Protein AF-A0A2X3ARQ8-F1 (afdb_monomer)

Mean predicted aligned error: 14.39 Å

pLDDT: mean 79.56, std 25.5, range [23.86, 98.62]

Sequence (482 aa):
MNIGEMRRLVATGLDPAQAILQTAPAATTTGELAQGARGLRQSLEGVDEPLGSLLTRPGVTDLLVNSPEEAWIDAGAGLEKVPDFSMGSAVALRRAAVRMAAAAGQRLDDATPIVDATLPSGVRLHAVLPPLSGDSAVISLRVPSPVALPLETVVASGMVSSWLAKVLRRLVQVRASGLITGATGTGKTTLLACLLGLAAPDERLICIEEVSELRPAHPHVVHLQARGANVQGAGGVSLSDLVKAAMRMRPDRLILGEARGAEVREMLSALNTGHRGGWATVHANSALEVPARLEALGALAGMNREALCAQSLPAFDVIVHLRRFRNQDGRVRRAVVQLARLVRGADGALAAKAVLDFDPQTGAVQRLEGWRDFAVQFELPEPPRDSTSTVSAAVGSPATVTDTPSRSTALVTPKLGHAGPGSRSDSELLHSCPELAETSRVATLTPPPKWQVPQLEWNPVGERNQVPSGSVNVLADIQGVG

Solvent-accessible surface area (backbone atoms only — not comparable to full-atom values): 28546 Å² total; per-residue (Å²): 121,57,48,81,51,34,53,50,40,35,72,72,71,41,54,69,68,57,24,47,61,76,54,47,63,97,82,65,46,75,69,54,51,54,47,51,53,50,50,38,51,33,52,67,39,29,41,49,65,77,54,43,56,57,69,65,41,88,62,44,40,35,41,38,33,71,39,38,69,37,36,34,36,24,54,72,54,50,82,44,76,50,78,94,40,59,52,88,32,46,69,50,40,39,51,35,53,36,35,31,29,46,52,39,76,41,70,51,44,90,92,36,40,58,41,79,47,48,34,89,89,53,33,32,37,38,37,34,31,55,74,84,49,45,94,26,32,30,38,41,39,38,47,62,66,94,62,42,54,52,64,69,56,40,33,72,70,56,28,33,51,83,65,54,50,51,41,53,50,39,40,42,67,74,37,46,14,35,38,33,29,19,54,89,93,23,48,53,59,54,53,50,15,22,52,52,38,55,48,62,76,84,45,33,36,36,40,38,24,74,67,83,64,76,45,42,65,51,86,41,69,44,82,44,63,36,39,72,48,47,101,84,70,47,82,49,40,50,63,43,55,51,47,64,50,45,71,74,67,69,42,54,19,45,30,37,61,60,64,84,38,42,33,53,56,46,51,36,49,42,30,68,72,69,31,44,34,20,38,34,25,41,72,26,91,48,64,65,45,42,35,64,46,50,49,58,26,27,50,65,43,74,42,55,69,66,61,44,35,66,39,47,49,81,31,32,68,36,34,44,22,24,45,64,49,66,48,98,86,65,42,42,47,40,25,57,35,36,37,27,30,59,43,75,36,99,87,67,45,57,30,45,45,60,24,32,42,35,43,79,86,84,67,49,73,48,77,36,77,61,29,66,62,55,29,61,75,60,72,43,76,80,77,81,78,74,91,84,70,81,74,78,84,74,87,76,84,91,83,82,88,88,86,88,90,83,88,90,84,81,90,85,83,89,82,90,86,88,88,85,82,88,77,90,86,83,83,88,86,91,83,87,83,82,88,83,82,90,83,90,78,90,78,88,78,79,83,79,82,84,82,82,81,83,86,81,85,86,84,92,79,93,79,89,82,80,89,80,95,82,92,80,91,86,81,83,88,87,83,83,87,133

Structure (mmCIF, N/CA/C/O backbone):
data_AF-A0A2X3ARQ8-F1
#
_entry.id   AF-A0A2X3ARQ8-F1
#
loop_
_atom_site.group_PDB
_atom_site.id
_atom_site.type_symbol
_atom_site.label_atom_id
_atom_site.label_alt_id
_atom_site.label_comp_id
_atom_site.label_asym_id
_atom_site.label_entity_id
_atom_site.label_seq_id
_atom_site.pdbx_PDB_ins_code
_atom_site.Cartn_x
_atom_site.Cartn_y
_atom_site.Cartn_z
_atom_site.occupancy
_atom_site.B_iso_or_equiv
_atom_site.auth_seq_id
_atom_site.auth_comp_id
_atom_site.auth_asym_id
_atom_site.auth_atom_id
_atom_site.pdbx_PDB_model_num
ATOM 1 N N . MET A 1 1 ? -30.519 11.559 16.732 1.00 77.38 1 MET A N 1
ATOM 2 C CA . MET A 1 1 ? -30.967 10.260 17.296 1.00 77.38 1 MET A CA 1
ATOM 3 C C . MET A 1 1 ? -30.014 9.811 18.401 1.00 77.38 1 MET A C 1
ATOM 5 O O . MET A 1 1 ? -28.882 10.281 18.424 1.00 77.38 1 MET A O 1
ATOM 9 N N . ASN A 1 2 ? -30.450 8.929 19.306 1.00 83.81 2 ASN A N 1
ATOM 10 C CA . ASN A 1 2 ? -29.695 8.554 20.508 1.00 83.81 2 ASN A CA 1
ATOM 11 C C . ASN A 1 2 ? -28.848 7.277 20.318 1.00 83.81 2 ASN A C 1
ATOM 13 O O . ASN A 1 2 ? -29.312 6.158 20.537 1.00 83.81 2 ASN A O 1
ATOM 17 N N . ILE A 1 3 ? -27.573 7.440 19.953 1.00 85.69 3 ILE A N 1
ATOM 18 C CA . ILE A 1 3 ? -26.646 6.315 19.725 1.00 85.69 3 ILE A CA 1
ATOM 19 C C . ILE A 1 3 ? -26.448 5.453 20.989 1.00 85.69 3 ILE A C 1
ATOM 21 O O . ILE A 1 3 ? -26.372 4.226 20.907 1.00 85.69 3 ILE A O 1
ATOM 25 N N . GLY A 1 4 ? -26.423 6.072 22.176 1.00 84.06 4 GLY A N 1
ATOM 26 C CA . GLY A 1 4 ? -26.273 5.367 23.457 1.00 84.06 4 GLY A CA 1
ATOM 27 C C . GLY A 1 4 ? -27.502 4.548 23.874 1.00 84.06 4 GLY A C 1
ATOM 28 O O . GLY A 1 4 ? -27.431 3.760 24.816 1.00 84.06 4 GLY A O 1
ATOM 29 N N . GLU A 1 5 ? -28.632 4.729 23.196 1.00 87.88 5 GLU A N 1
ATOM 30 C CA . GLU A 1 5 ? -29.865 3.953 23.356 1.00 87.88 5 GLU A CA 1
ATOM 31 C C . GLU A 1 5 ? -29.953 2.851 22.298 1.00 87.88 5 GLU A C 1
ATOM 33 O O . GLU A 1 5 ? -30.105 1.688 22.668 1.00 87.88 5 GLU A O 1
ATOM 38 N N . MET A 1 6 ? -29.670 3.166 21.027 1.00 89.56 6 MET A N 1
ATOM 39 C CA . MET A 1 6 ? -29.478 2.163 19.966 1.00 89.56 6 MET A CA 1
ATOM 40 C C . MET A 1 6 ? -28.501 1.055 20.392 1.00 89.56 6 MET A C 1
ATOM 42 O O . MET A 1 6 ? -28.806 -0.129 20.270 1.00 89.56 6 MET A O 1
ATOM 46 N N . ARG A 1 7 ? -27.341 1.422 20.960 1.00 86.81 7 ARG A N 1
ATOM 47 C CA . ARG A 1 7 ? -26.338 0.451 21.429 1.00 86.81 7 ARG A CA 1
ATOM 48 C C . ARG A 1 7 ? -26.846 -0.418 22.587 1.00 86.81 7 ARG A C 1
ATOM 50 O O . ARG A 1 7 ? -26.427 -1.565 22.700 1.00 86.81 7 ARG A O 1
ATOM 57 N N . ARG A 1 8 ? -27.747 0.096 23.436 1.00 88.25 8 ARG A N 1
ATOM 58 C CA . ARG A 1 8 ? -28.386 -0.695 24.504 1.00 88.25 8 ARG A CA 1
ATOM 59 C C . ARG A 1 8 ? -29.389 -1.697 23.932 1.00 88.25 8 ARG A C 1
ATOM 61 O O . ARG A 1 8 ? -29.369 -2.842 24.364 1.00 88.25 8 ARG A O 1
ATOM 68 N N . LEU A 1 9 ? -30.177 -1.310 22.928 1.00 90.62 9 LEU A N 1
ATOM 69 C CA . LEU A 1 9 ? -31.082 -2.230 22.227 1.00 90.62 9 LEU A CA 1
ATOM 70 C C . LEU A 1 9 ? -30.309 -3.361 21.523 1.00 90.62 9 LEU A C 1
ATOM 72 O O . LEU A 1 9 ? -30.638 -4.535 21.700 1.00 90.62 9 LEU A O 1
ATOM 76 N N . VAL A 1 10 ? -29.218 -3.039 20.816 1.00 89.94 10 VAL A N 1
ATOM 77 C CA . VAL A 1 10 ? -28.339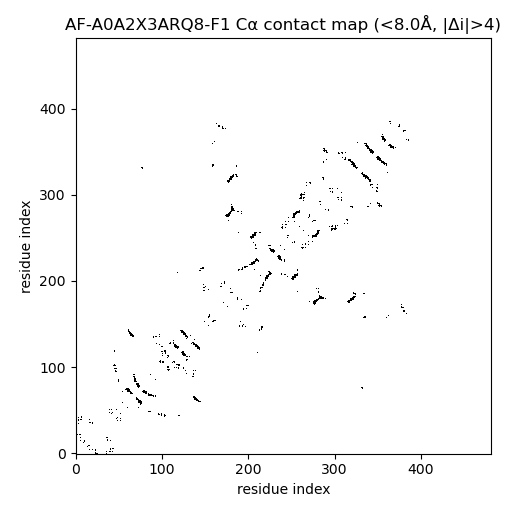 -4.057 20.207 1.00 89.94 10 VAL A CA 1
ATOM 78 C C . VAL A 1 10 ? -27.722 -4.976 21.270 1.00 89.94 10 VAL A C 1
ATOM 80 O O . VAL A 1 10 ? -27.691 -6.190 21.089 1.00 89.94 10 VAL A O 1
ATOM 83 N N . ALA A 1 11 ? -27.314 -4.440 22.426 1.00 87.94 11 ALA A N 1
ATOM 84 C CA . ALA A 1 11 ? -26.815 -5.249 23.543 1.00 87.94 11 ALA A CA 1
ATOM 85 C C . ALA A 1 11 ? -27.881 -6.168 24.184 1.00 87.94 11 ALA A C 1
ATOM 87 O O . ALA A 1 11 ? -27.516 -7.145 24.833 1.00 87.94 11 ALA A O 1
ATOM 88 N N . THR A 1 12 ? -29.180 -5.906 23.981 1.00 92.81 12 THR A N 1
ATOM 89 C CA . THR A 1 12 ? -30.272 -6.837 24.341 1.00 92.81 12 THR A CA 1
ATOM 90 C C . THR A 1 12 ? -30.592 -7.874 23.254 1.00 92.81 12 THR A C 1
ATOM 92 O O . THR A 1 12 ? -31.532 -8.647 23.413 1.00 92.81 12 THR A O 1
ATOM 95 N N . GLY A 1 13 ? -29.814 -7.922 22.166 1.00 89.81 13 GLY A N 1
ATOM 96 C CA . GLY A 1 13 ? -29.987 -8.871 21.060 1.00 89.81 13 GLY A CA 1
ATOM 97 C C . GLY A 1 13 ? -30.879 -8.375 19.918 1.00 89.81 13 GLY A C 1
ATOM 98 O O . GLY A 1 13 ? -31.231 -9.169 19.048 1.00 89.81 13 GLY A O 1
ATOM 99 N N . LEU A 1 14 ? -31.249 -7.089 19.898 1.00 92.56 14 LEU A N 1
ATOM 100 C CA . LEU A 1 14 ? -31.999 -6.503 18.787 1.00 92.56 14 LEU A CA 1
ATOM 101 C C . LEU A 1 14 ? -31.085 -6.279 17.570 1.00 92.56 14 LEU A C 1
ATOM 103 O O . LEU A 1 14 ? -29.941 -5.845 17.712 1.00 92.56 14 LEU A O 1
ATOM 107 N N . ASP A 1 15 ? -31.604 -6.518 16.366 1.00 90.44 15 ASP A N 1
ATOM 108 C CA . ASP A 1 15 ? -30.885 -6.217 15.126 1.00 90.44 15 ASP A CA 1
ATOM 109 C C . ASP A 1 15 ? -30.538 -4.707 15.019 1.00 90.44 15 ASP A C 1
ATOM 111 O O . ASP A 1 15 ? -31.379 -3.862 15.347 1.00 90.44 15 ASP A O 1
ATOM 115 N N . PRO A 1 16 ? -29.336 -4.319 14.540 1.00 87.25 16 PRO A N 1
ATOM 116 C CA . PRO A 1 16 ? -28.949 -2.913 14.429 1.00 87.25 16 PRO A CA 1
ATOM 117 C C . PRO A 1 16 ? -29.868 -2.040 13.562 1.00 87.25 16 PRO A C 1
ATOM 119 O O . PRO A 1 16 ? -30.052 -0.870 13.895 1.00 87.25 16 PRO A O 1
ATOM 122 N N . ALA A 1 17 ? -30.469 -2.558 12.485 1.00 86.50 17 ALA A N 1
ATOM 123 C CA . ALA A 1 17 ? -31.422 -1.787 11.684 1.00 86.50 17 ALA A CA 1
ATOM 124 C C . ALA A 1 17 ? -32.747 -1.595 12.438 1.00 86.50 17 ALA A C 1
ATOM 126 O O . ALA A 1 17 ? -33.296 -0.492 12.438 1.00 86.50 17 ALA A O 1
ATOM 127 N N . GLN A 1 18 ? -33.218 -2.618 13.159 1.00 89.31 18 GLN A N 1
ATOM 128 C CA . GLN A 1 18 ? -34.370 -2.491 14.059 1.00 89.31 18 GLN A CA 1
ATOM 129 C C . GLN A 1 18 ? -34.105 -1.491 15.199 1.00 89.31 18 GLN A C 1
ATOM 131 O O . GLN A 1 18 ? -34.963 -0.657 15.482 1.00 89.31 18 GLN A O 1
ATOM 136 N N . ALA A 1 19 ? -32.913 -1.504 15.804 1.00 89.75 19 ALA A N 1
ATOM 137 C CA . ALA A 1 19 ? -32.518 -0.556 16.849 1.00 89.75 19 ALA A CA 1
ATOM 138 C C . ALA A 1 19 ? -32.495 0.902 16.357 1.00 89.75 19 ALA A C 1
ATOM 140 O O . ALA A 1 19 ? -32.868 1.815 17.099 1.00 89.75 19 ALA A O 1
ATOM 141 N N . ILE A 1 20 ? -32.095 1.130 15.100 1.00 88.06 20 ILE A N 1
ATOM 142 C CA . ILE A 1 20 ? -32.165 2.455 14.471 1.00 88.06 20 ILE A CA 1
ATOM 143 C C . ILE A 1 20 ? -33.624 2.859 14.246 1.00 88.06 20 ILE A C 1
ATOM 145 O O . ILE A 1 20 ? -34.017 3.944 14.660 1.00 88.06 20 ILE A O 1
ATOM 149 N N . LEU A 1 21 ? -34.442 1.987 13.647 1.00 86.81 21 LEU A N 1
ATOM 150 C CA . LEU A 1 21 ? -35.845 2.287 13.337 1.00 86.81 21 LEU A CA 1
ATOM 151 C C . LEU A 1 21 ? -36.700 2.530 14.592 1.00 86.81 21 LEU A C 1
ATOM 153 O O . LEU A 1 21 ? -37.551 3.412 14.574 1.00 86.81 21 LEU A O 1
ATOM 157 N N . GLN A 1 22 ? -36.452 1.816 15.695 1.00 88.75 22 GLN A N 1
ATOM 158 C CA . GLN A 1 22 ? -37.155 2.027 16.970 1.00 88.75 22 GLN A CA 1
ATOM 159 C C . GLN A 1 22 ? -36.778 3.340 17.680 1.00 88.75 22 GLN A C 1
ATOM 161 O O . GLN A 1 22 ? -37.546 3.822 18.507 1.00 88.75 22 GLN A O 1
ATOM 166 N N . THR A 1 23 ? -35.615 3.926 17.372 1.00 87.50 23 THR A N 1
ATOM 167 C CA . THR A 1 23 ? -35.115 5.170 17.998 1.00 87.50 23 THR A CA 1
ATOM 168 C C . THR A 1 23 ? -35.093 6.368 17.038 1.00 87.50 23 THR A C 1
ATOM 170 O O . THR A 1 23 ? -34.608 7.451 17.388 1.00 87.50 23 THR A O 1
ATOM 173 N N . ALA A 1 24 ? -35.629 6.191 15.829 1.00 86.00 24 ALA A N 1
ATOM 174 C CA . ALA A 1 24 ? -35.795 7.229 14.825 1.00 86.00 24 ALA A CA 1
ATOM 175 C C . ALA A 1 24 ? -37.135 7.967 15.033 1.00 86.00 24 ALA A C 1
ATOM 177 O O . ALA A 1 24 ? -38.191 7.333 15.017 1.00 86.00 24 ALA A O 1
ATOM 178 N N . PRO A 1 25 ? -37.140 9.305 15.191 1.00 85.50 25 PRO A N 1
ATOM 179 C CA . PRO A 1 25 ? -38.365 10.099 15.120 1.00 85.50 25 PRO A CA 1
ATOM 180 C C . PRO A 1 25 ? -39.174 9.841 13.837 1.00 85.50 25 PRO A C 1
ATOM 182 O O . PRO A 1 25 ? -38.606 9.613 12.770 1.00 85.50 25 PRO A O 1
ATOM 185 N N . ALA A 1 26 ? -40.500 9.975 13.905 1.00 79.56 26 ALA A N 1
ATOM 186 C CA . ALA A 1 26 ? -41.410 9.684 12.787 1.00 79.56 26 ALA A CA 1
ATOM 187 C C . ALA A 1 26 ? -41.169 10.503 11.495 1.00 79.56 26 ALA A C 1
ATOM 189 O O . ALA A 1 26 ? -41.680 10.136 10.442 1.00 79.56 26 ALA A O 1
ATOM 190 N N . ALA A 1 27 ? -40.395 11.592 11.564 1.00 85.19 27 ALA A N 1
ATOM 191 C CA . ALA A 1 27 ? -40.030 12.443 10.428 1.00 85.19 27 ALA A CA 1
ATOM 192 C C . ALA A 1 27 ? -38.566 12.267 9.957 1.00 85.19 27 ALA A C 1
ATOM 194 O O . ALA A 1 27 ? -38.070 13.095 9.197 1.00 85.19 27 ALA A O 1
ATOM 195 N N . THR A 1 28 ? -37.855 11.230 10.421 1.00 85.44 28 THR A N 1
ATOM 196 C CA . THR A 1 28 ? -36.417 11.044 10.135 1.00 85.44 28 THR A CA 1
ATOM 197 C C . THR A 1 28 ? -36.163 10.772 8.652 1.00 85.44 28 THR A C 1
ATOM 199 O O . THR A 1 28 ? -36.687 9.816 8.078 1.00 85.44 28 THR A O 1
ATOM 202 N N . THR A 1 29 ? -35.305 11.579 8.033 1.00 88.75 29 THR A N 1
ATOM 203 C CA . THR A 1 29 ? -34.916 11.435 6.626 1.00 88.75 29 THR A CA 1
ATOM 204 C C . THR A 1 29 ? -33.955 10.264 6.391 1.00 88.75 29 THR A C 1
ATOM 206 O O . THR A 1 29 ? -33.242 9.810 7.287 1.00 88.75 29 THR A O 1
ATOM 209 N N . THR A 1 30 ? -33.839 9.808 5.138 1.00 86.38 30 THR A N 1
ATOM 210 C CA . THR A 1 30 ? -32.849 8.790 4.733 1.00 86.38 30 THR A CA 1
ATOM 211 C C . THR A 1 30 ? -31.405 9.208 5.050 1.00 86.38 30 THR A C 1
ATOM 213 O O . THR A 1 30 ? -30.576 8.362 5.388 1.00 86.38 30 THR A O 1
ATOM 216 N N . GLY A 1 31 ? -31.098 10.510 4.980 1.00 84.94 31 GLY A N 1
ATOM 217 C CA . GLY A 1 31 ? -29.779 11.052 5.321 1.00 84.94 31 GLY A CA 1
ATOM 218 C C . GLY A 1 31 ? -29.461 10.928 6.813 1.00 84.94 31 GLY A C 1
ATOM 219 O O . GLY A 1 31 ? -28.377 10.465 7.177 1.00 84.94 31 GLY A O 1
ATOM 220 N N . GLU A 1 32 ? -30.429 11.263 7.669 1.00 85.56 32 GLU A N 1
ATOM 221 C CA . GLU A 1 32 ? -30.322 11.101 9.121 1.00 85.56 32 GLU A CA 1
ATOM 222 C C . GLU A 1 32 ? -30.271 9.624 9.524 1.00 85.56 32 GLU A C 1
ATOM 224 O O . GLU A 1 32 ? -29.400 9.256 10.309 1.00 85.56 32 GLU A O 1
ATOM 229 N N . LEU A 1 33 ? -31.117 8.755 8.952 1.00 86.25 33 LEU A N 1
ATOM 230 C CA . LEU A 1 33 ? -31.056 7.300 9.173 1.00 86.25 33 LEU A CA 1
ATOM 231 C C . LEU A 1 33 ? -29.659 6.748 8.852 1.00 86.25 33 LEU A C 1
ATOM 233 O O . LEU A 1 33 ? -29.081 6.011 9.651 1.00 86.25 33 LEU A O 1
ATOM 237 N N . ALA A 1 34 ? -29.067 7.168 7.729 1.00 85.25 34 ALA A N 1
ATOM 238 C CA . ALA A 1 34 ? -27.707 6.787 7.361 1.00 85.25 34 ALA A CA 1
ATOM 239 C C . ALA A 1 34 ? -26.641 7.357 8.323 1.00 85.25 34 ALA A C 1
ATOM 241 O O . ALA A 1 34 ? -25.617 6.712 8.553 1.00 85.25 34 ALA A O 1
ATOM 242 N N . GLN A 1 35 ? -26.859 8.538 8.913 1.00 83.75 35 GLN A N 1
ATOM 243 C CA . GLN A 1 35 ? -25.987 9.100 9.952 1.00 83.75 35 GLN A CA 1
ATOM 244 C C . GLN A 1 35 ? -26.108 8.333 11.278 1.00 83.75 35 GLN A C 1
ATOM 246 O O . GLN A 1 35 ? -25.086 8.013 11.882 1.00 83.75 35 GLN A O 1
ATOM 251 N N . GLY A 1 36 ? -27.324 7.961 11.687 1.00 84.69 36 GLY A N 1
ATOM 252 C CA . GLY A 1 36 ? -27.574 7.093 12.842 1.00 84.69 36 GLY A CA 1
ATOM 253 C C . GLY A 1 36 ? -26.917 5.723 12.684 1.00 84.69 36 GLY A C 1
ATOM 254 O O . GLY A 1 36 ? -26.232 5.267 13.594 1.00 84.69 36 GLY A O 1
ATOM 255 N N . ALA A 1 37 ? -27.022 5.119 11.497 1.00 86.12 37 ALA A N 1
ATOM 256 C CA . ALA A 1 37 ? -26.352 3.863 11.168 1.00 86.12 37 ALA A CA 1
ATOM 257 C C . ALA A 1 37 ? -24.818 3.952 11.268 1.00 86.12 37 ALA A C 1
ATOM 259 O O . ALA A 1 37 ? -24.183 3.038 11.797 1.00 86.12 37 ALA A O 1
ATOM 260 N N . ARG A 1 38 ? -24.216 5.059 10.802 1.00 84.75 38 ARG A N 1
ATOM 261 C CA . ARG A 1 38 ? -22.772 5.315 10.958 1.00 84.75 38 ARG A CA 1
ATOM 262 C C . ARG A 1 38 ? -22.380 5.473 12.430 1.00 84.75 38 ARG A C 1
ATOM 264 O O . ARG A 1 38 ? -21.455 4.796 12.867 1.00 84.75 38 ARG A O 1
ATOM 271 N N . GLY A 1 39 ? -23.111 6.287 13.194 1.00 85.44 39 GLY A N 1
ATOM 272 C CA . GLY A 1 39 ? -22.844 6.512 14.618 1.00 85.44 39 GLY A CA 1
ATOM 273 C C . GLY A 1 39 ? -23.010 5.252 15.475 1.00 85.44 39 GLY A C 1
ATOM 274 O O . GLY A 1 39 ? -22.179 4.981 16.340 1.00 85.44 39 GLY A O 1
ATOM 275 N N . LEU A 1 40 ? -24.032 4.431 15.204 1.00 87.44 40 LEU A N 1
ATOM 276 C CA . LEU A 1 40 ? -24.222 3.140 15.872 1.00 87.44 40 LEU A CA 1
ATOM 277 C C . LEU A 1 40 ? -23.067 2.184 15.566 1.00 87.44 40 LEU A C 1
ATOM 279 O O . LEU A 1 40 ? -22.509 1.604 16.494 1.00 87.44 40 LEU A O 1
ATOM 283 N N . ARG A 1 41 ? -22.666 2.066 14.293 1.00 86.62 41 ARG A N 1
ATOM 284 C CA . ARG A 1 41 ? -21.507 1.254 13.901 1.00 86.62 41 ARG A CA 1
ATOM 285 C C . ARG A 1 41 ? -20.241 1.712 14.629 1.00 86.62 41 ARG A C 1
ATOM 287 O O . ARG A 1 41 ? -19.615 0.903 15.298 1.00 86.62 41 ARG A O 1
ATOM 294 N N . GLN A 1 42 ? -19.920 3.005 14.586 1.00 88.06 42 GLN A N 1
ATOM 295 C CA . GLN A 1 42 ? -18.773 3.579 15.299 1.00 88.06 42 GLN A CA 1
ATOM 296 C C . GLN A 1 42 ? -18.805 3.258 16.804 1.00 88.06 42 GLN A C 1
ATOM 298 O O . GLN A 1 42 ? -17.814 2.782 17.352 1.00 88.06 42 GLN A O 1
ATOM 303 N N . SER A 1 43 ? -19.960 3.408 17.461 1.00 86.81 43 SER A N 1
ATOM 304 C CA . SER A 1 43 ? -20.094 3.133 18.898 1.00 86.81 43 SER A CA 1
ATOM 305 C C . SER A 1 43 ? -20.025 1.642 19.269 1.00 86.81 43 SER A C 1
ATOM 307 O O . SER A 1 43 ? -19.689 1.320 20.412 1.00 86.81 43 SER A O 1
ATOM 309 N N . LEU A 1 44 ? -20.327 0.735 18.330 1.00 87.69 44 LEU A N 1
ATOM 310 C CA . LEU A 1 44 ? -20.087 -0.710 18.458 1.00 87.69 44 LEU A CA 1
ATOM 311 C C . LEU A 1 44 ? -18.605 -1.059 18.229 1.00 87.69 44 LEU A C 1
ATOM 313 O O . LEU A 1 44 ? -18.071 -1.925 18.913 1.00 87.69 44 LEU A O 1
ATOM 317 N N . GLU A 1 45 ? -17.920 -0.331 17.344 1.00 90.88 45 GLU A N 1
ATOM 318 C CA . GLU A 1 45 ? -16.470 -0.426 17.104 1.00 90.88 45 GLU A CA 1
ATOM 319 C C . GLU A 1 45 ? -15.621 0.280 18.186 1.00 90.88 45 GLU A C 1
ATOM 321 O O . GLU A 1 45 ? -14.402 0.380 18.070 1.00 90.88 45 GLU A O 1
ATOM 326 N N . GLY A 1 46 ? -16.249 0.783 19.255 1.00 88.75 46 GLY A N 1
ATOM 327 C CA . GLY A 1 46 ? -15.579 1.454 20.374 1.00 88.75 46 GLY A CA 1
ATOM 328 C C . GLY A 1 46 ? -15.188 2.916 20.123 1.00 88.75 46 GLY A C 1
ATOM 329 O O . GLY A 1 46 ? -14.696 3.560 21.051 1.00 88.75 46 GLY A O 1
ATOM 330 N N . VAL A 1 47 ? -15.442 3.437 18.919 1.00 92.00 47 VAL A N 1
ATOM 331 C CA . VAL A 1 47 ? -15.163 4.814 18.492 1.00 92.00 47 VAL A CA 1
ATOM 332 C C . VAL A 1 47 ? -16.165 5.772 19.151 1.00 92.00 47 VAL A C 1
ATOM 334 O O . VAL A 1 47 ? -17.372 5.687 18.913 1.00 92.00 47 VAL A O 1
ATOM 337 N N . ASP A 1 48 ? -15.664 6.689 19.981 1.00 87.62 48 ASP A N 1
ATOM 338 C CA . ASP A 1 48 ? -16.477 7.731 20.624 1.00 87.62 48 ASP A CA 1
ATOM 339 C C . ASP A 1 48 ? -16.779 8.899 19.678 1.00 87.62 48 ASP A C 1
ATOM 341 O O . ASP A 1 48 ? -16.079 9.116 18.691 1.00 87.62 48 ASP A O 1
ATOM 345 N N . GLU A 1 49 ? -17.816 9.676 19.996 1.00 87.12 49 GLU A N 1
ATOM 346 C CA . GLU A 1 49 ? -18.344 10.751 19.143 1.00 87.12 49 GLU A CA 1
ATOM 347 C C . GLU A 1 49 ? -17.293 11.800 18.700 1.00 87.12 49 GLU A C 1
ATOM 349 O O . GLU A 1 49 ? -17.257 12.068 17.495 1.00 87.12 49 GLU A O 1
ATOM 354 N N . PRO A 1 50 ? -16.358 12.290 19.547 1.00 90.62 50 PRO A N 1
ATOM 355 C CA . PRO A 1 50 ? -15.326 13.243 19.112 1.00 90.62 50 PRO A CA 1
ATOM 356 C C . PRO A 1 50 ? -14.346 12.675 18.075 1.00 90.62 50 PRO A C 1
ATOM 358 O O . PRO A 1 50 ? -13.759 13.420 17.293 1.00 90.62 50 PRO A O 1
ATOM 361 N N . LEU A 1 51 ? -14.170 11.349 18.040 1.00 94.00 51 LEU A N 1
ATOM 362 C CA . LEU A 1 51 ? -13.390 10.661 17.008 1.00 94.00 51 LEU A CA 1
ATOM 363 C C . LEU A 1 51 ? -14.274 10.346 15.794 1.00 94.00 51 LEU A C 1
ATOM 365 O O . LEU A 1 51 ? -13.877 10.555 14.650 1.00 94.00 51 LEU A O 1
ATOM 369 N N . GLY A 1 52 ? -15.490 9.856 16.042 1.00 91.00 52 GLY A N 1
ATOM 370 C CA . GLY A 1 52 ? -16.431 9.417 15.018 1.00 91.00 52 GLY A CA 1
ATOM 371 C C . GLY A 1 52 ? -16.882 10.542 14.089 1.00 91.00 52 GLY A C 1
ATOM 372 O O . GLY A 1 52 ? -16.925 10.346 12.873 1.00 91.00 52 GLY A O 1
ATOM 373 N N . SER A 1 53 ? -17.138 11.731 14.639 1.00 90.50 53 SER A N 1
ATOM 374 C CA . SER A 1 53 ? -17.458 12.941 13.878 1.00 90.50 53 SER A CA 1
ATOM 375 C C . SER A 1 53 ? -16.318 13.309 12.922 1.00 90.50 53 SER A C 1
ATOM 377 O O . SER A 1 53 ? -16.546 13.405 11.713 1.00 90.50 53 SER A O 1
ATOM 379 N N . LEU A 1 54 ? -15.078 13.391 13.420 1.00 93.56 54 LEU A N 1
ATOM 380 C CA . LEU A 1 54 ? -13.880 13.666 12.619 1.00 93.56 54 LEU A CA 1
ATOM 381 C C . LEU A 1 54 ? -13.645 12.621 11.519 1.00 93.56 54 LEU A C 1
ATOM 383 O O . LEU A 1 54 ? -13.430 12.999 10.370 1.00 93.56 54 LEU A O 1
ATOM 387 N N . LEU A 1 55 ? -13.765 11.327 11.832 1.00 91.44 55 LEU A N 1
ATOM 388 C CA . LEU A 1 55 ? -13.627 10.226 10.864 1.00 91.44 55 LEU A CA 1
ATOM 389 C C . LEU A 1 55 ? -14.710 10.229 9.770 1.00 91.44 55 LEU A C 1
ATOM 391 O O . LEU A 1 55 ? -14.507 9.634 8.714 1.00 91.44 55 LEU A O 1
ATOM 395 N N . THR A 1 56 ? -15.861 10.875 9.999 1.00 87.81 56 THR A N 1
ATOM 396 C CA . THR A 1 56 ? -16.915 11.032 8.974 1.00 87.81 56 THR A CA 1
ATOM 397 C C . THR A 1 56 ? -16.798 12.308 8.140 1.00 87.81 56 THR A C 1
ATOM 399 O O . THR A 1 56 ? -17.582 12.482 7.204 1.00 87.81 56 THR A O 1
ATOM 402 N N . ARG A 1 57 ? -15.832 13.196 8.423 1.00 89.38 57 ARG A N 1
ATOM 403 C CA . ARG A 1 57 ? -15.603 14.395 7.603 1.00 89.38 57 ARG A CA 1
ATOM 404 C C . ARG A 1 57 ? -15.164 13.980 6.187 1.00 89.38 57 ARG A C 1
ATOM 406 O O . ARG A 1 57 ? -14.195 13.230 6.056 1.00 89.38 57 ARG A O 1
ATOM 413 N N . PRO A 1 58 ? -15.827 14.465 5.117 1.00 84.50 58 PRO A N 1
ATOM 414 C CA . PRO A 1 58 ? -15.473 14.099 3.749 1.00 84.50 58 PRO A CA 1
ATOM 415 C C . PRO A 1 58 ? -13.993 14.352 3.434 1.00 84.50 58 PRO A C 1
ATOM 417 O O . PRO A 1 58 ? -13.486 15.449 3.650 1.00 84.50 58 PRO A O 1
ATOM 420 N N . GLY A 1 59 ? -13.318 13.331 2.903 1.00 85.06 59 GLY A N 1
ATOM 421 C CA . GLY A 1 59 ? -11.920 13.404 2.471 1.00 85.06 59 GLY A CA 1
ATOM 422 C C . GLY A 1 59 ? -10.862 13.099 3.536 1.00 85.06 59 GLY A C 1
ATOM 423 O O . GLY A 1 59 ? -9.706 12.940 3.155 1.00 85.06 59 GLY A O 1
ATOM 424 N N . VAL A 1 60 ? -11.213 12.968 4.824 1.00 90.38 60 VAL A N 1
ATOM 425 C CA . VAL A 1 60 ? -10.245 12.590 5.874 1.00 90.38 60 VAL A CA 1
ATOM 426 C C . VAL A 1 60 ? -9.669 11.199 5.598 1.00 90.38 60 VAL A C 1
ATOM 428 O O . VAL A 1 60 ? -10.410 10.223 5.483 1.00 90.38 60 VAL A O 1
ATOM 431 N N . THR A 1 61 ? -8.340 11.114 5.506 1.00 88.69 61 THR A N 1
ATOM 432 C CA . THR A 1 61 ? -7.595 9.853 5.371 1.00 88.69 61 THR A CA 1
ATOM 433 C C . THR A 1 61 ? -6.941 9.429 6.678 1.00 88.69 61 THR A C 1
ATOM 435 O O . THR A 1 61 ? -6.810 8.234 6.928 1.00 88.69 61 THR A O 1
ATOM 438 N N . ASP A 1 62 ? -6.564 10.382 7.530 1.00 93.19 62 ASP A N 1
ATOM 439 C CA . ASP A 1 62 ? -5.805 10.137 8.757 1.00 93.19 62 ASP A CA 1
ATOM 440 C C . ASP A 1 62 ? -6.320 11.053 9.883 1.00 93.19 62 ASP A C 1
ATOM 442 O O . ASP A 1 62 ? -6.582 12.233 9.648 1.00 93.19 62 ASP A O 1
ATOM 446 N N . LEU A 1 63 ? -6.449 10.514 11.098 1.00 97.00 63 LEU A N 1
ATOM 447 C CA . LEU A 1 63 ? -6.780 11.215 12.343 1.00 97.00 63 LEU A CA 1
ATOM 448 C C . LEU A 1 63 ? -5.770 10.795 13.418 1.00 97.00 63 LEU A C 1
ATOM 450 O O . LEU A 1 63 ? -5.692 9.623 13.780 1.00 97.00 63 LEU A O 1
ATOM 454 N N . LEU A 1 64 ? -5.002 11.752 13.930 1.00 97.88 64 LEU A N 1
ATOM 455 C CA . LEU A 1 64 ? -3.986 11.552 14.962 1.00 97.88 64 LEU A CA 1
ATOM 456 C C . LEU A 1 64 ? -4.440 12.255 16.243 1.00 97.88 64 LEU A C 1
ATOM 458 O O . LEU A 1 64 ? -4.829 13.417 16.186 1.00 97.88 64 LEU A O 1
ATOM 462 N N . VAL A 1 65 ? -4.381 11.576 17.385 1.00 98.00 65 VAL A N 1
ATOM 463 C CA . VAL A 1 65 ? -4.734 12.113 18.706 1.00 98.00 65 VAL A CA 1
ATOM 464 C C . VAL A 1 65 ? -3.512 11.978 19.607 1.00 98.00 65 VAL A C 1
ATOM 466 O O . VAL A 1 65 ? -3.104 10.865 19.947 1.00 98.00 65 VAL A O 1
ATOM 469 N N . ASN A 1 66 ? -2.921 13.118 19.962 1.00 96.75 66 ASN A N 1
ATOM 470 C CA . ASN A 1 66 ? -1.658 13.201 20.703 1.00 96.75 66 ASN A CA 1
ATOM 471 C C . ASN A 1 66 ? -1.879 13.388 22.211 1.00 96.75 66 ASN A C 1
ATOM 473 O O . ASN A 1 66 ? -1.008 13.068 23.015 1.00 96.75 66 ASN A O 1
ATOM 477 N N . SER A 1 67 ? -3.028 13.942 22.597 1.00 96.56 67 SER A N 1
ATOM 478 C CA . SER A 1 67 ? -3.433 14.134 23.989 1.00 96.56 67 SER A CA 1
ATOM 479 C C . SER A 1 67 ? -4.961 14.276 24.070 1.00 96.56 67 SER A C 1
ATOM 481 O O . SER A 1 67 ? -5.621 14.345 23.028 1.00 96.56 67 SER A O 1
ATOM 483 N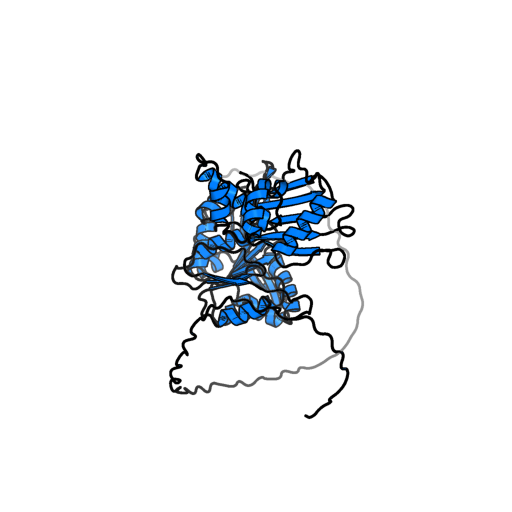 N . PRO A 1 68 ? -5.560 14.352 25.274 1.00 96.81 68 PRO A N 1
ATOM 484 C CA . PRO A 1 68 ? -6.994 14.590 25.424 1.00 96.81 68 PRO A CA 1
ATOM 485 C C . PRO A 1 68 ? -7.490 15.862 24.730 1.00 96.81 68 PRO A C 1
ATOM 487 O O . PRO A 1 68 ? -8.623 15.869 24.268 1.00 96.81 68 PRO A O 1
ATOM 490 N N . GLU A 1 69 ? -6.639 16.885 24.599 1.00 96.81 69 GLU A N 1
ATOM 491 C CA . GLU A 1 69 ? -6.981 18.201 24.038 1.00 96.81 69 GLU A CA 1
ATOM 492 C C . GLU A 1 69 ? -6.200 18.504 22.736 1.00 96.81 69 GLU A C 1
ATOM 494 O O . GLU A 1 69 ? -6.026 19.658 22.335 1.00 96.81 69 GLU A O 1
ATOM 499 N N . GLU A 1 70 ? -5.657 17.475 22.069 1.00 96.88 70 GLU A N 1
ATOM 500 C CA . GLU A 1 70 ? -4.959 17.633 20.791 1.00 96.88 70 GLU A CA 1
ATOM 501 C C . GLU A 1 70 ? -5.243 16.502 19.797 1.00 96.88 70 GLU A C 1
ATOM 503 O O . GLU A 1 70 ? -4.786 15.368 19.970 1.00 96.88 70 GLU A O 1
ATOM 508 N N . ALA A 1 71 ? -5.875 16.874 18.680 1.00 97.62 71 ALA A N 1
ATOM 509 C CA . ALA A 1 71 ? -5.970 16.052 17.483 1.00 97.62 71 ALA A CA 1
ATOM 510 C C . ALA A 1 71 ? -5.565 16.804 16.205 1.00 97.62 71 ALA A C 1
ATOM 512 O O . ALA A 1 71 ? -5.659 18.031 16.112 1.00 97.62 71 ALA A O 1
ATOM 513 N N . TRP A 1 72 ? -5.155 16.035 15.200 1.00 97.94 72 TRP A N 1
ATOM 514 C CA . TRP A 1 72 ? -4.794 16.470 13.853 1.00 97.94 72 TRP A CA 1
ATOM 515 C C . TRP A 1 72 ? -5.481 15.573 12.820 1.00 97.94 72 TRP A C 1
ATOM 517 O O . TRP A 1 72 ? -5.662 14.382 13.066 1.00 97.94 72 TRP A O 1
ATOM 527 N N . ILE A 1 73 ? -5.812 16.113 11.649 1.00 95.81 73 ILE A N 1
ATOM 528 C CA . ILE A 1 73 ? -6.350 15.347 10.513 1.00 95.81 73 ILE A CA 1
ATOM 529 C C . ILE A 1 73 ? -5.553 15.617 9.234 1.00 95.81 73 ILE A C 1
ATOM 531 O O . ILE A 1 73 ? -5.101 16.738 9.029 1.00 95.81 73 ILE A O 1
ATOM 535 N N . ASP A 1 74 ? -5.409 14.623 8.354 1.00 91.06 74 ASP A N 1
ATOM 536 C CA . ASP A 1 74 ? -5.047 14.841 6.941 1.00 91.06 74 ASP A CA 1
ATOM 537 C C . ASP A 1 74 ? -6.280 14.536 6.078 1.00 91.06 74 ASP A C 1
ATOM 539 O O . ASP A 1 74 ? -6.898 13.475 6.207 1.00 91.06 74 ASP A O 1
ATOM 543 N N . ALA A 1 75 ? -6.652 15.483 5.215 1.00 86.69 75 ALA A N 1
ATOM 544 C CA . ALA A 1 75 ? -7.745 15.362 4.244 1.00 86.69 75 ALA A CA 1
ATOM 545 C C . ALA A 1 75 ? -7.244 15.410 2.783 1.00 86.69 75 ALA A C 1
ATOM 547 O O . ALA A 1 75 ? -7.963 15.794 1.861 1.00 86.69 75 ALA A O 1
ATOM 548 N N . GLY A 1 76 ? -5.968 15.072 2.570 1.00 76.81 76 GLY A N 1
ATOM 549 C CA . GLY A 1 76 ? -5.267 15.101 1.285 1.00 76.81 76 GLY A CA 1
ATOM 550 C C . GLY A 1 76 ? -4.355 16.317 1.087 1.00 76.81 76 GLY A C 1
ATOM 551 O O . GLY A 1 76 ? -3.467 16.260 0.237 1.00 76.81 76 GLY A O 1
ATOM 552 N N . ALA A 1 77 ? -4.531 17.385 1.874 1.00 78.44 77 ALA A N 1
ATOM 553 C CA . ALA A 1 77 ? -3.728 18.611 1.812 1.00 78.44 77 ALA A CA 1
ATOM 554 C C . ALA A 1 77 ? -2.481 18.594 2.724 1.00 78.44 77 ALA A C 1
ATOM 556 O O . ALA A 1 77 ? -1.620 19.473 2.593 1.00 78.44 77 ALA A O 1
ATOM 557 N N . GLY A 1 78 ? -2.359 17.596 3.609 1.00 80.56 78 GLY A N 1
ATOM 558 C CA . GLY A 1 78 ? -1.417 17.558 4.728 1.00 80.56 78 GLY A CA 1
ATOM 559 C C . GLY A 1 78 ? -2.131 17.640 6.083 1.00 80.56 78 GLY A C 1
ATOM 560 O O . GLY A 1 78 ? -3.343 17.819 6.143 1.00 80.56 78 GLY A O 1
ATOM 561 N N . LEU A 1 79 ? -1.364 17.511 7.171 1.00 90.12 79 LEU A N 1
ATOM 562 C CA . LEU A 1 79 ? -1.895 17.565 8.538 1.00 90.12 79 LEU A CA 1
ATOM 563 C C . LEU A 1 79 ? -2.330 18.984 8.939 1.00 90.12 79 LEU A C 1
ATOM 565 O O . LEU A 1 79 ? -1.533 19.923 8.885 1.00 90.12 79 LEU A O 1
ATOM 569 N N . GLU A 1 80 ? -3.564 19.093 9.422 1.00 93.00 80 GLU A N 1
ATOM 570 C CA . GLU A 1 80 ? -4.199 20.287 9.986 1.00 93.00 80 GLU A CA 1
ATOM 571 C C . GLU A 1 80 ? -4.609 20.001 11.442 1.00 93.00 80 GLU A C 1
ATOM 573 O O . GLU A 1 80 ? -5.169 18.939 11.728 1.00 93.00 80 GLU A O 1
ATOM 578 N N . LYS A 1 81 ? -4.332 20.919 12.382 1.00 96.56 81 LYS A N 1
ATOM 579 C CA . LYS A 1 81 ? -4.763 20.764 13.784 1.00 96.56 81 LYS A CA 1
ATOM 580 C C . LYS A 1 81 ? -6.269 20.999 13.883 1.00 96.56 81 LYS A C 1
ATOM 582 O O . LYS A 1 81 ? -6.784 21.961 13.317 1.00 96.56 81 LYS A O 1
ATOM 587 N N . VAL A 1 82 ? -6.967 20.141 14.622 1.00 96.75 82 VAL A N 1
ATOM 588 C CA . VAL A 1 82 ? -8.402 20.285 14.888 1.00 96.75 82 VAL A CA 1
ATOM 589 C C . VAL A 1 82 ? -8.603 21.370 15.959 1.00 96.75 82 VAL A C 1
ATOM 591 O O . VAL A 1 82 ? -8.064 21.215 17.059 1.00 96.75 82 VAL A O 1
ATOM 594 N N . PRO A 1 83 ? -9.344 22.462 15.680 1.00 95.00 83 PRO A N 1
ATOM 595 C CA . PRO A 1 83 ? -9.712 23.444 16.699 1.00 95.00 83 PRO A CA 1
ATOM 596 C C . PRO A 1 83 ? -10.625 22.819 17.754 1.00 95.00 83 PRO A C 1
ATOM 598 O O . PRO A 1 83 ? -11.462 21.983 17.415 1.00 95.00 83 PRO A O 1
ATOM 601 N N . ASP A 1 84 ? -10.462 23.239 19.009 1.00 92.75 84 ASP A N 1
ATOM 602 C CA . ASP A 1 84 ? -11.357 22.932 20.136 1.00 92.75 84 ASP A CA 1
ATOM 603 C C . ASP A 1 84 ? -11.658 21.430 20.349 1.00 92.75 84 ASP A C 1
ATOM 605 O O . ASP A 1 84 ? -12.687 21.050 20.909 1.00 92.75 84 ASP A O 1
ATOM 609 N N . PHE A 1 85 ? -10.745 20.556 19.907 1.00 96.19 85 PHE A N 1
ATOM 610 C CA . PHE A 1 85 ? -10.842 19.114 20.117 1.00 96.19 85 PHE A CA 1
ATOM 611 C C . PHE A 1 85 ? -10.679 18.764 21.597 1.00 96.19 85 PHE A C 1
ATOM 613 O O . PHE A 1 85 ? -9.674 19.129 22.204 1.00 96.19 85 PHE A O 1
ATOM 620 N N . SER A 1 86 ? -11.614 17.977 22.134 1.00 95.25 86 SER A N 1
ATOM 621 C CA . SER A 1 86 ? -11.515 17.424 23.482 1.00 95.25 86 SER A CA 1
ATOM 622 C C . SER A 1 86 ? -12.063 15.999 23.568 1.00 95.25 86 SER A C 1
ATOM 624 O O . SER A 1 86 ? -13.163 15.696 23.103 1.00 95.25 86 SER A O 1
ATOM 626 N N . MET A 1 87 ? -11.305 15.132 24.236 1.00 94.44 87 MET A N 1
ATOM 627 C CA . MET A 1 87 ? -11.738 13.840 24.782 1.00 94.44 87 MET A CA 1
ATOM 628 C C . MET A 1 87 ? -12.020 13.932 26.295 1.00 94.44 87 MET A C 1
ATOM 630 O O . MET A 1 87 ? -12.319 12.922 26.935 1.00 94.44 87 MET A O 1
ATOM 634 N N . GLY A 1 88 ? -11.892 15.121 26.893 1.00 94.06 88 GLY A N 1
ATOM 635 C CA . GLY A 1 88 ? -12.235 15.458 28.278 1.00 94.06 88 GLY A CA 1
ATOM 636 C C . GLY A 1 88 ? -11.330 14.884 29.376 1.00 94.06 88 GLY A C 1
ATOM 637 O O . GLY A 1 88 ? -11.316 15.415 30.484 1.00 94.06 88 GLY A O 1
ATOM 638 N N . SER A 1 89 ? -10.596 13.788 29.137 1.00 95.62 89 SER A N 1
ATOM 639 C CA . SER A 1 89 ? -9.552 13.295 30.054 1.00 95.62 89 SER A CA 1
ATOM 640 C C . SER A 1 89 ? -8.652 12.216 29.437 1.00 95.62 89 SER A C 1
ATOM 642 O O . SER A 1 89 ? -9.069 11.448 28.567 1.00 95.62 89 SER A O 1
ATOM 644 N N . ALA A 1 90 ? -7.444 12.054 29.989 1.00 96.12 90 ALA A N 1
ATOM 645 C CA . ALA A 1 90 ? -6.547 10.940 29.656 1.00 96.12 90 ALA A CA 1
ATOM 646 C C . ALA A 1 90 ? -7.171 9.561 29.961 1.00 96.12 90 ALA A C 1
ATOM 648 O O . ALA A 1 90 ? -6.929 8.591 29.243 1.00 96.12 90 ALA A O 1
ATOM 649 N N . VAL A 1 91 ? -8.033 9.476 30.983 1.00 96.31 91 VAL A N 1
ATOM 650 C CA . VAL A 1 91 ? -8.777 8.253 31.328 1.00 96.31 91 VAL A CA 1
ATOM 651 C C . VAL A 1 91 ? -9.815 7.912 30.255 1.00 96.31 91 VAL A C 1
ATOM 653 O O . VAL A 1 91 ? -9.952 6.742 29.897 1.00 96.31 91 VAL A O 1
ATOM 656 N N . ALA A 1 92 ? -10.528 8.904 29.714 1.00 94.94 92 ALA A N 1
ATOM 657 C CA . ALA A 1 92 ? -11.457 8.703 28.604 1.00 94.94 92 ALA A CA 1
ATOM 658 C C . ALA A 1 92 ? -10.718 8.277 27.325 1.00 94.94 92 ALA A C 1
ATOM 660 O O . ALA A 1 92 ? -11.093 7.274 26.718 1.00 94.94 92 ALA A O 1
ATOM 661 N N . LEU A 1 93 ? -9.614 8.952 26.986 1.00 96.50 93 LEU A N 1
ATOM 662 C CA . LEU A 1 93 ? -8.782 8.630 25.823 1.00 96.50 93 LEU A CA 1
ATOM 663 C C . LEU A 1 93 ? -8.196 7.205 25.897 1.00 96.50 93 LEU A C 1
ATOM 665 O O . LEU A 1 93 ? -8.364 6.423 24.960 1.00 96.50 93 LEU A O 1
ATOM 669 N N . ARG A 1 94 ? -7.631 6.802 27.048 1.00 97.06 94 ARG A N 1
ATOM 670 C CA . ARG A 1 94 ? -7.196 5.411 27.297 1.00 97.06 94 ARG A CA 1
ATOM 671 C C . ARG A 1 94 ? -8.355 4.423 27.155 1.00 97.06 94 ARG A C 1
ATOM 673 O O . ARG A 1 94 ? -8.204 3.387 26.516 1.00 97.06 94 ARG A O 1
ATOM 680 N N . ARG A 1 95 ? -9.532 4.728 27.717 1.00 95.69 95 ARG A N 1
ATOM 681 C CA . ARG A 1 95 ? -10.721 3.865 27.593 1.00 95.69 95 ARG A CA 1
ATOM 682 C C . ARG A 1 95 ? -11.202 3.734 26.143 1.00 95.69 95 ARG A C 1
ATOM 684 O O . ARG A 1 95 ? -11.691 2.662 25.798 1.00 95.69 95 ARG A O 1
ATOM 691 N N . ALA A 1 96 ? -11.088 4.774 25.317 1.00 95.38 96 ALA A N 1
ATOM 692 C CA . ALA A 1 96 ? -11.429 4.716 23.894 1.00 95.38 96 ALA A CA 1
ATOM 693 C C . ALA A 1 96 ? -10.459 3.805 23.126 1.00 95.38 96 ALA A C 1
ATOM 695 O O . ALA A 1 96 ? -10.910 2.870 22.466 1.00 95.38 96 ALA A O 1
ATOM 696 N N . ALA A 1 97 ? -9.144 3.993 23.298 1.00 96.88 97 ALA A N 1
ATOM 697 C CA . ALA A 1 97 ? -8.119 3.127 22.704 1.00 96.88 97 ALA A CA 1
ATOM 698 C C . ALA A 1 97 ? -8.344 1.640 23.041 1.00 96.88 97 ALA A C 1
ATOM 700 O O . ALA A 1 97 ? -8.370 0.796 22.147 1.00 96.88 97 ALA A O 1
ATOM 701 N N . VAL A 1 98 ? -8.590 1.323 24.320 1.00 96.81 98 VAL A N 1
ATOM 702 C CA . VAL A 1 98 ? -8.815 -0.059 24.784 1.00 96.81 98 VAL A CA 1
ATOM 703 C C . VAL A 1 98 ? -10.097 -0.670 24.201 1.00 96.81 98 VAL A C 1
ATOM 705 O O . VAL A 1 98 ? -10.094 -1.843 23.831 1.00 96.81 98 VAL A O 1
ATOM 708 N N . ARG A 1 99 ? -11.189 0.099 24.054 1.00 95.12 99 ARG A N 1
ATOM 709 C CA . ARG A 1 99 ? -12.415 -0.409 23.406 1.00 95.12 99 ARG A CA 1
ATOM 710 C C . ARG A 1 99 ? -12.234 -0.640 21.909 1.00 95.12 99 ARG A C 1
ATOM 712 O O . ARG A 1 99 ? -12.707 -1.656 21.415 1.00 95.12 99 ARG A O 1
ATOM 719 N N . MET A 1 100 ? -11.551 0.265 21.208 1.00 96.88 100 MET A N 1
ATOM 720 C CA . MET A 1 100 ? -11.252 0.108 19.781 1.00 96.88 100 MET A CA 1
ATOM 721 C C . MET A 1 100 ? -10.346 -1.111 19.529 1.00 96.88 100 MET A C 1
ATOM 723 O O . MET A 1 100 ? -10.610 -1.895 18.620 1.00 96.88 100 MET A O 1
ATOM 727 N N . ALA A 1 101 ? -9.342 -1.343 20.384 1.00 94.81 101 ALA A N 1
ATOM 728 C CA . ALA A 1 101 ? -8.518 -2.553 20.337 1.00 94.81 101 ALA A CA 1
ATOM 729 C C . ALA A 1 101 ? -9.359 -3.828 20.537 1.00 94.81 101 ALA A C 1
ATOM 731 O O . ALA A 1 101 ? -9.304 -4.739 19.709 1.00 94.81 101 ALA A O 1
ATOM 732 N N . ALA A 1 102 ? -10.202 -3.860 21.575 1.00 93.12 102 ALA A N 1
ATOM 733 C CA . ALA A 1 102 ? -11.069 -5.001 21.868 1.00 93.12 102 ALA A CA 1
ATOM 734 C C . ALA A 1 102 ? -12.094 -5.281 20.749 1.00 93.12 102 ALA A C 1
ATOM 736 O O . ALA A 1 102 ? -12.340 -6.441 20.422 1.00 93.12 102 ALA A O 1
ATOM 737 N N . ALA A 1 103 ? -12.647 -4.241 20.114 1.00 91.19 103 ALA A N 1
ATOM 738 C CA . ALA A 1 103 ? -13.551 -4.372 18.967 1.00 91.19 103 ALA A CA 1
ATOM 739 C C . ALA A 1 103 ? -12.864 -4.940 17.707 1.00 91.19 103 ALA A C 1
ATOM 741 O O . ALA A 1 103 ? -13.525 -5.551 16.869 1.00 91.19 103 ALA A O 1
ATOM 742 N N . ALA A 1 104 ? -11.541 -4.790 17.593 1.00 89.62 104 ALA A N 1
ATOM 743 C CA . ALA A 1 104 ? -10.700 -5.438 16.584 1.00 89.62 104 ALA A CA 1
ATOM 744 C C . ALA A 1 104 ? -10.129 -6.804 17.037 1.00 89.62 104 ALA A C 1
ATOM 746 O O . ALA A 1 104 ? -9.238 -7.355 16.385 1.00 89.62 104 ALA A O 1
ATOM 747 N N . GLY A 1 105 ? -10.596 -7.348 18.168 1.00 88.25 105 GLY A N 1
ATOM 748 C CA . GLY A 1 105 ? -10.117 -8.615 18.729 1.00 88.25 105 GLY A CA 1
ATOM 749 C C . GLY A 1 105 ? -8.688 -8.574 19.284 1.00 88.25 105 GLY A C 1
ATOM 750 O O . GLY A 1 105 ? -8.092 -9.630 19.485 1.00 88.25 105 GLY A O 1
ATOM 751 N N . GLN A 1 106 ? -8.129 -7.382 19.516 1.00 89.31 106 GLN A N 1
ATOM 752 C CA . GLN A 1 106 ? -6.782 -7.187 20.055 1.00 89.31 106 GLN A CA 1
ATOM 753 C C . GLN A 1 106 ? -6.800 -6.789 21.533 1.00 89.31 106 GLN A C 1
ATOM 755 O O . GLN A 1 106 ? -7.768 -6.225 22.047 1.00 89.31 106 GLN A O 1
ATOM 760 N N . ARG A 1 107 ? -5.690 -7.066 22.221 1.00 91.31 107 ARG A N 1
ATOM 761 C CA . ARG A 1 107 ? -5.468 -6.688 23.620 1.00 91.31 107 ARG A CA 1
ATOM 762 C C . ARG A 1 107 ? -4.638 -5.406 23.687 1.00 91.31 107 ARG A C 1
ATOM 764 O O . ARG A 1 107 ? -3.596 -5.324 23.049 1.00 91.31 107 ARG A O 1
ATOM 771 N N . LEU A 1 108 ? -5.091 -4.443 24.487 1.00 95.69 108 LEU A N 1
ATOM 772 C CA . LEU A 1 108 ? -4.354 -3.227 24.833 1.00 95.69 108 LEU A CA 1
ATOM 773 C C . LEU A 1 108 ? -4.524 -2.976 26.337 1.00 95.69 108 LEU A C 1
ATOM 775 O O . LEU A 1 108 ? -5.633 -2.702 26.792 1.00 95.69 108 LEU A O 1
ATOM 779 N N . ASP A 1 109 ? -3.447 -3.109 27.106 1.00 95.69 109 ASP A N 1
ATOM 780 C CA . ASP A 1 109 ? -3.395 -2.832 28.548 1.00 95.69 109 ASP A CA 1
ATOM 781 C C . ASP A 1 109 ? -1.943 -2.623 29.012 1.00 95.69 109 ASP A C 1
ATOM 783 O O . ASP A 1 109 ? -1.033 -2.543 28.196 1.00 95.69 109 ASP A O 1
ATOM 787 N N . ASP A 1 110 ? -1.699 -2.515 30.316 1.00 94.62 110 ASP A N 1
ATOM 788 C CA . ASP A 1 110 ? -0.370 -2.193 30.858 1.00 94.62 110 ASP A CA 1
ATOM 789 C C . ASP A 1 110 ? 0.667 -3.326 30.673 1.00 94.62 110 ASP A C 1
ATOM 791 O O . ASP A 1 110 ? 1.865 -3.091 30.818 1.00 94.62 110 ASP A O 1
ATOM 795 N N . ALA A 1 111 ? 0.231 -4.541 30.311 1.00 91.94 111 ALA A N 1
ATOM 796 C CA . ALA A 1 111 ? 1.090 -5.666 29.926 1.00 91.94 111 ALA A CA 1
ATOM 797 C C . ALA A 1 111 ? 1.195 -5.845 28.396 1.00 91.94 111 ALA A C 1
ATOM 799 O O . ALA A 1 111 ? 2.023 -6.613 27.907 1.00 91.94 111 ALA A O 1
ATOM 800 N N . THR A 1 112 ? 0.363 -5.156 27.615 1.00 92.88 112 THR A N 1
ATOM 801 C CA . THR A 1 112 ? 0.459 -5.061 26.150 1.00 92.88 112 THR A CA 1
ATOM 802 C C . THR A 1 112 ? 0.159 -3.610 25.744 1.00 92.88 112 THR A C 1
ATOM 804 O O . THR A 1 112 ? -0.944 -3.324 25.283 1.00 92.88 112 THR A O 1
ATOM 807 N N . PRO A 1 113 ? 1.095 -2.665 25.984 1.00 96.00 113 PRO A N 1
ATOM 808 C CA . PRO A 1 113 ? 0.828 -1.222 25.922 1.00 96.00 113 PRO A CA 1
ATOM 809 C C . PRO A 1 113 ? 0.921 -0.617 24.514 1.00 96.00 113 PRO A C 1
ATOM 811 O O . PRO A 1 113 ? 0.850 0.601 24.375 1.00 96.00 113 PRO A O 1
ATOM 814 N N . ILE A 1 114 ? 1.097 -1.442 23.480 1.00 97.00 114 ILE A N 1
ATOM 815 C CA . ILE A 1 114 ? 1.110 -1.060 22.062 1.00 97.00 114 ILE A CA 1
ATOM 816 C C . ILE A 1 114 ? 0.155 -2.005 21.332 1.00 97.00 114 ILE A C 1
ATOM 818 O O . ILE A 1 114 ? 0.190 -3.211 21.578 1.00 97.00 114 ILE A O 1
ATOM 822 N N . VAL A 1 115 ? -0.666 -1.477 20.423 1.00 93.62 115 VAL A N 1
ATOM 823 C CA . VAL A 1 115 ? -1.518 -2.285 19.541 1.00 93.62 115 VAL A CA 1
ATOM 824 C C . VAL A 1 115 ? -1.514 -1.752 18.112 1.00 93.62 115 VAL A C 1
ATOM 826 O O . VAL A 1 115 ? -1.641 -0.548 17.894 1.00 93.62 115 VAL A O 1
ATOM 829 N N . ASP A 1 116 ? -1.453 -2.677 17.157 1.00 91.12 116 ASP A N 1
ATOM 830 C CA . ASP A 1 116 ? -1.784 -2.473 15.748 1.00 91.12 116 ASP A CA 1
ATOM 831 C C . ASP A 1 116 ? -3.001 -3.340 15.405 1.00 91.12 116 ASP A C 1
ATOM 833 O O . ASP A 1 116 ? -3.039 -4.536 15.702 1.00 91.12 116 ASP A O 1
ATOM 837 N N . ALA A 1 117 ? -4.031 -2.731 14.825 1.00 88.50 117 ALA A N 1
ATOM 838 C CA . ALA A 1 117 ? -5.347 -3.338 14.672 1.00 88.50 117 ALA A CA 1
ATOM 839 C C . ALA A 1 117 ? -6.110 -2.792 13.454 1.00 88.50 117 ALA A C 1
ATOM 841 O O . ALA A 1 117 ? -5.730 -1.809 12.816 1.00 88.50 117 ALA A O 1
ATOM 842 N N . THR A 1 118 ? -7.226 -3.433 13.112 1.00 88.31 118 THR A N 1
ATOM 843 C CA . THR A 1 118 ? -8.164 -2.957 12.084 1.00 88.31 118 THR A CA 1
ATOM 844 C C . THR A 1 118 ? -9.583 -3.137 12.595 1.00 88.31 118 THR A C 1
ATOM 846 O O . THR A 1 118 ? -9.982 -4.250 12.932 1.00 88.31 118 THR A O 1
ATOM 849 N N . LEU A 1 119 ? -10.326 -2.036 12.687 1.00 90.69 119 LEU A N 1
ATOM 850 C CA . LEU A 1 119 ? -11.718 -2.040 13.123 1.00 90.69 119 LEU A CA 1
ATOM 851 C C . LEU A 1 119 ? -12.619 -2.712 12.066 1.00 90.69 119 LEU A C 1
ATOM 853 O O . LEU A 1 119 ? -12.256 -2.728 10.887 1.00 90.69 119 LEU A O 1
ATOM 857 N N . PRO A 1 120 ? -13.814 -3.209 12.434 1.00 86.31 120 PRO A N 1
ATOM 858 C CA . PRO A 1 120 ? -14.800 -3.747 11.487 1.00 86.31 120 PRO A CA 1
ATOM 859 C C . PRO A 1 120 ? -15.164 -2.827 10.300 1.00 86.31 120 PRO A C 1
ATOM 861 O O . PRO A 1 120 ? -15.520 -3.322 9.231 1.00 86.31 120 PRO A O 1
ATOM 864 N N . SER A 1 121 ? -15.021 -1.504 10.434 1.00 85.06 121 SER A N 1
ATOM 865 C CA . SER A 1 121 ? -15.154 -0.522 9.341 1.00 85.06 121 SER A CA 1
ATOM 866 C C . SER A 1 121 ? -13.987 -0.503 8.342 1.00 85.06 121 SER A C 1
ATOM 868 O O . SER A 1 121 ? -14.063 0.190 7.326 1.00 85.06 121 SER A O 1
ATOM 870 N N . GLY A 1 122 ? -12.900 -1.225 8.619 1.00 85.62 122 GLY A N 1
ATOM 871 C CA . GLY A 1 122 ? -11.641 -1.183 7.876 1.00 85.62 122 GLY A CA 1
ATOM 872 C C . GLY A 1 122 ? -10.690 -0.056 8.301 1.00 85.62 122 GLY A C 1
ATOM 873 O O . GLY A 1 122 ? -9.587 0.028 7.763 1.00 85.62 122 GLY A O 1
ATOM 874 N N . VAL A 1 123 ? -11.077 0.802 9.255 1.00 90.62 123 VAL A N 1
ATOM 875 C CA . VAL A 1 123 ? -10.184 1.821 9.834 1.00 90.62 123 VAL A CA 1
ATOM 876 C C . VAL A 1 123 ? -9.037 1.128 10.569 1.00 90.62 123 VAL A C 1
ATOM 878 O O . VAL A 1 123 ? -9.263 0.322 11.473 1.00 90.62 123 VAL A O 1
ATOM 881 N N . ARG A 1 124 ? -7.795 1.442 10.191 1.00 92.00 124 ARG A N 1
ATOM 882 C CA . ARG A 1 124 ? -6.605 0.955 10.895 1.00 92.00 124 ARG A CA 1
ATOM 883 C C . ARG A 1 124 ? -6.423 1.742 12.189 1.00 92.00 124 ARG A C 1
ATOM 885 O O . ARG A 1 124 ? -6.494 2.969 12.165 1.00 92.00 124 ARG A O 1
ATOM 892 N N . LEU A 1 125 ? -6.162 1.032 13.281 1.00 95.19 125 LEU A N 1
ATOM 893 C CA . LEU A 1 125 ? -5.858 1.572 14.603 1.00 95.19 125 LEU A CA 1
ATOM 894 C C . LEU A 1 125 ? -4.400 1.257 14.935 1.00 95.19 125 LEU A C 1
ATOM 896 O O . LEU A 1 125 ? -4.023 0.089 14.942 1.00 95.19 125 LEU A O 1
ATOM 900 N N . HIS A 1 126 ? -3.630 2.280 15.286 1.00 97.31 126 HIS A N 1
ATOM 901 C CA . HIS A 1 126 ? -2.414 2.136 16.080 1.00 97.31 126 HIS A CA 1
ATOM 902 C C . HIS A 1 126 ? -2.594 2.927 17.378 1.00 97.31 126 HIS A C 1
ATOM 904 O O . HIS A 1 126 ? -3.036 4.078 17.330 1.00 97.31 126 HIS A O 1
ATOM 910 N N . ALA A 1 127 ? -2.274 2.346 18.533 1.00 97.88 127 ALA A N 1
ATOM 911 C CA . ALA A 1 127 ? -2.330 3.064 19.807 1.00 97.88 127 ALA A CA 1
ATOM 912 C C . ALA A 1 127 ? -1.236 2.621 20.781 1.00 97.88 127 ALA A C 1
ATOM 914 O O . ALA A 1 127 ? -0.867 1.447 20.825 1.00 97.88 127 ALA A O 1
ATOM 915 N N . VAL A 1 128 ? -0.765 3.573 21.592 1.00 98.38 128 VAL A N 1
ATOM 916 C CA . VAL A 1 128 ? 0.253 3.370 22.633 1.00 98.38 128 VAL A CA 1
ATOM 917 C C . VAL A 1 128 ? -0.249 3.943 23.959 1.00 9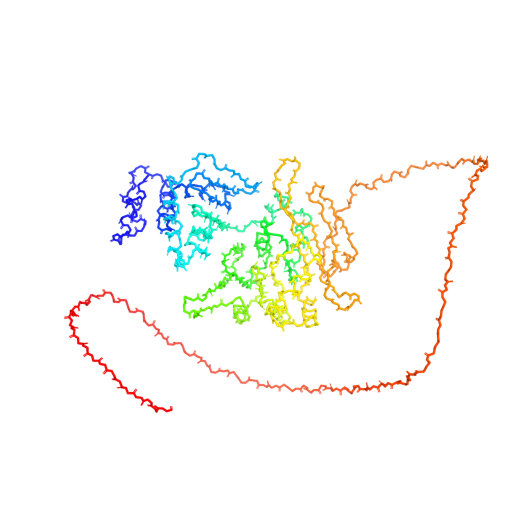8.38 128 VAL A C 1
ATOM 919 O O . VAL A 1 128 ? -0.888 4.997 23.976 1.00 98.38 128 VAL A O 1
ATOM 922 N N . LEU A 1 129 ? 0.020 3.243 25.063 1.00 98.19 129 LEU A N 1
ATOM 923 C CA . LEU A 1 129 ? -0.351 3.642 26.421 1.00 98.19 129 LEU A CA 1
ATOM 924 C C . LEU A 1 129 ? 0.825 4.242 27.220 1.00 98.19 129 LEU A C 1
ATOM 926 O O . LEU A 1 129 ? 1.986 3.889 26.986 1.00 98.19 129 LEU A O 1
ATOM 930 N N . PRO A 1 130 ? 0.533 5.067 28.246 1.00 95.88 130 PRO A N 1
ATOM 931 C CA . PRO A 1 130 ? 1.487 5.413 29.295 1.00 95.88 130 PRO A CA 1
ATOM 932 C C . PRO A 1 130 ? 2.123 4.168 29.942 1.00 95.88 130 PRO A C 1
ATOM 934 O O . PRO A 1 130 ? 1.439 3.155 30.092 1.00 95.88 130 PRO A O 1
ATOM 937 N N . PRO A 1 131 ? 3.397 4.230 30.370 1.00 94.31 131 PRO A N 1
ATOM 938 C CA . PRO A 1 131 ? 4.291 5.390 30.298 1.00 94.31 131 PRO A CA 1
ATOM 939 C C . PRO A 1 131 ? 4.986 5.569 28.934 1.00 94.31 131 PRO A C 1
ATOM 941 O O . PRO A 1 131 ? 5.698 6.552 28.749 1.00 94.31 131 PRO A O 1
ATOM 944 N N . LEU A 1 132 ? 4.805 4.650 27.973 1.00 95.88 132 LEU A N 1
ATOM 945 C CA . LEU A 1 132 ? 5.539 4.656 26.696 1.00 95.88 132 LEU A CA 1
ATOM 946 C C . LEU A 1 132 ? 5.211 5.889 25.836 1.00 95.88 132 LEU A C 1
ATOM 948 O O . LEU A 1 132 ? 6.065 6.367 25.096 1.00 95.88 132 LEU A O 1
ATOM 952 N N . SER A 1 133 ? 3.988 6.409 25.954 1.00 94.81 133 SER A N 1
ATOM 953 C CA . SER A 1 133 ? 3.514 7.628 25.289 1.00 94.81 133 SER A CA 1
ATOM 954 C C . SER A 1 133 ? 3.500 8.872 26.195 1.00 94.81 133 SER A C 1
ATOM 956 O O . SER A 1 133 ? 2.817 9.848 25.891 1.00 94.81 133 SER A O 1
ATOM 958 N N . GLY A 1 134 ? 4.226 8.852 27.319 1.00 92.00 134 GLY A N 1
ATOM 959 C CA . GLY A 1 134 ? 4.163 9.910 28.331 1.00 92.00 134 GLY A CA 1
ATOM 960 C C . GLY A 1 134 ? 2.859 9.863 29.135 1.00 92.00 134 GLY A C 1
ATOM 961 O O . GLY A 1 134 ? 2.393 8.784 29.497 1.00 92.00 134 GLY A O 1
ATOM 962 N N . ASP A 1 135 ? 2.269 11.026 29.420 1.00 91.38 135 ASP A N 1
ATOM 963 C CA . ASP A 1 135 ? 1.173 11.179 30.394 1.00 91.38 135 ASP A CA 1
ATOM 964 C C . ASP A 1 135 ? -0.212 10.710 29.904 1.00 91.38 135 ASP A C 1
ATOM 966 O O . ASP A 1 135 ? -1.154 10.595 30.692 1.00 91.38 135 ASP A O 1
ATOM 970 N N . SER A 1 136 ? -0.382 10.450 28.604 1.00 96.31 136 SER A N 1
ATOM 971 C CA . SER A 1 136 ? -1.668 10.021 28.036 1.00 96.31 136 SER A CA 1
ATOM 972 C C . SER A 1 136 ? -1.498 9.032 26.884 1.00 96.31 136 SER A C 1
ATOM 974 O O . SER A 1 136 ? -0.409 8.890 26.335 1.00 96.31 136 SER A O 1
ATOM 976 N N . ALA A 1 137 ? -2.565 8.307 26.542 1.00 97.19 137 ALA A N 1
ATOM 977 C CA . ALA A 1 137 ? -2.548 7.375 25.418 1.00 97.19 137 ALA A CA 1
ATOM 978 C C . ALA A 1 137 ? -2.590 8.133 24.085 1.00 97.19 137 ALA A C 1
ATOM 980 O O . ALA A 1 137 ? -3.439 9.005 23.916 1.00 97.19 137 ALA A O 1
ATOM 981 N N . VAL A 1 138 ? -1.730 7.766 23.135 1.00 98.19 138 VAL A N 1
ATOM 982 C CA . VAL A 1 138 ? -1.747 8.321 21.769 1.00 98.19 138 VAL A CA 1
ATOM 983 C C . VAL A 1 138 ? -2.428 7.354 20.809 1.00 98.19 138 VAL A C 1
ATOM 985 O O . VAL A 1 138 ? -2.308 6.136 20.958 1.00 98.19 138 VAL A O 1
ATOM 988 N N . ILE A 1 139 ? -3.150 7.890 19.824 1.00 98.25 139 ILE A N 1
ATOM 989 C CA . ILE A 1 139 ? -3.925 7.101 18.859 1.00 98.25 139 ILE A CA 1
ATOM 990 C C . ILE A 1 139 ? -3.690 7.637 17.444 1.00 98.25 139 ILE A C 1
ATOM 992 O O . ILE A 1 139 ? -3.884 8.820 17.185 1.00 98.25 139 ILE A O 1
ATOM 996 N N . SER A 1 140 ? -3.333 6.756 16.510 1.00 98.12 140 SER A N 1
ATOM 997 C CA . SER A 1 140 ? -3.379 7.020 15.068 1.00 98.12 140 SER A CA 1
ATOM 998 C C . SER A 1 140 ? -4.487 6.178 14.437 1.00 98.12 140 SER A C 1
ATOM 1000 O O . SER A 1 140 ? -4.465 4.949 14.527 1.00 98.12 140 SER A O 1
ATOM 1002 N N . LEU A 1 141 ? -5.447 6.829 13.785 1.00 96.19 141 LEU A N 1
ATOM 1003 C CA . LEU A 1 141 ? -6.526 6.197 13.029 1.00 96.19 141 LEU A CA 1
ATOM 1004 C C . LEU A 1 141 ? -6.366 6.526 11.545 1.00 96.19 141 LEU A C 1
ATOM 1006 O O . LEU A 1 141 ? -6.275 7.696 11.179 1.00 96.19 141 LEU A O 1
ATOM 1010 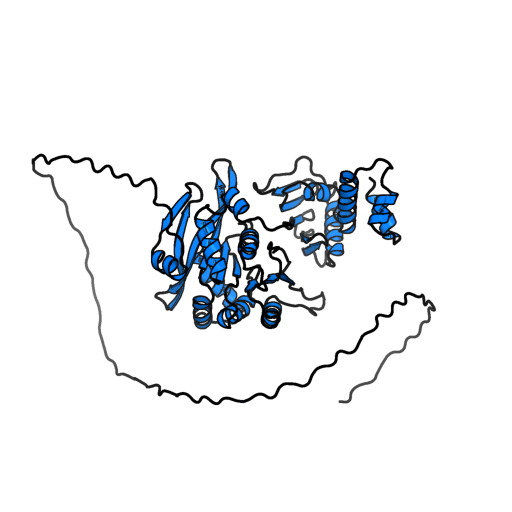N N . ARG A 1 142 ? -6.358 5.510 10.679 1.00 92.56 142 ARG A N 1
ATOM 1011 C CA . ARG A 1 142 ? -6.227 5.695 9.225 1.00 92.56 142 ARG A CA 1
ATOM 1012 C C . ARG A 1 142 ? -7.405 5.070 8.484 1.00 92.56 142 ARG A C 1
ATOM 1014 O O . ARG A 1 142 ? -7.662 3.870 8.593 1.00 92.56 142 ARG A O 1
ATOM 1021 N N . VAL A 1 143 ? -8.128 5.907 7.748 1.00 89.31 143 VAL A N 1
ATOM 1022 C CA . VAL A 1 143 ? -9.375 5.585 7.050 1.00 89.31 143 VAL A CA 1
ATOM 1023 C C . VAL A 1 143 ? -9.056 4.946 5.690 1.00 89.31 143 VAL A C 1
ATOM 1025 O O . VAL A 1 143 ? -8.277 5.513 4.918 1.00 89.31 143 VAL A O 1
ATOM 1028 N N . PRO A 1 144 ? -9.631 3.777 5.351 1.00 80.25 144 PRO A N 1
ATOM 1029 C CA . PRO A 1 144 ? -9.454 3.176 4.034 1.00 80.25 144 PRO A CA 1
ATOM 1030 C C . PRO A 1 144 ? -10.204 3.985 2.968 1.00 80.25 144 PRO A C 1
ATOM 1032 O O . PRO A 1 144 ? -11.341 4.405 3.180 1.00 80.25 144 PRO A O 1
ATOM 1035 N N . SER A 1 145 ? -9.607 4.153 1.784 1.00 72.69 145 SER A N 1
ATOM 1036 C CA . SER A 1 145 ? -10.345 4.681 0.628 1.00 72.69 145 SER A CA 1
ATOM 1037 C C . SER A 1 145 ? -11.368 3.632 0.172 1.00 72.69 145 SER A C 1
ATOM 1039 O O . SER A 1 145 ? -10.952 2.532 -0.196 1.00 72.69 145 SER A O 1
ATOM 1041 N N . PRO A 1 146 ? -12.683 3.923 0.159 1.00 64.50 146 PRO A N 1
ATOM 1042 C CA . PRO A 1 146 ? -13.701 2.919 -0.157 1.00 64.50 146 PRO A CA 1
ATOM 1043 C C . PRO A 1 146 ? -13.738 2.525 -1.644 1.00 64.50 146 PRO A C 1
ATOM 1045 O O . PRO A 1 146 ? -14.368 1.530 -1.992 1.00 64.50 146 PRO A O 1
ATOM 1048 N N . VAL A 1 147 ? -13.088 3.298 -2.522 1.00 68.88 147 VAL A N 1
ATOM 1049 C CA . VAL A 1 147 ? -13.054 3.086 -3.979 1.00 68.88 147 VAL A CA 1
ATOM 1050 C C . VAL A 1 147 ? -11.652 3.416 -4.512 1.00 68.88 147 VAL A C 1
ATOM 1052 O O . VAL A 1 147 ? -10.991 4.327 -4.000 1.00 68.88 147 VAL A O 1
ATOM 1055 N N . ALA A 1 148 ? -11.192 2.705 -5.548 1.00 80.81 148 ALA A N 1
ATOM 1056 C CA . ALA A 1 148 ? -10.052 3.140 -6.357 1.00 80.81 148 ALA A CA 1
ATOM 1057 C C . ALA A 1 148 ? -10.396 4.400 -7.162 1.00 80.81 148 ALA A C 1
ATOM 1059 O O . ALA A 1 148 ? -11.477 4.511 -7.738 1.00 80.81 148 ALA A O 1
ATOM 1060 N N . LEU A 1 149 ? -9.446 5.330 -7.255 1.00 85.88 149 LEU A N 1
ATOM 1061 C CA . LEU A 1 149 ? -9.579 6.484 -8.138 1.00 85.88 149 LEU A CA 1
ATOM 1062 C C . LEU A 1 149 ? -9.417 6.039 -9.605 1.00 85.88 149 LEU A C 1
ATOM 1064 O O . LEU A 1 149 ? -8.425 5.367 -9.903 1.00 85.88 149 LEU A O 1
ATOM 1068 N N . PRO A 1 150 ? -10.312 6.443 -10.527 1.00 90.75 150 PRO A N 1
ATOM 1069 C CA . PRO A 1 150 ? -10.079 6.319 -11.964 1.00 90.75 150 PRO A CA 1
ATOM 1070 C C . PRO A 1 150 ? -8.773 7.002 -12.386 1.00 90.75 150 PRO A C 1
ATOM 1072 O O . PRO A 1 150 ? -8.361 7.999 -11.782 1.00 90.75 150 PRO A O 1
ATOM 1075 N N . LEU A 1 151 ? -8.134 6.518 -13.456 1.00 92.81 151 LEU A N 1
ATOM 1076 C CA . LEU A 1 151 ? -6.883 7.103 -13.959 1.00 92.81 151 LEU A CA 1
ATOM 1077 C C . LEU A 1 151 ? -7.064 8.573 -14.348 1.00 92.81 151 LEU A C 1
ATOM 1079 O O . LEU A 1 151 ? -6.174 9.391 -14.152 1.00 92.81 151 LEU A O 1
ATOM 1083 N N . GLU A 1 152 ? -8.247 8.919 -14.831 1.00 92.81 152 GLU A N 1
ATOM 1084 C CA . GLU A 1 152 ? -8.669 10.260 -15.206 1.00 92.81 152 GLU A CA 1
ATOM 1085 C C . GLU A 1 152 ? -8.703 11.193 -13.978 1.00 92.81 152 GLU A C 1
ATOM 1087 O O . GLU A 1 152 ? -8.265 12.340 -14.058 1.00 92.81 152 GLU A O 1
ATOM 1092 N N . THR A 1 153 ? -9.112 10.687 -12.807 1.00 91.38 153 THR A N 1
ATOM 1093 C CA . THR A 1 153 ? -9.058 11.409 -11.522 1.00 91.38 153 THR A CA 1
ATOM 1094 C C . THR A 1 153 ? -7.627 11.519 -10.984 1.00 91.38 153 THR A C 1
ATOM 1096 O O . THR A 1 153 ? -7.249 12.562 -10.450 1.00 91.38 153 THR A O 1
ATOM 1099 N N . VAL A 1 154 ? -6.803 10.479 -11.159 1.00 91.69 154 VAL A N 1
ATOM 1100 C CA . VAL A 1 154 ? -5.366 10.509 -10.818 1.00 91.69 154 VAL A CA 1
ATOM 1101 C C . VAL A 1 154 ? -4.600 11.510 -11.698 1.00 91.69 154 VAL A C 1
ATOM 1103 O O . VAL A 1 154 ? -3.686 12.179 -11.221 1.00 91.69 154 VAL A O 1
ATOM 1106 N N . VAL A 1 155 ? -4.994 11.676 -12.963 1.00 92.94 155 VAL A N 1
ATOM 1107 C CA . VAL A 1 155 ? -4.459 12.725 -13.844 1.00 92.94 155 VAL A CA 1
ATOM 1108 C C . VAL A 1 155 ? -4.953 14.108 -13.420 1.00 92.94 155 VAL A C 1
ATOM 1110 O O . VAL A 1 155 ? -4.151 15.035 -13.321 1.00 92.94 155 VAL A O 1
ATOM 1113 N N . ALA A 1 156 ? -6.244 14.259 -13.105 1.00 90.25 156 ALA A N 1
ATOM 1114 C CA . ALA A 1 156 ? -6.816 15.536 -12.669 1.00 90.25 156 ALA A CA 1
ATOM 1115 C C . ALA A 1 156 ? -6.203 16.074 -11.359 1.00 90.25 156 ALA A C 1
ATOM 1117 O O . ALA A 1 156 ? -6.127 17.287 -11.175 1.00 90.25 156 ALA A O 1
ATOM 1118 N N . SER A 1 157 ? -5.718 15.202 -10.467 1.00 86.75 157 SER A N 1
ATOM 1119 C CA . SER A 1 157 ? -4.993 15.607 -9.251 1.00 86.75 157 SER A CA 1
ATOM 1120 C C . SER A 1 157 ? -3.539 16.044 -9.497 1.00 86.75 157 SER A C 1
ATOM 1122 O O . SER A 1 157 ? -2.871 16.504 -8.570 1.00 86.75 157 SER A O 1
ATOM 1124 N N . GLY A 1 158 ? -3.029 15.901 -10.727 1.00 88.56 158 GLY A N 1
ATOM 1125 C CA . GLY A 1 158 ? -1.631 16.161 -11.082 1.00 88.56 158 GLY A CA 1
ATOM 1126 C C . GLY A 1 158 ? -0.652 15.066 -10.639 1.00 88.56 158 GLY A C 1
ATOM 1127 O O . GLY A 1 158 ? 0.556 15.248 -10.760 1.00 88.56 158 GLY A O 1
ATOM 1128 N N . MET A 1 159 ? -1.147 13.929 -10.136 1.00 91.31 159 MET A N 1
ATOM 1129 C CA . MET A 1 159 ? -0.311 12.828 -9.642 1.00 91.31 159 MET A CA 1
ATOM 1130 C C . MET A 1 159 ? 0.372 12.036 -10.769 1.00 91.31 159 MET A C 1
ATOM 1132 O O . MET A 1 159 ? 1.422 11.425 -10.559 1.00 91.31 159 MET A O 1
ATOM 1136 N N . VAL A 1 160 ? -0.214 12.061 -11.967 1.00 93.75 160 VAL A N 1
ATOM 1137 C CA . VAL A 1 160 ? 0.304 11.466 -13.206 1.00 93.75 160 VAL A CA 1
ATOM 1138 C C . VAL A 1 160 ? -0.026 12.426 -14.355 1.00 93.75 160 VAL A C 1
ATOM 1140 O O . VAL A 1 160 ? -1.150 12.910 -14.437 1.00 93.75 160 VAL A O 1
ATOM 1143 N N . SER A 1 161 ? 0.911 12.714 -15.264 1.00 91.50 161 SER A N 1
ATOM 1144 C CA . SER A 1 161 ? 0.604 13.558 -16.433 1.00 91.50 161 SER A CA 1
ATOM 1145 C C . SER A 1 161 ? -0.273 12.826 -17.458 1.00 91.50 161 SER A C 1
ATOM 1147 O O . SER A 1 161 ? -0.247 11.600 -17.561 1.00 91.50 161 SER A O 1
ATOM 1149 N N . SER A 1 162 ? -1.029 13.563 -18.276 1.00 91.69 162 SER A N 1
ATOM 1150 C CA . SER A 1 162 ? -1.918 12.978 -19.299 1.00 91.69 162 SER A CA 1
ATOM 1151 C C . SER A 1 162 ? -1.185 12.141 -20.362 1.00 91.69 162 SER A C 1
ATOM 1153 O O . SER A 1 162 ? -1.792 11.272 -20.991 1.00 91.69 162 SER A O 1
ATOM 1155 N N . TRP A 1 163 ? 0.120 12.364 -20.552 1.00 92.38 163 TRP A N 1
ATOM 1156 C CA . TRP A 1 163 ? 0.985 11.495 -21.351 1.00 92.38 163 TRP A CA 1
ATOM 1157 C C . TRP A 1 163 ? 1.481 10.279 -20.552 1.00 92.38 163 TRP A C 1
ATOM 1159 O O . TRP A 1 163 ? 1.351 9.152 -21.032 1.00 92.38 163 TRP A O 1
ATOM 1169 N N . LEU A 1 164 ? 1.962 10.463 -19.316 1.00 94.06 164 LEU A N 1
ATOM 1170 C CA . LEU A 1 164 ? 2.449 9.361 -18.475 1.00 94.06 164 LEU A CA 1
ATOM 1171 C C . LEU A 1 164 ? 1.329 8.353 -18.154 1.00 94.06 164 LEU A C 1
ATOM 1173 O O . LEU A 1 164 ? 1.573 7.154 -18.068 1.00 94.06 164 LEU A O 1
ATOM 1177 N N . ALA A 1 165 ? 0.078 8.810 -18.088 1.00 95.44 165 ALA A N 1
ATOM 1178 C CA . ALA A 1 165 ? -1.104 7.960 -17.985 1.00 95.44 165 ALA A CA 1
ATOM 1179 C C . ALA A 1 165 ? -1.263 6.994 -19.177 1.00 95.44 165 ALA A C 1
ATOM 1181 O O . ALA A 1 165 ? -1.732 5.872 -18.996 1.00 95.44 165 ALA A O 1
ATOM 1182 N N . LYS A 1 166 ? -0.838 7.385 -20.388 1.00 95.62 166 LYS A N 1
ATOM 1183 C CA . LYS A 1 166 ? -0.826 6.500 -21.568 1.00 95.62 166 LYS A CA 1
ATOM 1184 C C . LYS A 1 166 ? 0.278 5.449 -21.450 1.00 95.62 166 LYS A C 1
ATOM 1186 O O . LYS A 1 166 ? 0.018 4.281 -21.717 1.00 95.62 166 LYS A O 1
ATOM 1191 N N . VAL A 1 167 ? 1.466 5.851 -20.990 1.00 96.25 167 VAL A N 1
ATOM 1192 C CA . VAL A 1 167 ? 2.593 4.944 -20.703 1.00 96.25 167 VAL A CA 1
ATOM 1193 C C . VAL A 1 167 ? 2.203 3.898 -19.656 1.00 96.25 167 VAL A C 1
ATOM 1195 O O . VAL A 1 167 ? 2.323 2.704 -19.911 1.00 96.25 167 VAL A O 1
ATOM 1198 N N . LEU A 1 168 ? 1.661 4.323 -18.510 1.00 97.00 168 LEU A N 1
ATOM 1199 C CA . LEU A 1 168 ? 1.238 3.408 -17.445 1.00 97.00 168 LEU A CA 1
ATOM 1200 C C . LEU A 1 168 ? 0.089 2.489 -17.896 1.00 97.00 168 LEU A C 1
ATOM 1202 O O . LEU A 1 168 ? 0.130 1.293 -17.614 1.00 97.00 168 LEU A O 1
ATOM 1206 N N . ARG A 1 169 ? -0.893 2.999 -18.659 1.00 97.38 169 ARG A N 1
ATOM 1207 C CA . ARG A 1 169 ? -1.956 2.161 -19.247 1.00 97.38 169 ARG A CA 1
ATOM 1208 C C . ARG A 1 169 ? -1.381 1.116 -20.213 1.00 97.38 169 ARG A C 1
ATOM 1210 O O . ARG A 1 169 ? -1.798 -0.037 -20.149 1.00 97.38 169 ARG A O 1
ATOM 1217 N N . ARG A 1 170 ? -0.401 1.477 -21.055 1.00 97.62 170 ARG A N 1
ATOM 1218 C CA . ARG A 1 170 ? 0.257 0.528 -21.971 1.00 97.62 170 ARG A CA 1
ATOM 1219 C C . ARG A 1 170 ? 1.015 -0.559 -21.208 1.00 97.62 170 ARG A C 1
ATOM 1221 O O . ARG A 1 170 ? 0.838 -1.729 -21.526 1.00 97.62 170 ARG A O 1
ATOM 1228 N N . LEU A 1 171 ? 1.770 -0.193 -20.168 1.00 97.69 171 LEU A N 1
ATOM 1229 C CA . LEU A 1 171 ? 2.495 -1.139 -19.305 1.00 97.69 171 LEU A CA 1
ATOM 1230 C C . LEU A 1 171 ? 1.556 -2.166 -18.641 1.00 97.69 171 LEU A C 1
ATOM 1232 O O . LEU A 1 171 ? 1.867 -3.356 -18.622 1.00 97.69 171 LEU A O 1
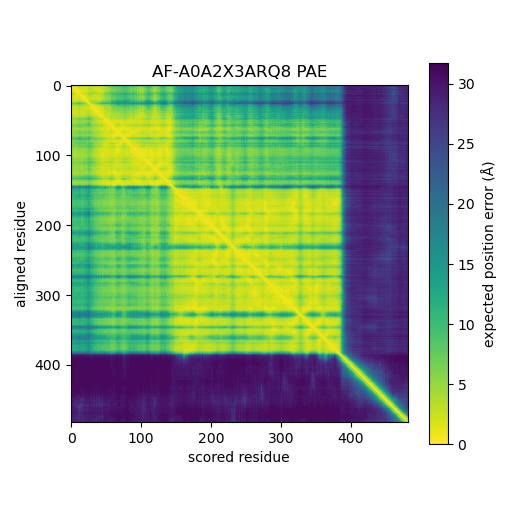ATOM 1236 N N . VAL A 1 172 ? 0.373 -1.749 -18.168 1.00 97.38 172 VAL A N 1
ATOM 1237 C CA . VAL A 1 172 ? -0.636 -2.693 -17.646 1.00 97.38 172 VAL A CA 1
ATOM 1238 C C . VAL A 1 172 ? -1.154 -3.625 -18.749 1.00 97.38 172 VAL A C 1
ATOM 1240 O O . VAL A 1 172 ? -1.212 -4.839 -18.533 1.00 97.38 172 VAL A O 1
ATOM 1243 N N . GLN A 1 173 ? -1.487 -3.083 -19.927 1.00 96.12 173 GLN A N 1
ATOM 1244 C CA . GLN A 1 173 ? -2.025 -3.840 -21.068 1.00 96.12 173 GLN A CA 1
ATO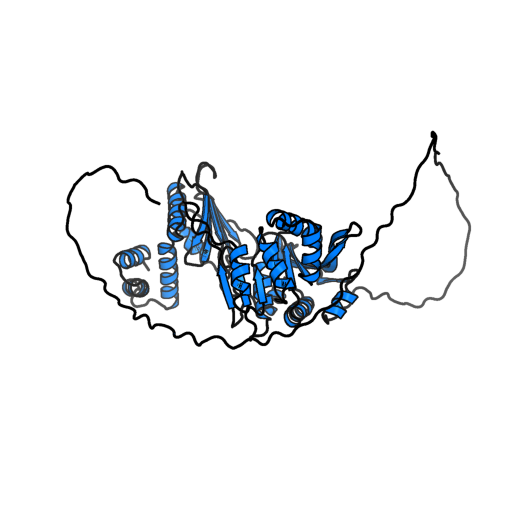M 1245 C C . GLN A 1 173 ? -1.060 -4.907 -21.601 1.00 96.12 173 GLN A C 1
ATOM 1247 O O . GLN A 1 173 ? -1.492 -6.016 -21.894 1.00 96.12 173 GLN A O 1
ATOM 1252 N N . VAL A 1 174 ? 0.242 -4.613 -21.691 1.00 96.12 174 VAL A N 1
ATOM 1253 C CA . VAL A 1 174 ? 1.265 -5.586 -22.137 1.00 96.12 174 VAL A CA 1
ATOM 1254 C C . VAL A 1 174 ? 1.689 -6.572 -21.037 1.00 96.12 174 VAL A C 1
ATOM 1256 O O . VAL A 1 174 ? 2.646 -7.319 -21.216 1.00 96.12 174 VAL A O 1
ATOM 1259 N N . ARG A 1 175 ? 0.990 -6.576 -19.890 1.00 96.31 175 ARG A N 1
ATOM 1260 C CA . ARG A 1 175 ? 1.313 -7.369 -18.689 1.00 96.31 175 ARG A CA 1
ATOM 1261 C C . ARG A 1 175 ? 2.770 -7.189 -18.230 1.00 96.31 175 ARG A C 1
ATOM 1263 O O . ARG A 1 175 ? 3.409 -8.156 -17.818 1.00 96.31 175 ARG A O 1
ATOM 1270 N N . ALA A 1 176 ? 3.275 -5.952 -18.252 1.00 97.12 176 ALA A N 1
ATOM 1271 C CA . ALA A 1 176 ? 4.547 -5.623 -17.614 1.00 97.12 176 ALA A CA 1
ATOM 1272 C C . ALA A 1 176 ? 4.431 -5.779 -16.087 1.00 97.12 176 ALA A C 1
ATOM 1274 O O . ALA A 1 176 ? 3.428 -5.374 -15.483 1.00 97.12 176 ALA A O 1
ATOM 1275 N N . SER A 1 177 ? 5.453 -6.367 -15.473 1.00 97.31 177 SER A N 1
ATOM 1276 C CA . SER A 1 177 ? 5.562 -6.570 -14.027 1.00 97.31 177 SER A CA 1
ATOM 1277 C C . SER A 1 177 ? 6.274 -5.381 -13.377 1.00 97.31 177 SER A C 1
ATOM 1279 O O . SER A 1 177 ? 7.323 -4.952 -13.861 1.00 97.31 177 SER A O 1
ATOM 1281 N N . GLY A 1 178 ? 5.730 -4.825 -12.290 1.00 97.31 178 GLY A N 1
ATOM 1282 C CA . GLY A 1 178 ? 6.137 -3.490 -11.827 1.00 97.31 178 GLY A CA 1
ATOM 1283 C C . GLY A 1 178 ? 6.295 -3.297 -10.318 1.00 97.31 178 GLY A C 1
ATOM 1284 O O . GLY A 1 178 ? 5.563 -3.864 -9.506 1.00 97.31 178 GLY A O 1
ATOM 1285 N N . LEU A 1 179 ? 7.232 -2.421 -9.947 1.00 98.38 179 LEU A N 1
ATOM 1286 C CA . LEU A 1 179 ? 7.416 -1.920 -8.583 1.00 98.38 179 LEU A CA 1
ATOM 1287 C C . LEU A 1 179 ? 6.934 -0.472 -8.472 1.00 98.38 179 LEU A C 1
ATOM 1289 O O . LEU A 1 179 ? 7.488 0.417 -9.113 1.00 98.38 179 LEU A O 1
ATOM 1293 N N . ILE A 1 180 ? 5.953 -0.202 -7.611 1.00 98.31 180 ILE A N 1
ATOM 1294 C CA . ILE A 1 180 ? 5.544 1.166 -7.256 1.00 98.31 180 ILE A CA 1
ATOM 1295 C C . ILE A 1 180 ? 6.271 1.568 -5.974 1.00 98.31 180 ILE A C 1
ATOM 1297 O O . ILE A 1 180 ? 6.153 0.897 -4.950 1.00 98.31 180 ILE A O 1
ATOM 1301 N N . THR A 1 181 ? 7.045 2.650 -6.008 1.00 98.19 181 THR A N 1
ATOM 1302 C CA . THR A 1 181 ? 7.993 2.979 -4.928 1.00 98.19 181 THR A CA 1
ATOM 1303 C C . THR A 1 181 ? 7.877 4.418 -4.443 1.00 98.19 181 THR A C 1
ATOM 1305 O O . THR A 1 181 ? 7.236 5.248 -5.081 1.00 98.19 181 THR A O 1
ATOM 1308 N N . GLY A 1 182 ? 8.436 4.698 -3.265 1.00 96.06 182 GLY A N 1
ATOM 1309 C CA . GLY A 1 182 ? 8.308 5.987 -2.581 1.00 96.06 182 GLY A CA 1
ATOM 1310 C C . GLY A 1 182 ? 8.064 5.845 -1.077 1.00 96.06 182 GLY A C 1
ATOM 1311 O O . GLY A 1 182 ? 7.748 4.762 -0.572 1.00 96.06 182 GLY A O 1
ATOM 1312 N N . ALA A 1 183 ? 8.164 6.959 -0.356 1.00 90.38 183 ALA A N 1
ATOM 1313 C CA . ALA A 1 183 ? 7.958 7.034 1.092 1.00 90.38 183 ALA A CA 1
ATOM 1314 C C . ALA A 1 183 ? 6.498 6.757 1.533 1.00 90.38 183 ALA A C 1
ATOM 1316 O O . ALA A 1 183 ? 5.591 6.545 0.717 1.00 90.38 183 ALA A O 1
ATOM 1317 N N . THR A 1 184 ? 6.252 6.782 2.845 1.00 85.50 184 THR A N 1
ATOM 1318 C CA . THR A 1 184 ? 4.905 6.739 3.445 1.00 85.50 184 THR A CA 1
ATOM 1319 C C . THR A 1 184 ? 4.062 7.936 2.982 1.00 85.50 184 THR A C 1
ATOM 1321 O O . THR A 1 184 ? 4.573 9.045 2.831 1.00 85.50 184 THR A O 1
ATOM 1324 N N . GLY A 1 185 ? 2.766 7.730 2.720 1.00 82.25 185 GLY A N 1
ATOM 1325 C CA . GLY A 1 185 ? 1.845 8.812 2.330 1.00 82.25 185 GLY A CA 1
ATOM 1326 C C . GLY A 1 185 ? 2.052 9.406 0.923 1.00 82.25 185 GLY A C 1
ATOM 1327 O O . GLY A 1 185 ? 1.440 10.422 0.595 1.00 82.25 185 GLY A O 1
ATOM 1328 N N . THR A 1 186 ? 2.887 8.792 0.074 1.00 88.88 186 THR A N 1
ATOM 1329 C CA . THR A 1 186 ? 3.092 9.199 -1.337 1.00 88.88 186 THR A CA 1
ATOM 1330 C C . THR A 1 186 ? 1.982 8.738 -2.289 1.00 88.88 186 THR A C 1
ATOM 1332 O O . THR A 1 186 ? 1.916 9.221 -3.412 1.00 88.88 186 THR A O 1
ATOM 1335 N N . GLY A 1 187 ? 1.087 7.841 -1.854 1.00 89.88 187 GLY A N 1
ATOM 1336 C CA . GLY A 1 187 ? -0.028 7.333 -2.668 1.00 89.88 187 GLY A CA 1
ATOM 1337 C C . GLY A 1 187 ? 0.254 6.041 -3.447 1.00 89.88 187 GLY A C 1
ATOM 1338 O O . GLY A 1 187 ? -0.493 5.734 -4.371 1.00 89.88 187 GLY A O 1
ATOM 1339 N N . LYS A 1 188 ? 1.292 5.267 -3.083 1.00 94.88 188 LYS A N 1
ATOM 1340 C CA . LYS A 1 188 ? 1.656 3.993 -3.746 1.00 94.88 188 LYS A CA 1
ATOM 1341 C C . LYS A 1 188 ? 0.459 3.058 -3.972 1.00 94.88 188 LYS A C 1
ATOM 1343 O O . LYS A 1 188 ? 0.164 2.708 -5.111 1.00 94.88 188 LYS A O 1
ATOM 1348 N N . THR A 1 189 ? -0.258 2.710 -2.902 1.00 92.06 189 THR A N 1
ATOM 1349 C CA . THR A 1 189 ? -1.435 1.824 -2.934 1.00 92.06 189 THR A CA 1
ATOM 1350 C C . THR A 1 189 ? -2.572 2.403 -3.779 1.00 92.06 189 THR A C 1
ATOM 1352 O O . THR A 1 189 ? -3.259 1.668 -4.480 1.00 92.06 189 THR A O 1
ATOM 1355 N N . THR A 1 190 ? -2.741 3.731 -3.773 1.00 92.00 190 THR A N 1
ATOM 1356 C CA . THR A 1 190 ? -3.744 4.445 -4.578 1.00 92.00 190 THR A CA 1
ATOM 1357 C C . THR A 1 190 ? -3.447 4.338 -6.073 1.00 92.00 190 THR A C 1
ATOM 1359 O O . THR A 1 190 ? -4.349 4.034 -6.852 1.00 92.00 190 THR A O 1
ATOM 1362 N N . LEU A 1 191 ? -2.184 4.532 -6.479 1.00 95.50 191 LEU A N 1
ATOM 1363 C CA . LEU A 1 191 ? -1.776 4.339 -7.872 1.00 95.50 191 LEU A CA 1
ATOM 1364 C C . LEU A 1 191 ? -1.890 2.865 -8.275 1.00 95.50 191 LEU A C 1
ATOM 1366 O O . LEU A 1 191 ? -2.404 2.580 -9.350 1.00 95.50 191 LEU A O 1
ATOM 1370 N N . LEU A 1 192 ? -1.479 1.932 -7.411 1.00 96.69 192 LEU A N 1
ATOM 1371 C CA . LEU A 1 192 ? -1.598 0.498 -7.678 1.00 96.69 192 LEU A CA 1
ATOM 1372 C C . LEU A 1 192 ? -3.062 0.081 -7.903 1.00 96.69 192 LEU A C 1
ATOM 1374 O O . LEU A 1 192 ? -3.359 -0.583 -8.891 1.00 96.69 192 LEU A O 1
ATOM 1378 N N . ALA A 1 193 ? -3.988 0.523 -7.045 1.00 95.31 193 ALA A N 1
ATOM 1379 C CA . ALA A 1 193 ? -5.417 0.235 -7.191 1.00 95.31 193 ALA A CA 1
ATOM 1380 C C . ALA A 1 193 ? -6.002 0.808 -8.495 1.00 95.31 193 ALA A C 1
ATOM 1382 O O . ALA A 1 193 ? -6.815 0.155 -9.146 1.00 95.31 193 ALA A O 1
ATOM 1383 N N . CYS A 1 194 ? -5.561 2.007 -8.886 1.00 95.69 194 CYS A N 1
ATOM 1384 C CA . CYS A 1 194 ? -5.914 2.639 -10.155 1.00 95.69 194 CYS A CA 1
ATOM 1385 C C . CYS A 1 194 ? -5.397 1.833 -11.359 1.00 95.69 194 CYS A C 1
ATOM 1387 O O . CYS A 1 194 ? -6.181 1.478 -12.236 1.00 95.69 194 CYS A O 1
ATOM 1389 N N . LEU A 1 195 ? -4.105 1.482 -11.386 1.00 96.62 195 LEU A N 1
ATOM 1390 C CA . LEU A 1 195 ? -3.502 0.742 -12.501 1.00 96.62 195 LEU A CA 1
ATOM 1391 C C . LEU A 1 195 ? -4.078 -0.671 -12.651 1.00 96.62 195 LEU A C 1
ATOM 1393 O O . LEU A 1 195 ? -4.282 -1.128 -13.770 1.00 96.62 195 LEU A O 1
ATOM 1397 N N . LEU A 1 196 ? -4.416 -1.342 -11.551 1.00 95.94 196 LEU A N 1
ATOM 1398 C CA . LEU A 1 196 ? -5.079 -2.649 -11.584 1.00 95.94 196 LEU A CA 1
ATOM 1399 C C . LEU A 1 196 ? -6.536 -2.579 -12.072 1.00 95.94 196 LEU A C 1
ATOM 1401 O O . LEU A 1 196 ? -7.034 -3.560 -12.612 1.00 95.94 196 LEU A O 1
ATOM 1405 N N . GLY A 1 197 ? -7.196 -1.420 -11.973 1.00 95.38 197 GLY A N 1
ATOM 1406 C CA . GLY A 1 197 ? -8.471 -1.157 -12.654 1.00 95.38 197 GLY A CA 1
ATOM 1407 C C . GLY A 1 197 ? -8.354 -1.030 -14.183 1.00 95.38 197 GLY A C 1
ATOM 1408 O O . GLY A 1 197 ? -9.370 -0.918 -14.861 1.00 95.38 197 GLY A O 1
ATOM 1409 N N . LEU A 1 198 ? -7.133 -1.043 -14.737 1.00 96.25 198 LEU A N 1
ATOM 1410 C CA . LEU A 1 198 ? -6.852 -1.033 -16.182 1.00 96.25 198 LEU A CA 1
ATOM 1411 C C . LEU A 1 198 ? -6.478 -2.427 -16.724 1.00 96.25 198 LEU A C 1
ATOM 1413 O O . LEU A 1 198 ? -6.130 -2.547 -17.901 1.00 96.25 198 LEU A O 1
ATOM 1417 N N . ALA A 1 199 ? -6.500 -3.456 -15.869 1.00 96.94 199 ALA A N 1
ATOM 1418 C CA . ALA A 1 199 ? -6.373 -4.857 -16.261 1.00 96.94 199 ALA A CA 1
ATOM 1419 C C . ALA A 1 199 ? -7.545 -5.286 -17.166 1.00 96.94 199 ALA A C 1
ATOM 1421 O O . ALA A 1 199 ? -8.606 -4.655 -17.161 1.00 96.94 199 ALA A O 1
ATOM 1422 N N . ALA A 1 200 ? -7.355 -6.337 -17.967 1.00 96.56 200 ALA A N 1
ATOM 1423 C CA . ALA A 1 200 ? -8.436 -6.844 -18.813 1.00 96.56 200 ALA A CA 1
ATOM 1424 C C . ALA A 1 200 ? -9.481 -7.568 -17.936 1.00 96.56 200 ALA A C 1
ATOM 1426 O O . ALA A 1 200 ? -9.085 -8.312 -17.043 1.00 96.56 200 ALA A O 1
ATOM 1427 N N . PRO A 1 201 ? -10.798 -7.367 -18.151 1.00 96.31 201 PRO A N 1
ATOM 1428 C CA . PRO A 1 201 ? -11.843 -7.756 -17.191 1.00 96.31 201 PRO A CA 1
ATOM 1429 C C . PRO A 1 201 ? -11.982 -9.271 -16.960 1.00 96.31 201 PRO A C 1
ATOM 1431 O O . PRO A 1 201 ? -12.653 -9.689 -16.017 1.00 96.31 201 PRO A O 1
ATOM 1434 N N . ASP A 1 202 ? -11.368 -10.090 -17.810 1.00 96.75 202 ASP A N 1
ATOM 1435 C CA . ASP A 1 202 ? -11.244 -11.542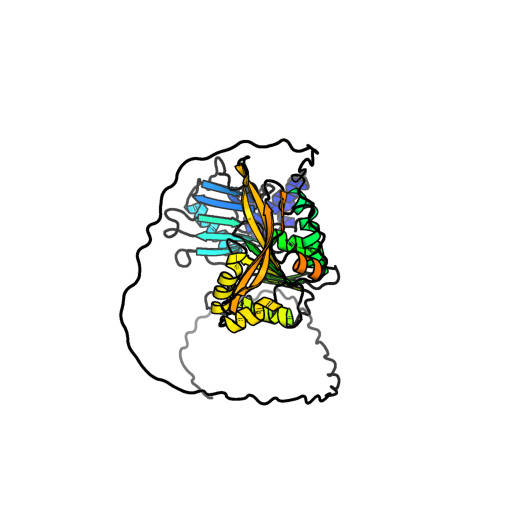 -17.698 1.00 96.75 202 ASP A CA 1
ATOM 1436 C C . ASP A 1 202 ? -10.066 -12.000 -16.808 1.00 96.75 202 ASP A C 1
ATOM 1438 O O . ASP A 1 202 ? -10.065 -13.136 -16.326 1.00 96.75 202 ASP A O 1
ATOM 1442 N N . GLU A 1 203 ? -9.094 -11.127 -16.524 1.00 97.25 203 GLU A N 1
ATOM 1443 C CA . GLU A 1 203 ? -7.895 -11.437 -15.736 1.00 97.25 203 GLU A CA 1
ATOM 1444 C C . GLU A 1 203 ? -8.219 -11.664 -14.252 1.00 97.25 203 GLU A C 1
ATOM 1446 O O . GLU A 1 203 ? -8.803 -10.820 -13.576 1.00 97.25 203 GLU A O 1
ATOM 1451 N N . ARG A 1 204 ? -7.785 -12.795 -13.689 1.00 97.38 204 ARG A N 1
ATOM 1452 C C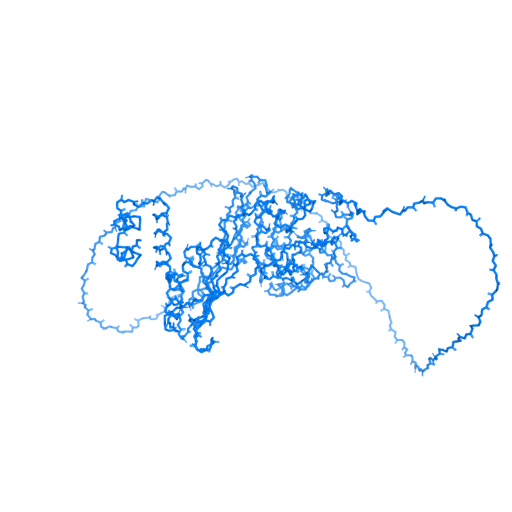A . ARG A 1 204 ? -7.911 -13.061 -12.251 1.00 97.38 204 ARG A CA 1
ATOM 1453 C C . ARG A 1 204 ? -6.807 -12.361 -11.455 1.00 97.38 204 ARG A C 1
ATOM 1455 O O . ARG A 1 204 ? -5.654 -12.798 -11.473 1.00 97.38 204 ARG A O 1
ATOM 1462 N N . LEU A 1 205 ? -7.165 -11.307 -10.723 1.00 97.50 205 LEU A N 1
ATOM 1463 C CA . LEU A 1 205 ? -6.262 -10.556 -9.844 1.00 97.50 205 LEU A CA 1
ATOM 1464 C C . LEU A 1 205 ? -6.290 -11.142 -8.426 1.00 97.50 205 LEU A C 1
ATOM 1466 O O . LEU A 1 205 ? -7.360 -11.255 -7.825 1.00 97.50 205 LEU A O 1
ATOM 1470 N N . ILE A 1 206 ? -5.123 -11.462 -7.858 1.00 97.62 206 ILE A N 1
ATOM 1471 C CA . ILE A 1 206 ? -5.000 -11.851 -6.442 1.00 97.62 206 ILE A CA 1
ATOM 1472 C C . ILE A 1 206 ? -4.123 -10.843 -5.701 1.00 97.62 206 ILE A C 1
ATOM 1474 O O . ILE A 1 206 ? -2.939 -10.700 -6.000 1.00 97.62 206 ILE A O 1
ATOM 1478 N N . CYS A 1 207 ? -4.719 -10.158 -4.727 1.00 97.25 207 CYS A N 1
ATOM 1479 C CA . CYS A 1 207 ? -4.100 -9.119 -3.913 1.00 97.25 207 CYS A CA 1
ATOM 1480 C C . CYS A 1 207 ? -3.741 -9.671 -2.528 1.00 97.25 207 CYS A C 1
ATOM 1482 O O . CYS A 1 207 ? -4.618 -10.145 -1.811 1.00 97.25 207 CYS A O 1
ATOM 1484 N N . ILE A 1 208 ? -2.463 -9.597 -2.158 1.00 97.31 208 ILE A N 1
ATOM 1485 C CA . ILE A 1 208 ? -1.898 -10.128 -0.911 1.00 97.31 208 ILE A CA 1
ATOM 1486 C C . ILE A 1 208 ? -1.405 -8.968 -0.052 1.00 97.31 208 ILE A C 1
ATOM 1488 O O . ILE A 1 208 ? -0.586 -8.169 -0.504 1.00 97.31 208 ILE A O 1
ATOM 1492 N N . GLU A 1 209 ? -1.907 -8.854 1.176 1.00 94.25 209 GLU A N 1
ATOM 1493 C CA . GLU A 1 209 ? -1.705 -7.672 2.023 1.00 94.25 209 GLU A CA 1
ATOM 1494 C C . GLU A 1 209 ? -1.594 -8.048 3.510 1.00 94.25 209 GLU A C 1
ATOM 1496 O O . GLU A 1 209 ? -2.168 -9.041 3.947 1.00 94.25 209 GLU A O 1
ATOM 1501 N N . GLU A 1 210 ? -0.903 -7.245 4.326 1.00 88.44 210 GLU A N 1
ATOM 1502 C CA . GLU A 1 210 ? -0.918 -7.429 5.793 1.00 88.44 210 GLU A CA 1
ATOM 1503 C C . GLU A 1 210 ? -2.273 -7.029 6.392 1.00 88.44 210 GLU A C 1
ATOM 1505 O O . GLU A 1 210 ? -2.846 -7.732 7.219 1.00 88.44 210 GLU A O 1
ATOM 1510 N N . VAL A 1 211 ? -2.809 -5.906 5.911 1.00 82.62 211 VAL A N 1
ATOM 1511 C CA . VAL A 1 211 ? -4.157 -5.408 6.183 1.00 82.62 211 VAL A CA 1
ATOM 1512 C C . VAL A 1 211 ? -4.716 -4.907 4.862 1.00 82.62 211 VAL A C 1
ATOM 1514 O O . VAL A 1 211 ? -4.082 -4.068 4.221 1.00 82.62 211 VAL A O 1
ATOM 1517 N N . SER A 1 212 ? -5.876 -5.406 4.437 1.00 83.00 212 SER A N 1
ATOM 1518 C CA . SER A 1 212 ? -6.308 -5.215 3.053 1.00 83.00 212 SER A CA 1
ATOM 1519 C C . SER A 1 212 ? -6.821 -3.794 2.770 1.00 83.00 212 SER A C 1
ATOM 1521 O O . SER A 1 212 ? -7.961 -3.461 3.092 1.00 83.00 212 SER A O 1
ATOM 1523 N N . GLU A 1 213 ? -5.973 -2.969 2.150 1.00 83.25 213 GLU A N 1
ATOM 1524 C CA . GLU A 1 213 ? -6.214 -1.583 1.713 1.00 83.25 213 GLU A CA 1
ATOM 1525 C C . GLU A 1 213 ? -6.555 -1.492 0.217 1.00 83.25 213 GLU A C 1
ATOM 1527 O O . GLU A 1 213 ? -7.248 -0.571 -0.217 1.00 83.25 213 GLU A O 1
ATOM 1532 N N . LEU A 1 214 ? -6.028 -2.411 -0.591 1.00 88.62 214 LEU A N 1
ATOM 1533 C CA . LEU A 1 214 ? -6.084 -2.348 -2.043 1.00 88.62 214 LEU A CA 1
ATOM 1534 C C . LEU A 1 214 ? -7.501 -2.695 -2.528 1.00 88.62 214 LEU A C 1
ATOM 1536 O O . LEU A 1 214 ? -8.003 -3.786 -2.273 1.00 88.62 214 LEU A O 1
ATOM 1540 N N . ARG A 1 215 ? -8.177 -1.772 -3.221 1.00 88.56 215 ARG A N 1
ATOM 1541 C CA . ARG A 1 215 ? -9.560 -1.945 -3.722 1.00 88.56 215 ARG A CA 1
ATOM 1542 C C . ARG A 1 215 ? -9.674 -1.559 -5.202 1.00 88.56 215 ARG A C 1
ATOM 1544 O O . ARG A 1 215 ? -10.300 -0.546 -5.510 1.00 88.56 215 ARG A O 1
ATOM 1551 N N . PRO A 1 216 ? -9.016 -2.292 -6.121 1.00 92.88 216 PRO A N 1
ATOM 1552 C CA . PRO A 1 216 ? -9.011 -1.940 -7.536 1.00 92.88 216 PRO A CA 1
ATOM 1553 C C . PRO A 1 216 ? -10.410 -2.089 -8.142 1.00 92.88 216 PRO A C 1
ATOM 1555 O O . PRO A 1 216 ? -11.146 -3.016 -7.808 1.00 92.88 216 PRO A O 1
ATOM 1558 N N . ALA A 1 217 ? -10.773 -1.180 -9.048 1.00 93.06 217 ALA A N 1
ATOM 1559 C CA . ALA A 1 217 ? -12.070 -1.182 -9.724 1.00 93.06 217 ALA A CA 1
ATOM 1560 C C . ALA A 1 217 ? -12.093 -2.225 -10.859 1.00 93.06 217 ALA A C 1
ATOM 1562 O O . ALA A 1 217 ? -12.064 -1.879 -12.036 1.00 93.06 217 ALA A O 1
ATOM 1563 N N . HIS A 1 218 ? -12.085 -3.507 -10.492 1.00 95.00 218 HIS A N 1
ATOM 1564 C CA . HIS A 1 218 ? -11.957 -4.640 -11.407 1.00 95.00 218 HIS A CA 1
ATOM 1565 C C . HIS A 1 218 ? -12.933 -5.771 -11.012 1.00 95.00 218 HIS A C 1
ATOM 1567 O O . HIS A 1 218 ? -13.093 -6.026 -9.818 1.00 95.00 218 HIS A O 1
ATOM 1573 N N . PRO A 1 219 ? -13.599 -6.468 -11.958 1.00 95.25 219 PRO A N 1
ATOM 1574 C CA . PRO A 1 219 ? -14.660 -7.432 -11.633 1.00 95.25 219 PRO A CA 1
ATOM 1575 C C . PRO A 1 219 ? -14.171 -8.748 -11.005 1.00 95.25 219 PRO A C 1
ATOM 1577 O O . PRO A 1 219 ? -14.936 -9.401 -10.301 1.00 95.25 219 PRO A O 1
ATOM 1580 N N . HIS A 1 220 ? -12.920 -9.158 -11.249 1.00 96.88 220 HIS A N 1
ATOM 1581 C CA . HIS A 1 220 ? -12.397 -10.470 -10.839 1.00 96.88 220 HIS A CA 1
ATOM 1582 C C . HIS A 1 220 ? -11.183 -10.353 -9.899 1.00 96.88 220 HIS A C 1
ATOM 1584 O O . HIS A 1 220 ? -10.050 -10.663 -10.264 1.00 96.88 220 HIS A O 1
ATOM 1590 N N . VAL A 1 221 ? -11.426 -9.867 -8.678 1.00 96.19 221 VAL A N 1
ATOM 1591 C CA . VAL A 1 221 ? -10.398 -9.623 -7.649 1.00 96.19 221 VAL A CA 1
ATOM 1592 C C . VAL A 1 221 ? -10.607 -10.554 -6.456 1.00 96.19 221 VAL A C 1
ATOM 1594 O O . VAL A 1 221 ? -11.734 -10.753 -6.006 1.00 96.19 221 VAL A O 1
ATOM 1597 N N . VAL A 1 222 ? -9.519 -11.104 -5.917 1.00 96.69 222 VAL A N 1
ATOM 1598 C CA . VAL A 1 222 ? -9.511 -11.871 -4.664 1.00 96.69 222 VAL A CA 1
ATOM 1599 C C . VAL A 1 222 ? -8.505 -11.257 -3.698 1.00 96.69 222 VAL A C 1
ATOM 1601 O O . VAL A 1 222 ? -7.349 -11.046 -4.060 1.00 96.69 222 VAL A O 1
ATOM 1604 N N . HIS A 1 223 ? -8.929 -11.010 -2.459 1.00 95.00 223 HIS A N 1
ATOM 1605 C CA . HIS A 1 223 ? -8.064 -10.509 -1.392 1.00 95.00 223 HIS A CA 1
ATOM 1606 C C . HIS A 1 223 ? -7.621 -11.651 -0.476 1.00 95.00 223 HIS A C 1
ATOM 1608 O O . HIS A 1 223 ? -8.440 -12.446 -0.016 1.00 95.00 223 HIS A O 1
ATOM 1614 N N . LEU A 1 224 ? -6.322 -11.704 -0.195 1.00 96.31 224 LEU A N 1
ATOM 1615 C CA . LEU A 1 224 ? -5.697 -12.562 0.801 1.00 96.31 224 LEU A CA 1
ATOM 1616 C C . LEU A 1 224 ? -5.015 -11.659 1.831 1.00 96.31 224 LEU A C 1
ATOM 1618 O O . LEU A 1 224 ? -4.162 -10.847 1.474 1.00 96.31 224 LEU A O 1
ATOM 1622 N N . GLN A 1 225 ? -5.383 -11.798 3.103 1.00 92.88 225 GLN A N 1
ATOM 1623 C CA . GLN A 1 225 ? -4.827 -10.984 4.181 1.00 92.88 225 GLN A CA 1
ATOM 1624 C C . GLN A 1 225 ? -4.001 -11.840 5.144 1.00 92.88 225 GLN A C 1
ATOM 1626 O O . GLN A 1 225 ? -4.441 -12.919 5.547 1.00 92.88 225 GLN A O 1
ATOM 1631 N N . ALA A 1 226 ? -2.806 -11.365 5.503 1.00 91.75 226 ALA A N 1
ATOM 1632 C CA . ALA A 1 226 ? -1.954 -12.018 6.492 1.00 91.75 226 ALA A CA 1
ATOM 1633 C C . ALA A 1 226 ? -2.629 -12.039 7.870 1.00 91.75 226 ALA A C 1
ATOM 1635 O O . ALA A 1 226 ? -3.454 -11.184 8.202 1.00 91.75 226 ALA A O 1
ATOM 1636 N N . ARG A 1 227 ? -2.256 -13.015 8.699 1.00 87.12 227 ARG A N 1
ATOM 1637 C CA . ARG A 1 227 ? -2.746 -13.129 10.074 1.00 87.12 227 ARG A CA 1
ATOM 1638 C C . ARG A 1 227 ? -1.565 -13.226 11.023 1.00 87.12 227 ARG A C 1
ATOM 1640 O O . ARG A 1 227 ? -0.734 -14.121 10.878 1.00 87.12 227 ARG A O 1
ATOM 1647 N N . GLY A 1 228 ? -1.509 -12.329 12.005 1.00 82.62 228 GLY A N 1
ATOM 1648 C CA . GLY A 1 228 ? -0.571 -12.453 13.119 1.00 82.62 228 GLY A CA 1
ATOM 1649 C C . GLY A 1 228 ? -0.782 -13.766 13.878 1.00 82.62 228 GLY A C 1
ATOM 1650 O O . GLY A 1 228 ? -1.866 -14.354 13.846 1.00 82.62 228 GLY A O 1
ATOM 1651 N N . ALA A 1 229 ? 0.257 -14.242 14.558 1.00 81.81 229 ALA A N 1
ATOM 1652 C CA . ALA A 1 229 ? 0.087 -15.318 15.524 1.00 81.81 229 ALA A CA 1
ATOM 1653 C C . ALA A 1 229 ? -0.800 -14.856 16.695 1.00 81.81 229 ALA A C 1
ATOM 1655 O O . ALA A 1 229 ? -0.870 -13.666 17.002 1.00 81.81 229 ALA A O 1
ATOM 1656 N N . ASN A 1 230 ? -1.474 -15.796 17.359 1.00 76.88 230 ASN A N 1
ATOM 1657 C CA . ASN A 1 230 ? -2.163 -15.511 18.616 1.00 76.88 230 ASN A CA 1
ATOM 1658 C C . ASN A 1 230 ? -1.156 -15.285 19.766 1.00 76.88 230 ASN A C 1
ATOM 1660 O O . ASN A 1 230 ? 0.056 -15.419 19.593 1.00 76.88 230 ASN A O 1
ATOM 1664 N N . VAL A 1 231 ? -1.660 -14.981 20.966 1.00 70.88 231 VAL A N 1
ATOM 1665 C CA . VAL A 1 231 ? -0.837 -14.724 22.169 1.00 70.88 231 VAL A CA 1
ATOM 1666 C C . VAL A 1 231 ? 0.062 -15.921 22.539 1.00 70.88 231 VAL A C 1
ATOM 1668 O O . VAL A 1 231 ? 1.086 -15.750 23.191 1.00 70.88 231 VAL A O 1
ATOM 1671 N N . GLN A 1 232 ? -0.286 -17.131 22.092 1.00 79.81 232 GLN A N 1
ATOM 1672 C CA . GLN A 1 232 ? 0.479 -18.368 22.273 1.00 79.81 232 GLN A CA 1
ATOM 1673 C C . GLN A 1 232 ? 1.469 -18.657 21.121 1.00 79.81 232 GLN A C 1
ATOM 1675 O O . GLN A 1 232 ? 2.035 -19.746 21.063 1.00 79.81 232 GLN A O 1
ATOM 1680 N N . GLY A 1 233 ? 1.667 -17.727 20.178 1.00 80.88 233 GLY A N 1
ATOM 1681 C CA . GLY A 1 233 ? 2.559 -17.897 19.023 1.00 80.88 233 GLY A CA 1
ATOM 1682 C C . GLY A 1 233 ? 2.010 -18.799 17.906 1.00 80.88 233 GLY A C 1
ATOM 1683 O O . GLY A 1 233 ? 2.705 -19.056 16.925 1.00 80.88 233 GLY A O 1
ATOM 1684 N N . ALA A 1 234 ? 0.762 -19.262 18.011 1.00 83.94 234 ALA A N 1
ATOM 1685 C CA . ALA A 1 234 ? 0.152 -20.212 17.086 1.00 83.94 234 ALA A CA 1
ATOM 1686 C C . ALA A 1 234 ? -0.749 -19.539 16.035 1.00 83.94 234 ALA A C 1
ATOM 1688 O O . ALA A 1 234 ? -1.294 -18.453 16.233 1.00 83.94 234 ALA A O 1
ATOM 1689 N N . GLY A 1 235 ? -0.954 -20.221 14.904 1.00 85.25 235 GLY A N 1
ATOM 1690 C CA . GLY A 1 235 ? -1.952 -19.840 13.897 1.00 85.25 235 GLY A CA 1
ATOM 1691 C C . GLY A 1 235 ? -1.612 -18.623 13.027 1.00 85.25 235 GLY A C 1
ATOM 1692 O O . GLY A 1 235 ? -2.492 -18.161 12.296 1.00 85.25 235 GLY A O 1
ATOM 1693 N N . GLY A 1 236 ? -0.379 -18.114 13.068 1.00 89.81 236 GLY A N 1
ATOM 1694 C CA . GLY A 1 236 ? 0.077 -17.085 12.131 1.00 89.81 236 GLY A CA 1
ATOM 1695 C C . GLY A 1 236 ? 0.058 -17.577 10.677 1.00 89.81 236 GLY A C 1
ATOM 1696 O O . GLY A 1 236 ? 0.252 -18.762 10.414 1.00 89.81 236 GLY A O 1
ATOM 1697 N N . VAL A 1 237 ? -0.195 -16.666 9.736 1.00 94.44 237 VAL A N 1
ATOM 1698 C CA . VAL A 1 237 ? -0.161 -16.905 8.284 1.00 94.44 237 VAL A CA 1
ATOM 1699 C C . VAL A 1 237 ? 0.552 -15.720 7.644 1.00 94.44 237 VAL A C 1
ATOM 1701 O O . VAL A 1 237 ? 0.029 -14.603 7.665 1.00 94.44 237 VAL A O 1
ATOM 1704 N N . SER A 1 238 ? 1.756 -15.940 7.116 1.00 94.81 238 SER A N 1
ATOM 1705 C CA . SER A 1 238 ? 2.603 -14.864 6.593 1.00 94.81 238 SER A CA 1
ATOM 1706 C C . SER A 1 238 ? 2.265 -14.496 5.145 1.00 94.81 238 SER A C 1
ATOM 1708 O O . SER A 1 238 ? 1.658 -15.277 4.409 1.00 94.81 238 SER A O 1
ATOM 1710 N N . LEU A 1 239 ? 2.744 -13.332 4.691 1.00 96.38 239 LEU A N 1
ATOM 1711 C CA . LEU A 1 239 ? 2.695 -12.945 3.275 1.00 96.38 239 LEU A CA 1
ATOM 1712 C C . LEU A 1 239 ? 3.340 -14.016 2.370 1.00 96.38 239 LEU A C 1
ATOM 1714 O O . LEU A 1 239 ? 2.812 -14.310 1.299 1.00 96.38 239 LEU A O 1
ATOM 1718 N N . SER A 1 240 ? 4.427 -14.657 2.821 1.00 96.06 240 SER A N 1
ATOM 1719 C CA . SER A 1 240 ? 5.099 -15.745 2.090 1.00 96.06 240 SER A CA 1
ATOM 1720 C C . SER A 1 240 ? 4.190 -16.958 1.876 1.00 96.06 240 SER A C 1
ATOM 1722 O O . SER A 1 240 ? 4.228 -17.586 0.817 1.00 96.06 240 SER A O 1
ATOM 1724 N N . ASP A 1 241 ? 3.362 -17.294 2.865 1.00 96.50 241 ASP A N 1
ATOM 1725 C CA . ASP A 1 241 ? 2.434 -18.428 2.788 1.00 96.50 241 ASP A CA 1
ATOM 1726 C C . ASP A 1 241 ? 1.258 -18.106 1.863 1.00 96.50 241 ASP A C 1
ATOM 1728 O O . ASP A 1 241 ? 0.834 -18.947 1.068 1.00 96.50 241 ASP A O 1
ATOM 1732 N N . LEU A 1 242 ? 0.787 -16.855 1.891 1.00 97.19 242 LEU A N 1
ATOM 1733 C CA . LEU A 1 242 ? -0.256 -16.370 0.991 1.00 97.19 242 LEU A CA 1
ATOM 1734 C C . LEU A 1 242 ? 0.210 -16.291 -0.464 1.00 97.19 242 LEU A C 1
ATOM 1736 O O . LEU A 1 242 ? -0.565 -16.647 -1.347 1.00 97.19 242 LEU A O 1
ATOM 1740 N N . VAL A 1 243 ? 1.466 -15.921 -0.740 1.00 96.56 243 VAL A N 1
ATOM 1741 C CA . VAL A 1 243 ? 2.030 -15.992 -2.103 1.00 96.56 243 VAL A CA 1
ATOM 1742 C C . VAL A 1 243 ? 2.077 -17.445 -2.596 1.00 96.56 243 VAL A C 1
ATOM 1744 O O . VAL A 1 243 ? 1.649 -17.737 -3.716 1.00 96.56 243 VAL A O 1
ATOM 1747 N N . LYS A 1 244 ? 2.500 -18.390 -1.744 1.00 95.69 244 LYS A N 1
ATOM 1748 C CA . LYS A 1 244 ? 2.495 -19.834 -2.059 1.00 95.69 244 LYS A CA 1
ATOM 1749 C C . LYS A 1 244 ? 1.091 -20.391 -2.290 1.00 95.69 244 LYS A C 1
ATOM 1751 O O . LYS A 1 244 ? 0.921 -21.273 -3.137 1.00 95.69 244 LYS A O 1
ATOM 1756 N N . ALA A 1 245 ? 0.093 -19.909 -1.553 1.00 96.44 245 ALA A N 1
ATOM 1757 C CA . ALA A 1 245 ? -1.305 -20.262 -1.771 1.00 96.44 245 ALA A CA 1
ATOM 1758 C C . ALA A 1 245 ? -1.829 -19.662 -3.088 1.00 96.44 245 ALA A C 1
ATOM 1760 O O . ALA A 1 245 ? -2.383 -20.386 -3.914 1.00 96.44 245 ALA A O 1
ATOM 1761 N N . ALA A 1 246 ? -1.578 -18.372 -3.328 1.00 96.38 246 ALA A N 1
ATOM 1762 C CA . ALA A 1 246 ? -2.062 -17.635 -4.490 1.00 96.38 246 ALA A CA 1
ATOM 1763 C C . ALA A 1 246 ? -1.603 -18.233 -5.824 1.00 96.38 246 ALA A C 1
ATOM 1765 O O . ALA A 1 246 ? -2.426 -18.355 -6.725 1.00 96.38 246 ALA A O 1
ATOM 1766 N N . MET A 1 247 ? -0.353 -18.698 -5.947 1.00 94.75 247 MET A N 1
ATOM 1767 C CA . MET A 1 247 ? 0.120 -19.387 -7.164 1.00 94.75 247 MET A CA 1
ATOM 1768 C C . MET A 1 247 ? -0.725 -20.625 -7.533 1.00 94.75 247 MET A C 1
ATOM 1770 O O . MET A 1 247 ? -0.824 -20.985 -8.701 1.00 94.75 247 MET A O 1
ATOM 1774 N N . ARG A 1 248 ? -1.395 -21.266 -6.564 1.00 95.06 248 ARG A N 1
ATOM 1775 C CA . ARG A 1 248 ? -2.297 -22.413 -6.801 1.00 95.06 248 ARG A CA 1
ATOM 1776 C C . ARG A 1 248 ? -3.737 -22.003 -7.134 1.00 95.06 248 ARG A C 1
ATOM 1778 O O . ARG A 1 248 ? -4.542 -22.849 -7.505 1.00 95.06 248 ARG A O 1
ATOM 1785 N N . MET A 1 249 ? -4.072 -20.717 -7.032 1.00 95.94 249 MET A N 1
ATOM 1786 C CA . MET A 1 249 ? -5.419 -20.170 -7.249 1.00 95.94 249 MET A CA 1
ATOM 1787 C C . MET A 1 249 ? -5.645 -19.655 -8.686 1.00 95.94 249 MET A C 1
ATOM 1789 O O . MET A 1 249 ? -6.606 -18.914 -8.918 1.00 95.94 249 MET A O 1
ATOM 1793 N N . ARG A 1 250 ? -4.769 -20.037 -9.631 1.00 94.56 250 ARG A N 1
ATOM 1794 C CA . ARG A 1 250 ? -4.751 -19.637 -11.055 1.00 94.56 250 ARG A CA 1
ATOM 1795 C C . ARG A 1 250 ? -4.853 -18.107 -11.289 1.00 94.56 250 ARG A C 1
ATOM 1797 O O . ARG A 1 250 ? -5.764 -17.679 -12.001 1.00 94.56 250 ARG A O 1
ATOM 1804 N N . PRO A 1 251 ? -3.975 -17.276 -10.695 1.00 96.06 251 PRO A N 1
ATOM 1805 C CA . PRO A 1 251 ? -3.953 -15.840 -10.954 1.00 96.06 251 PRO A CA 1
ATOM 1806 C C . PRO A 1 251 ? -3.434 -15.546 -12.364 1.00 96.06 251 PRO A C 1
ATOM 1808 O O . PRO A 1 251 ? -2.403 -16.080 -12.767 1.00 96.06 251 PRO A O 1
ATOM 1811 N N . ASP A 1 252 ? -4.098 -14.634 -13.070 1.00 95.81 252 ASP A N 1
ATOM 1812 C CA . ASP A 1 252 ? -3.532 -13.972 -14.250 1.00 95.81 252 ASP A CA 1
ATOM 1813 C C . ASP A 1 252 ? -2.634 -12.794 -13.837 1.00 95.81 252 ASP A C 1
ATOM 1815 O O . ASP A 1 252 ? -1.742 -12.414 -14.590 1.00 95.81 252 ASP A O 1
ATOM 1819 N N . ARG A 1 253 ? -2.834 -12.244 -12.625 1.00 96.62 253 ARG A N 1
ATOM 1820 C CA . ARG A 1 253 ? -1.922 -11.294 -11.966 1.00 96.62 253 ARG A CA 1
ATOM 1821 C C . ARG A 1 253 ? -1.795 -11.591 -10.475 1.00 96.62 253 ARG A C 1
ATOM 1823 O O . ARG A 1 253 ? -2.799 -11.719 -9.771 1.00 96.62 253 ARG A O 1
ATOM 1830 N N . LEU A 1 254 ? -0.558 -11.622 -9.987 1.00 96.81 254 LEU A N 1
ATOM 1831 C CA . LEU A 1 254 ? -0.232 -11.669 -8.562 1.00 96.81 254 LEU A CA 1
ATOM 1832 C C . LEU A 1 254 ? 0.160 -10.270 -8.072 1.00 96.81 254 LEU A C 1
ATOM 1834 O O . LEU A 1 254 ? 0.994 -9.613 -8.693 1.00 96.81 254 LEU A O 1
ATOM 1838 N N . ILE A 1 255 ? -0.424 -9.806 -6.968 1.00 97.69 255 ILE A N 1
ATOM 1839 C CA . ILE A 1 255 ? -0.166 -8.472 -6.428 1.00 97.69 255 ILE A CA 1
ATOM 1840 C C . ILE A 1 255 ? 0.194 -8.554 -4.948 1.00 97.69 255 ILE A C 1
ATOM 1842 O O . ILE A 1 255 ? -0.566 -9.103 -4.156 1.00 97.69 255 ILE A O 1
ATOM 1846 N N . LEU A 1 256 ? 1.313 -7.937 -4.569 1.00 97.25 256 LEU A N 1
ATOM 1847 C CA . LEU A 1 256 ? 1.758 -7.794 -3.183 1.00 97.25 256 LEU A CA 1
ATOM 1848 C C . LEU A 1 256 ? 1.614 -6.327 -2.745 1.00 97.25 256 LEU A C 1
ATOM 1850 O O . LEU A 1 256 ? 2.333 -5.454 -3.229 1.00 97.25 256 LEU A O 1
ATOM 1854 N N . GLY A 1 257 ? 0.676 -6.037 -1.841 1.00 95.06 257 GLY A N 1
ATOM 1855 C CA . GLY A 1 257 ? 0.315 -4.666 -1.457 1.00 95.06 257 GLY A CA 1
ATOM 1856 C C . GLY A 1 257 ? 1.498 -3.839 -0.949 1.00 95.06 257 GLY A C 1
ATOM 1857 O O . GLY A 1 257 ? 1.639 -2.675 -1.320 1.00 95.06 257 GLY A O 1
ATOM 1858 N N . GLU A 1 258 ? 2.394 -4.449 -0.173 1.00 94.31 258 GLU A N 1
ATOM 1859 C CA . GLU A 1 258 ? 3.696 -3.886 0.190 1.00 94.31 258 GLU A CA 1
ATOM 1860 C C . GLU A 1 258 ? 4.690 -5.023 0.484 1.00 94.31 258 GLU A C 1
ATOM 1862 O O . GLU A 1 258 ? 4.319 -5.993 1.141 1.00 94.31 258 GLU A O 1
ATOM 1867 N N . ALA A 1 259 ? 5.935 -4.916 0.010 1.00 94.50 259 ALA A N 1
ATOM 1868 C CA . ALA A 1 259 ? 7.013 -5.849 0.347 1.00 94.50 259 ALA A CA 1
ATOM 1869 C C . ALA A 1 259 ? 7.819 -5.341 1.556 1.00 94.50 259 ALA A C 1
ATOM 1871 O O . ALA A 1 259 ? 8.417 -4.254 1.525 1.00 94.50 259 ALA A O 1
ATOM 1872 N N . ARG A 1 260 ? 7.833 -6.141 2.624 1.00 90.12 260 ARG A N 1
ATOM 1873 C CA . ARG A 1 260 ? 8.348 -5.811 3.961 1.00 90.12 260 ARG A CA 1
ATOM 1874 C C . ARG A 1 260 ? 9.360 -6.824 4.497 1.00 90.12 260 ARG A C 1
ATOM 1876 O O . ARG A 1 260 ? 10.204 -6.424 5.298 1.00 90.12 260 ARG A O 1
ATOM 1883 N N . GLY A 1 261 ? 9.340 -8.071 4.026 1.00 93.75 261 GLY A N 1
ATOM 1884 C CA . GLY A 1 261 ? 10.257 -9.123 4.455 1.00 93.75 261 GLY A CA 1
ATOM 1885 C C . GLY A 1 261 ? 10.439 -10.259 3.442 1.00 93.75 261 GLY A C 1
ATOM 1886 O O . GLY A 1 261 ? 10.678 -10.038 2.252 1.00 93.75 261 GLY A O 1
ATOM 1887 N N . ALA A 1 262 ? 10.402 -11.495 3.951 1.00 94.38 262 ALA A N 1
ATOM 1888 C CA . ALA A 1 262 ? 10.835 -12.701 3.244 1.00 94.38 262 ALA A CA 1
ATOM 1889 C C . ALA A 1 262 ? 9.998 -13.063 1.998 1.00 94.38 262 ALA A C 1
ATOM 1891 O O . ALA A 1 262 ? 10.470 -13.788 1.119 1.00 94.38 262 ALA A O 1
ATOM 1892 N N . GLU A 1 263 ? 8.776 -12.540 1.890 1.00 96.38 263 GLU A N 1
ATOM 1893 C CA . GLU A 1 263 ? 7.858 -12.792 0.778 1.00 96.38 263 GLU A CA 1
ATOM 1894 C C . GLU A 1 263 ? 8.381 -12.291 -0.576 1.00 96.38 263 GLU A C 1
ATOM 1896 O O . GLU A 1 263 ? 7.908 -12.757 -1.613 1.00 96.38 263 GLU A O 1
ATOM 1901 N N . VAL A 1 264 ? 9.400 -11.417 -0.591 1.00 96.81 264 VAL A N 1
ATOM 1902 C CA . VAL A 1 264 ? 10.080 -10.995 -1.826 1.00 96.81 264 VAL A CA 1
ATOM 1903 C C . VAL A 1 264 ? 10.589 -12.194 -2.636 1.00 96.81 264 VAL A C 1
ATOM 1905 O O . VAL A 1 264 ? 10.433 -12.208 -3.853 1.00 96.81 264 VAL A O 1
ATOM 1908 N N . ARG A 1 265 ? 11.104 -13.245 -1.981 1.00 96.69 265 ARG A N 1
ATOM 1909 C CA . ARG A 1 265 ? 11.580 -14.475 -2.643 1.00 96.69 265 ARG A CA 1
ATOM 1910 C C . ARG A 1 265 ? 10.444 -15.229 -3.324 1.00 96.69 265 ARG A C 1
ATOM 1912 O O . ARG A 1 265 ? 10.600 -15.736 -4.430 1.00 96.69 265 ARG A O 1
ATOM 1919 N N . GLU A 1 266 ? 9.297 -15.302 -2.662 1.00 96.31 266 GLU A N 1
ATOM 1920 C CA . GLU A 1 266 ? 8.124 -16.011 -3.171 1.00 96.31 266 GLU A CA 1
ATOM 1921 C C . GLU A 1 266 ? 7.473 -15.221 -4.322 1.00 96.31 266 GLU A C 1
ATOM 1923 O O . GLU A 1 266 ? 7.051 -15.813 -5.313 1.00 96.31 266 GLU A O 1
ATOM 1928 N N . MET A 1 267 ? 7.468 -13.883 -4.242 1.00 96.12 267 MET A N 1
ATOM 1929 C CA . MET A 1 267 ? 7.027 -12.986 -5.318 1.00 96.12 267 MET A CA 1
ATOM 1930 C C . MET A 1 267 ? 7.943 -13.086 -6.548 1.00 96.12 267 MET A C 1
ATOM 1932 O O . MET A 1 267 ? 7.459 -13.242 -7.668 1.00 96.12 267 MET A O 1
ATOM 1936 N N . LEU A 1 268 ? 9.266 -13.059 -6.350 1.00 96.75 268 LEU A N 1
ATOM 1937 C CA . LEU A 1 268 ? 10.257 -13.255 -7.413 1.00 96.75 268 LEU A CA 1
ATOM 1938 C C . LEU A 1 268 ? 10.122 -14.634 -8.074 1.00 96.75 268 LEU A C 1
ATOM 1940 O O . LEU A 1 268 ? 10.173 -14.733 -9.300 1.00 96.75 268 LEU A O 1
ATOM 1944 N N . SER A 1 269 ? 9.888 -15.684 -7.283 1.00 94.69 269 SER A N 1
ATOM 1945 C CA . SER A 1 269 ? 9.590 -17.028 -7.787 1.00 94.69 269 SER A CA 1
ATOM 1946 C C . SER A 1 269 ? 8.317 -17.037 -8.643 1.00 94.69 269 SER A C 1
ATOM 1948 O O . SER A 1 269 ? 8.338 -17.524 -9.774 1.00 94.69 269 SER A O 1
ATOM 1950 N N . ALA A 1 270 ? 7.225 -16.425 -8.172 1.00 94.31 270 ALA A N 1
ATOM 1951 C CA . ALA A 1 270 ? 5.960 -16.360 -8.904 1.00 94.31 270 ALA A CA 1
ATOM 1952 C C . ALA A 1 270 ? 6.090 -15.645 -10.262 1.00 94.31 270 ALA A C 1
ATOM 1954 O O . ALA A 1 270 ? 5.648 -16.177 -11.284 1.00 94.31 270 ALA A O 1
ATOM 1955 N N . LEU A 1 271 ? 6.732 -14.472 -10.286 1.00 95.19 271 LEU A N 1
ATOM 1956 C CA . LEU A 1 271 ? 6.938 -13.670 -11.498 1.00 95.19 271 LEU A CA 1
ATOM 1957 C C . LEU A 1 271 ? 7.768 -14.431 -12.548 1.00 95.19 271 LEU A C 1
ATOM 1959 O O . LEU A 1 271 ? 7.416 -14.439 -13.728 1.00 95.19 271 LEU A O 1
ATOM 1963 N N . ASN A 1 272 ? 8.816 -15.138 -12.112 1.00 94.50 272 ASN A N 1
ATOM 1964 C CA . ASN A 1 272 ? 9.676 -15.943 -12.986 1.00 94.50 272 ASN A CA 1
ATOM 1965 C C . ASN A 1 272 ? 9.052 -17.284 -13.428 1.00 94.50 272 ASN A C 1
ATOM 1967 O O . ASN A 1 272 ? 9.486 -17.854 -14.425 1.00 94.50 272 ASN A O 1
ATOM 1971 N N . THR A 1 273 ? 8.019 -17.780 -12.738 1.00 88.62 273 THR A N 1
ATOM 1972 C CA . THR A 1 273 ? 7.326 -19.051 -13.055 1.00 88.62 273 THR A CA 1
ATOM 1973 C C . THR A 1 273 ? 6.044 -18.876 -13.879 1.00 88.62 273 THR A C 1
ATOM 1975 O O . THR A 1 273 ? 5.257 -19.810 -14.012 1.00 88.62 273 THR A O 1
ATOM 1978 N N . GLY A 1 274 ? 5.845 -17.698 -14.482 1.00 80.25 274 GLY A N 1
ATOM 1979 C CA . GLY A 1 274 ? 4.794 -17.447 -15.479 1.00 80.25 274 GLY A CA 1
ATOM 1980 C C . GLY A 1 274 ? 3.702 -16.465 -15.052 1.00 80.25 274 GLY A C 1
ATOM 1981 O O . GLY A 1 274 ? 2.921 -16.038 -15.901 1.00 80.25 274 GLY A O 1
ATOM 1982 N N . HIS A 1 275 ? 3.674 -16.030 -13.789 1.00 87.56 275 HIS A N 1
ATOM 1983 C CA . HIS A 1 275 ? 2.674 -15.088 -13.263 1.00 87.56 275 HIS A CA 1
ATOM 1984 C C . HIS A 1 275 ? 3.015 -13.623 -13.618 1.00 87.56 275 HIS A C 1
ATOM 1986 O O . HIS A 1 275 ? 3.151 -12.766 -12.743 1.00 87.56 275 HIS A O 1
ATOM 1992 N N . ARG A 1 276 ? 3.209 -13.347 -14.916 1.00 85.88 276 ARG A N 1
ATOM 1993 C CA . ARG A 1 276 ? 3.564 -12.025 -15.468 1.00 85.88 276 ARG A CA 1
ATOM 1994 C C . ARG A 1 276 ? 2.485 -10.971 -15.217 1.00 85.88 276 ARG A C 1
ATOM 1996 O O . ARG A 1 276 ? 1.322 -11.288 -14.994 1.00 85.88 276 ARG A O 1
ATOM 2003 N N . GLY A 1 277 ? 2.863 -9.696 -15.296 1.00 93.00 277 GLY A N 1
ATOM 2004 C CA . GLY A 1 277 ? 1.939 -8.583 -15.075 1.00 93.00 277 GLY A CA 1
ATOM 2005 C C . GLY A 1 277 ? 1.557 -8.396 -13.610 1.00 93.00 277 GLY A C 1
ATOM 2006 O O . GLY A 1 277 ? 0.562 -7.720 -13.331 1.00 93.00 277 GLY A O 1
ATOM 2007 N N . GLY A 1 278 ? 2.329 -9.002 -12.702 1.00 95.38 278 GLY A N 1
ATOM 2008 C CA . GLY A 1 278 ? 2.218 -8.855 -11.258 1.00 95.38 278 GLY A CA 1
ATOM 2009 C C . GLY A 1 278 ? 2.957 -7.621 -10.741 1.00 95.38 278 GLY A C 1
ATOM 2010 O O . GLY A 1 278 ? 3.931 -7.162 -11.337 1.00 95.38 278 GLY A O 1
ATOM 2011 N N . TRP A 1 279 ? 2.467 -7.049 -9.644 1.00 97.69 279 TRP A N 1
ATOM 2012 C CA . TRP A 1 279 ? 2.941 -5.760 -9.130 1.00 97.69 279 TRP A CA 1
ATOM 2013 C C . TRP A 1 279 ? 3.159 -5.799 -7.620 1.00 97.69 279 TRP A C 1
ATOM 2015 O O . TRP A 1 279 ? 2.443 -6.494 -6.900 1.00 97.69 279 TRP A O 1
ATOM 2025 N N . ALA A 1 280 ? 4.119 -5.018 -7.129 1.00 97.38 280 ALA A N 1
ATOM 2026 C CA . ALA A 1 280 ? 4.312 -4.803 -5.697 1.00 97.38 280 ALA A CA 1
ATOM 2027 C C . ALA A 1 280 ? 4.544 -3.326 -5.362 1.00 97.38 280 ALA A C 1
ATOM 2029 O O . ALA A 1 280 ? 4.995 -2.559 -6.218 1.00 97.38 280 ALA A O 1
ATOM 2030 N N . THR A 1 281 ? 4.278 -2.919 -4.114 1.00 97.44 281 THR A N 1
ATOM 2031 C CA . THR A 1 281 ? 4.786 -1.632 -3.603 1.00 97.44 281 THR A CA 1
ATOM 2032 C C . THR A 1 281 ? 5.972 -1.811 -2.657 1.00 97.44 281 THR A C 1
ATOM 2034 O O . THR A 1 281 ? 6.054 -2.796 -1.926 1.00 97.44 281 THR A O 1
ATOM 2037 N N . VAL A 1 282 ? 6.926 -0.874 -2.687 1.00 96.25 282 VAL A N 1
ATOM 2038 C CA . VAL A 1 282 ? 8.158 -0.930 -1.878 1.00 96.25 282 VAL A CA 1
ATOM 2039 C C . VAL A 1 282 ? 8.483 0.457 -1.317 1.00 96.25 282 VAL A C 1
ATOM 2041 O O . VAL A 1 282 ? 8.373 1.467 -2.014 1.00 96.25 282 VAL A O 1
ATOM 2044 N N . HIS A 1 283 ? 8.899 0.530 -0.052 1.00 94.88 283 HIS A N 1
ATOM 2045 C CA . HIS A 1 283 ? 9.408 1.767 0.548 1.00 94.88 283 HIS A CA 1
ATOM 2046 C C . HIS A 1 283 ? 10.881 2.005 0.169 1.00 94.88 283 HIS A C 1
ATOM 2048 O O . HIS A 1 283 ? 11.753 1.234 0.557 1.00 94.88 283 HIS A O 1
ATOM 2054 N N . ALA A 1 284 ? 11.139 3.088 -0.568 1.00 93.88 284 ALA A N 1
ATOM 2055 C CA . ALA A 1 284 ? 12.462 3.598 -0.953 1.00 93.88 284 ALA A CA 1
ATOM 2056 C C . ALA A 1 284 ? 12.367 5.125 -1.156 1.00 93.88 284 ALA A C 1
ATOM 2058 O O . ALA A 1 284 ? 11.281 5.613 -1.489 1.00 93.88 284 ALA A O 1
ATOM 2059 N N . ASN A 1 285 ? 13.455 5.883 -0.961 1.00 91.81 285 ASN A N 1
ATOM 2060 C CA . ASN A 1 285 ? 13.417 7.354 -1.061 1.00 91.81 285 ASN A CA 1
ATOM 2061 C C . ASN A 1 285 ? 13.688 7.872 -2.487 1.00 91.81 285 ASN A C 1
ATOM 2063 O O . ASN A 1 285 ? 13.305 8.996 -2.811 1.00 91.81 285 ASN A O 1
ATOM 2067 N N . SER A 1 286 ? 14.259 7.024 -3.344 1.00 95.25 286 SER A N 1
ATOM 2068 C CA . SER A 1 286 ? 14.444 7.208 -4.789 1.00 95.25 286 SER A CA 1
ATOM 2069 C C . SER A 1 286 ? 14.218 5.880 -5.529 1.00 95.25 286 SER A C 1
ATOM 2071 O O . SER A 1 286 ? 14.178 4.817 -4.902 1.00 95.25 286 SER A O 1
ATOM 2073 N N . ALA A 1 287 ? 14.100 5.898 -6.864 1.00 96.19 287 ALA A N 1
ATOM 2074 C CA . ALA A 1 287 ? 14.087 4.653 -7.643 1.00 96.19 287 ALA A CA 1
ATOM 2075 C C . ALA A 1 287 ? 15.463 3.954 -7.647 1.00 96.19 287 ALA A C 1
ATOM 2077 O O . ALA A 1 287 ? 15.542 2.740 -7.827 1.00 96.19 287 ALA A O 1
ATOM 2078 N N . LEU A 1 288 ? 16.540 4.718 -7.430 1.00 96.44 288 LEU A N 1
ATOM 2079 C CA . LEU A 1 288 ? 17.924 4.238 -7.448 1.00 96.44 288 LEU A CA 1
ATOM 2080 C C . LEU A 1 288 ? 18.314 3.484 -6.163 1.00 96.44 288 LEU A C 1
ATOM 2082 O O . LEU A 1 288 ? 19.220 2.660 -6.195 1.00 96.44 288 LEU A O 1
ATOM 2086 N N . GLU A 1 289 ? 17.599 3.701 -5.054 1.00 96.69 289 GLU A N 1
ATOM 2087 C CA . GLU A 1 289 ? 17.738 2.938 -3.798 1.00 96.69 289 GLU A CA 1
ATOM 2088 C C . GLU A 1 289 ? 17.017 1.579 -3.807 1.00 96.69 289 GLU A C 1
ATOM 2090 O O . GLU A 1 289 ? 17.242 0.752 -2.919 1.00 96.69 289 GLU A O 1
ATOM 2095 N N . VAL A 1 290 ? 16.140 1.324 -4.784 1.00 97.56 290 VAL A N 1
ATOM 2096 C CA . VAL A 1 290 ? 15.337 0.089 -4.846 1.00 97.56 290 VAL A CA 1
ATOM 2097 C C . VAL A 1 290 ? 16.189 -1.191 -4.826 1.00 97.56 290 VAL A C 1
ATOM 2099 O O . VAL A 1 290 ? 15.802 -2.102 -4.096 1.00 97.56 290 VAL A O 1
ATOM 2102 N N . PRO A 1 291 ? 17.352 -1.288 -5.504 1.00 97.50 291 PRO A N 1
ATOM 2103 C CA . PRO A 1 291 ? 18.247 -2.437 -5.378 1.00 97.50 291 PRO A CA 1
ATOM 2104 C C . PRO A 1 291 ? 18.708 -2.695 -3.942 1.00 97.50 291 PRO A C 1
ATOM 2106 O O . PRO A 1 291 ? 18.561 -3.809 -3.456 1.00 97.50 291 PRO A O 1
ATOM 2109 N N . ALA A 1 292 ? 19.173 -1.668 -3.223 1.00 95.94 292 ALA A N 1
ATOM 2110 C CA . ALA A 1 292 ? 19.613 -1.804 -1.832 1.00 95.94 292 ALA A CA 1
ATOM 2111 C C . ALA A 1 292 ? 18.454 -2.196 -0.896 1.00 95.94 292 ALA A C 1
ATOM 2113 O O . ALA A 1 292 ? 18.635 -2.967 0.049 1.00 95.94 292 ALA A O 1
ATOM 2114 N N . ARG A 1 293 ? 17.230 -1.725 -1.181 1.00 96.44 293 ARG A N 1
ATOM 2115 C CA . ARG A 1 293 ? 16.032 -2.176 -0.462 1.00 96.44 293 ARG A CA 1
ATOM 2116 C C . ARG A 1 293 ? 15.684 -3.633 -0.778 1.00 96.44 293 ARG A C 1
ATOM 2118 O O . ARG A 1 293 ? 15.327 -4.364 0.143 1.00 96.44 293 ARG A O 1
ATOM 2125 N N . LEU A 1 294 ? 15.802 -4.062 -2.035 1.00 97.38 294 LEU A N 1
ATOM 2126 C CA . LEU A 1 294 ? 15.631 -5.463 -2.428 1.00 97.38 294 LEU A CA 1
ATOM 2127 C C . LEU A 1 294 ? 16.710 -6.356 -1.801 1.00 97.38 294 LEU A C 1
ATOM 2129 O O . LEU A 1 294 ? 16.375 -7.458 -1.388 1.00 97.38 294 LEU A O 1
ATOM 2133 N N . GLU A 1 295 ? 17.955 -5.892 -1.649 1.00 96.38 295 GLU A N 1
ATOM 2134 C CA . GLU A 1 295 ? 19.008 -6.625 -0.926 1.00 96.38 295 GLU A CA 1
ATOM 2135 C C . GLU A 1 295 ? 18.650 -6.848 0.544 1.00 96.38 295 GLU A C 1
ATOM 2137 O O . GLU A 1 295 ? 18.739 -7.974 1.030 1.00 96.38 295 GLU A O 1
ATOM 2142 N N . ALA A 1 296 ? 18.170 -5.813 1.240 1.00 96.06 296 ALA A N 1
ATOM 2143 C CA . ALA A 1 296 ? 17.725 -5.943 2.627 1.00 96.06 296 ALA A CA 1
ATOM 2144 C C . ALA A 1 296 ? 16.545 -6.928 2.774 1.00 96.06 296 ALA A C 1
ATOM 2146 O O . ALA A 1 296 ? 16.533 -7.748 3.692 1.00 96.06 296 ALA A O 1
ATOM 2147 N N . LEU A 1 297 ? 15.573 -6.889 1.855 1.00 96.62 297 LEU A N 1
ATOM 2148 C CA . LEU A 1 297 ? 14.447 -7.832 1.828 1.00 96.62 297 LEU A CA 1
ATOM 2149 C C . LEU A 1 297 ? 14.900 -9.260 1.464 1.00 96.62 297 LEU A C 1
ATOM 2151 O O . LEU A 1 297 ? 14.454 -10.230 2.072 1.00 96.62 297 LEU A O 1
ATOM 2155 N N . GLY A 1 298 ? 15.821 -9.395 0.507 1.00 96.62 298 GLY A N 1
ATOM 2156 C CA . GLY A 1 298 ? 16.401 -10.666 0.076 1.00 96.62 298 GLY A CA 1
ATOM 2157 C C . GLY A 1 298 ? 17.196 -11.348 1.188 1.00 96.62 298 GLY A C 1
ATOM 2158 O O . GLY A 1 298 ? 17.041 -12.551 1.385 1.00 96.62 298 GLY A O 1
ATOM 2159 N N . ALA A 1 299 ? 17.953 -10.586 1.981 1.00 96.56 299 ALA A N 1
ATOM 2160 C CA . ALA A 1 299 ? 18.652 -11.095 3.159 1.00 96.56 299 ALA A CA 1
ATOM 2161 C C . ALA A 1 299 ? 17.675 -11.668 4.206 1.00 96.56 299 ALA A C 1
ATOM 2163 O O . ALA A 1 299 ? 17.888 -12.776 4.696 1.00 96.56 299 ALA A O 1
ATOM 2164 N N . LEU A 1 300 ? 16.555 -10.981 4.478 1.00 95.81 300 LEU A N 1
ATOM 2165 C CA . LEU A 1 300 ? 15.469 -11.507 5.326 1.00 95.81 300 LEU A CA 1
ATOM 2166 C C . LEU A 1 300 ? 14.809 -12.766 4.732 1.00 95.81 300 LEU A C 1
ATOM 2168 O O . LEU A 1 300 ? 14.286 -13.599 5.469 1.00 95.81 300 LEU A O 1
ATOM 2172 N N . ALA A 1 301 ? 14.855 -12.929 3.408 1.00 95.31 301 ALA A N 1
ATOM 2173 C CA . ALA A 1 301 ? 14.390 -14.117 2.697 1.00 95.31 301 ALA A CA 1
ATOM 2174 C C . ALA A 1 301 ? 15.450 -15.234 2.559 1.00 95.31 301 ALA A C 1
ATOM 2176 O O . ALA A 1 301 ? 15.178 -16.251 1.912 1.00 95.31 301 ALA A O 1
ATOM 2177 N N . GLY A 1 302 ? 16.653 -15.067 3.120 1.00 96.56 302 GLY A N 1
ATOM 2178 C CA . GLY A 1 302 ? 17.763 -16.018 2.981 1.00 96.56 302 GLY A CA 1
ATOM 2179 C C . GLY A 1 302 ? 18.358 -16.105 1.567 1.00 96.56 302 GLY A C 1
ATOM 2180 O O . GLY A 1 302 ? 18.940 -17.127 1.214 1.00 96.56 302 GLY A O 1
ATOM 2181 N N . MET A 1 303 ? 18.186 -15.071 0.739 1.00 96.94 303 MET A N 1
ATOM 2182 C CA . MET A 1 303 ? 18.776 -14.975 -0.600 1.00 96.94 303 MET A CA 1
ATOM 2183 C C . MET A 1 303 ? 20.152 -14.302 -0.536 1.00 96.94 303 MET A C 1
ATOM 2185 O O . MET A 1 303 ? 20.310 -13.274 0.122 1.00 96.94 303 MET A O 1
ATOM 2189 N N . ASN A 1 304 ? 21.131 -14.832 -1.273 1.00 95.62 304 ASN A N 1
ATOM 2190 C CA . ASN A 1 304 ? 22.375 -14.112 -1.552 1.00 95.62 304 ASN A CA 1
ATOM 2191 C C . ASN A 1 304 ? 22.172 -13.068 -2.670 1.00 95.62 304 ASN A C 1
ATOM 2193 O O . ASN A 1 304 ? 21.153 -13.066 -3.372 1.00 95.62 304 ASN A O 1
ATOM 2197 N N . ARG A 1 305 ? 23.147 -12.164 -2.837 1.00 95.12 305 ARG A N 1
ATOM 2198 C CA . ARG A 1 305 ? 23.095 -11.078 -3.833 1.00 95.12 305 ARG A CA 1
ATOM 2199 C C . ARG A 1 305 ? 22.984 -11.609 -5.258 1.00 95.12 305 ARG A C 1
ATOM 2201 O O . ARG A 1 305 ? 22.282 -11.033 -6.084 1.00 95.12 305 ARG A O 1
ATOM 2208 N N . GLU A 1 306 ? 23.638 -12.729 -5.531 1.00 95.31 306 GLU A N 1
ATOM 2209 C CA . GLU A 1 306 ? 23.732 -13.357 -6.843 1.00 95.31 306 GLU A CA 1
ATOM 2210 C C . GLU A 1 306 ? 22.364 -13.890 -7.281 1.00 95.31 306 GLU A C 1
ATOM 2212 O O . GLU A 1 306 ? 21.888 -13.536 -8.362 1.00 95.31 306 GLU A O 1
ATOM 2217 N N . ALA A 1 307 ? 21.693 -14.672 -6.423 1.00 95.88 307 ALA A N 1
ATOM 2218 C CA . ALA A 1 307 ? 20.357 -15.199 -6.692 1.00 95.88 307 ALA A CA 1
ATOM 2219 C C . ALA A 1 307 ? 19.292 -14.096 -6.694 1.00 95.88 307 ALA A C 1
ATOM 2221 O O . ALA A 1 307 ? 18.401 -14.115 -7.544 1.00 95.88 307 ALA A O 1
ATOM 2222 N N . LEU A 1 308 ? 19.392 -13.110 -5.795 1.00 96.81 308 LEU A N 1
ATOM 2223 C CA . LEU A 1 308 ? 18.496 -11.955 -5.799 1.00 96.81 308 LEU A CA 1
ATOM 2224 C C . LEU A 1 308 ? 18.613 -11.165 -7.107 1.00 96.81 308 LEU A C 1
ATOM 2226 O O . LEU A 1 308 ? 17.594 -10.867 -7.727 1.00 96.81 308 LEU A O 1
ATOM 2230 N N . CYS A 1 309 ? 19.832 -10.852 -7.549 1.00 97.00 309 CYS A N 1
ATOM 2231 C CA . CYS A 1 309 ? 20.074 -10.139 -8.801 1.00 97.00 309 CYS A CA 1
ATOM 2232 C C . CYS A 1 309 ? 19.581 -10.957 -10.006 1.00 97.00 309 CYS A C 1
ATOM 2234 O O . CYS A 1 309 ? 18.840 -10.442 -10.844 1.00 97.00 309 CYS A O 1
ATOM 2236 N N . ALA A 1 310 ? 19.909 -12.254 -10.054 1.00 96.00 310 ALA A N 1
ATOM 2237 C CA . ALA A 1 310 ? 19.476 -13.157 -11.119 1.00 96.00 310 ALA A CA 1
ATOM 2238 C C . ALA A 1 310 ? 17.947 -13.312 -11.213 1.00 96.00 310 ALA A C 1
ATOM 2240 O O . ALA A 1 310 ? 17.433 -13.427 -12.320 1.00 96.00 310 ALA A O 1
ATOM 2241 N N . GLN A 1 311 ? 17.217 -13.279 -10.091 1.00 96.94 311 GLN A N 1
ATOM 2242 C CA . GLN A 1 311 ? 15.752 -13.357 -10.090 1.00 96.94 311 GLN A CA 1
ATOM 2243 C C . GLN A 1 311 ? 15.063 -12.000 -10.289 1.00 96.94 311 GLN A C 1
ATOM 2245 O O . GLN A 1 311 ? 13.999 -11.956 -10.902 1.00 96.94 311 GLN A O 1
ATOM 2250 N N . SER A 1 312 ? 15.634 -10.896 -9.794 1.00 97.19 312 SER A N 1
ATOM 2251 C CA . SER A 1 312 ? 14.983 -9.572 -9.831 1.00 97.19 312 SER A CA 1
ATOM 2252 C C . SER A 1 312 ? 15.007 -8.926 -11.214 1.00 97.19 312 SER A C 1
ATOM 2254 O O . SER A 1 312 ? 14.034 -8.280 -11.598 1.00 97.19 312 SER A O 1
ATOM 2256 N N . LEU A 1 313 ? 16.092 -9.120 -11.972 1.00 96.75 313 LEU A N 1
ATOM 2257 C CA . LEU A 1 313 ? 16.249 -8.577 -13.327 1.00 96.75 313 LEU A CA 1
ATOM 2258 C C . LEU A 1 313 ? 15.171 -9.063 -14.323 1.00 96.75 313 LEU A C 1
ATOM 2260 O O . LEU A 1 313 ? 14.601 -8.216 -15.006 1.00 96.75 313 LEU A O 1
ATOM 2264 N N . PRO A 1 314 ? 14.848 -10.371 -14.421 1.00 95.12 314 PRO A N 1
ATOM 2265 C CA . PRO A 1 314 ? 13.746 -10.856 -15.261 1.00 95.12 314 PRO A CA 1
ATOM 2266 C C . PRO A 1 314 ? 12.346 -10.683 -14.645 1.00 95.12 314 PRO A C 1
ATOM 2268 O O . PRO A 1 314 ? 11.361 -10.758 -15.376 1.00 95.12 314 PRO A O 1
ATOM 2271 N N . ALA A 1 315 ? 12.230 -10.463 -13.329 1.00 96.19 315 ALA A N 1
ATOM 2272 C CA . ALA A 1 315 ? 10.936 -10.368 -12.648 1.00 96.19 315 ALA A CA 1
ATOM 2273 C C . ALA A 1 315 ? 10.256 -8.992 -12.754 1.00 96.19 315 ALA A C 1
ATOM 2275 O O . ALA A 1 315 ? 9.026 -8.934 -12.729 1.00 96.19 315 ALA A O 1
ATOM 2276 N N . PHE A 1 316 ? 11.023 -7.897 -12.840 1.00 97.06 316 PHE A N 1
ATOM 2277 C CA . PHE A 1 316 ? 10.489 -6.529 -12.823 1.00 97.06 316 PHE A CA 1
ATOM 2278 C C . PHE A 1 316 ? 10.920 -5.719 -14.051 1.00 97.06 316 PHE A C 1
ATOM 2280 O O . PHE A 1 316 ? 12.071 -5.303 -14.177 1.00 97.06 316 PHE A O 1
ATOM 2287 N N . ASP A 1 317 ? 9.955 -5.419 -14.918 1.00 97.38 317 ASP A N 1
ATOM 2288 C CA . ASP A 1 317 ? 10.142 -4.618 -16.127 1.00 97.38 317 ASP A CA 1
ATOM 2289 C C . ASP A 1 317 ? 10.374 -3.128 -15.820 1.00 97.38 317 ASP A C 1
ATOM 2291 O O . ASP A 1 317 ? 11.129 -2.450 -16.525 1.00 97.38 317 ASP A O 1
ATOM 2295 N N . VAL A 1 318 ? 9.706 -2.610 -14.777 1.00 98.19 318 VAL A N 1
ATOM 2296 C CA . VAL A 1 318 ? 9.627 -1.173 -14.471 1.00 98.19 318 VAL A CA 1
ATOM 2297 C C . VAL A 1 318 ? 9.551 -0.870 -12.969 1.00 98.19 318 VAL A C 1
ATOM 2299 O O . VAL A 1 318 ? 8.863 -1.538 -12.198 1.00 98.19 318 VAL A O 1
ATOM 2302 N N . ILE A 1 319 ? 10.214 0.212 -12.565 1.00 98.62 319 ILE A N 1
ATOM 2303 C CA . ILE A 1 319 ? 10.056 0.891 -11.279 1.00 98.62 319 ILE A CA 1
ATOM 2304 C C . ILE A 1 319 ? 9.353 2.227 -11.542 1.00 98.62 319 ILE A C 1
ATOM 2306 O O . ILE A 1 319 ? 9.858 3.058 -12.296 1.00 98.62 319 ILE A O 1
ATOM 2310 N N . VAL A 1 320 ? 8.211 2.450 -10.895 1.00 98.44 320 VAL A N 1
ATOM 2311 C CA . VAL A 1 320 ? 7.428 3.693 -10.934 1.00 98.44 320 VAL A CA 1
ATOM 2312 C C . VAL A 1 320 ? 7.591 4.394 -9.586 1.00 98.44 320 VAL A C 1
ATOM 2314 O O . VAL A 1 320 ? 7.087 3.907 -8.574 1.00 98.44 320 VAL A O 1
ATOM 2317 N N . HIS A 1 321 ? 8.320 5.510 -9.534 1.00 98.31 321 HIS A N 1
ATOM 2318 C CA . HIS A 1 321 ? 8.684 6.153 -8.268 1.00 98.31 321 HIS A CA 1
ATOM 2319 C C . HIS A 1 321 ? 7.876 7.427 -7.983 1.00 98.31 321 HIS A C 1
ATOM 2321 O O . HIS A 1 321 ? 7.787 8.324 -8.823 1.00 98.31 321 HIS A O 1
ATOM 2327 N N . LEU A 1 322 ? 7.299 7.505 -6.779 1.00 97.19 322 LEU A N 1
ATOM 2328 C CA . LEU A 1 322 ? 6.420 8.578 -6.321 1.00 97.19 322 LEU A CA 1
ATOM 2329 C C . LEU A 1 322 ? 7.071 9.397 -5.206 1.00 97.19 322 LEU A C 1
ATOM 2331 O O . LEU A 1 322 ? 7.519 8.853 -4.193 1.00 97.19 322 LEU A O 1
ATOM 2335 N N . ARG A 1 323 ? 6.999 10.725 -5.324 1.00 94.00 323 ARG A N 1
ATOM 2336 C CA . ARG A 1 323 ? 7.396 11.663 -4.264 1.00 94.00 323 ARG A CA 1
ATOM 2337 C C . ARG A 1 323 ? 6.201 12.464 -3.755 1.00 94.00 323 ARG A C 1
ATOM 2339 O O . ARG A 1 323 ? 5.242 12.736 -4.477 1.00 94.00 323 ARG A O 1
ATOM 2346 N N . ARG A 1 324 ? 6.293 12.859 -2.484 1.00 89.50 324 ARG A N 1
ATOM 2347 C CA . ARG A 1 324 ? 5.413 13.829 -1.824 1.00 89.50 324 ARG A CA 1
ATOM 2348 C C . ARG A 1 324 ? 6.215 15.108 -1.599 1.00 89.50 324 ARG A C 1
ATOM 2350 O O . ARG A 1 324 ? 7.324 15.035 -1.077 1.00 89.50 324 ARG A O 1
ATOM 2357 N N . PHE A 1 325 ? 5.672 16.250 -1.993 1.00 86.19 325 PHE A N 1
ATOM 2358 C CA . PHE A 1 325 ? 6.332 17.558 -1.934 1.00 86.19 325 PHE A CA 1
ATOM 2359 C C . PHE A 1 325 ? 5.308 18.641 -1.576 1.00 86.19 325 PHE A C 1
ATOM 2361 O O . PHE A 1 325 ? 4.105 18.405 -1.674 1.00 86.19 325 PHE A O 1
ATOM 2368 N N . ARG A 1 326 ? 5.764 19.816 -1.130 1.00 84.19 326 ARG A N 1
ATOM 2369 C CA . ARG A 1 326 ? 4.903 21.004 -1.019 1.00 84.19 326 ARG A CA 1
ATOM 2370 C C . ARG A 1 326 ? 5.083 21.873 -2.259 1.00 84.19 326 ARG A C 1
ATOM 2372 O O . ARG A 1 326 ? 6.205 22.031 -2.735 1.00 84.19 326 ARG A O 1
ATOM 2379 N N . ASN A 1 327 ? 3.985 22.420 -2.764 1.00 77.62 327 ASN A N 1
ATOM 2380 C CA . ASN A 1 327 ? 4.002 23.437 -3.810 1.00 77.62 327 ASN A CA 1
ATOM 2381 C C . ASN A 1 327 ? 4.272 24.834 -3.222 1.00 77.62 327 ASN A C 1
ATOM 2383 O O . ASN A 1 327 ? 4.248 25.034 -2.008 1.00 77.62 327 ASN A O 1
ATOM 2387 N N . GLN A 1 328 ? 4.470 25.821 -4.103 1.00 78.62 328 GLN A N 1
ATOM 2388 C CA . GLN A 1 328 ? 4.572 27.243 -3.736 1.00 78.62 328 GLN A CA 1
ATOM 2389 C C . GLN A 1 328 ? 3.290 27.786 -3.067 1.00 78.62 328 GLN A C 1
ATOM 2391 O O . GLN A 1 328 ? 3.359 28.729 -2.291 1.00 78.62 328 GLN A O 1
ATOM 2396 N N . ASP A 1 329 ? 2.134 27.151 -3.306 1.00 78.81 329 ASP A N 1
ATOM 2397 C CA . ASP A 1 329 ? 0.857 27.409 -2.616 1.00 78.81 329 ASP A CA 1
ATOM 2398 C C . ASP A 1 329 ? 0.783 26.778 -1.203 1.00 78.81 329 ASP A C 1
ATOM 2400 O O . ASP A 1 329 ? -0.276 26.761 -0.577 1.00 78.81 329 ASP A O 1
ATOM 2404 N N . GLY A 1 330 ? 1.890 26.207 -0.712 1.00 76.88 330 GLY A N 1
ATOM 2405 C CA . GLY A 1 330 ? 2.009 25.515 0.573 1.00 76.88 330 GLY A CA 1
ATOM 2406 C C . GLY A 1 330 ? 1.384 24.115 0.614 1.00 76.88 330 GLY A C 1
ATOM 2407 O O . GLY A 1 330 ? 1.694 23.340 1.529 1.00 76.88 330 GLY A O 1
ATOM 2408 N N . ARG A 1 331 ? 0.540 23.754 -0.363 1.00 78.62 331 ARG A N 1
ATOM 2409 C CA . ARG A 1 331 ? -0.237 22.507 -0.366 1.00 78.62 331 ARG A CA 1
ATOM 2410 C C . ARG A 1 331 ? 0.655 21.305 -0.628 1.00 78.62 331 ARG A C 1
ATOM 2412 O O . ARG A 1 331 ? 1.581 21.356 -1.441 1.00 78.62 331 ARG A O 1
ATOM 2419 N N . VAL A 1 332 ? 0.356 20.195 0.041 1.00 82.06 332 VAL A N 1
ATOM 2420 C CA . VAL A 1 332 ? 1.015 18.917 -0.228 1.00 82.06 332 VAL A CA 1
ATOM 2421 C C . VAL A 1 332 ? 0.505 18.350 -1.554 1.00 82.06 332 VAL A C 1
ATOM 2423 O O . VAL A 1 332 ? -0.697 18.201 -1.755 1.00 82.06 332 VAL A O 1
ATOM 2426 N N . ARG A 1 333 ? 1.427 17.989 -2.449 1.00 85.44 333 ARG A N 1
ATOM 2427 C CA . ARG A 1 333 ? 1.156 17.212 -3.663 1.00 85.44 333 ARG A CA 1
ATOM 2428 C C . ARG A 1 333 ? 1.898 15.879 -3.632 1.00 85.44 333 ARG A C 1
ATOM 2430 O O . ARG A 1 333 ? 2.899 15.703 -2.933 1.00 85.44 333 ARG A O 1
ATOM 2437 N N . ARG A 1 334 ? 1.365 14.924 -4.389 1.00 90.50 334 ARG A N 1
ATOM 2438 C CA . ARG A 1 334 ? 1.877 13.563 -4.590 1.00 90.50 334 ARG A CA 1
ATOM 2439 C C . ARG A 1 334 ? 1.988 13.367 -6.099 1.00 90.50 334 ARG A C 1
ATOM 2441 O O . ARG A 1 334 ? 1.003 13.640 -6.775 1.00 90.50 334 ARG A O 1
ATOM 2448 N N . ALA A 1 335 ? 3.126 12.921 -6.626 1.00 94.38 335 ALA A N 1
ATOM 2449 C CA . ALA A 1 335 ? 3.266 12.635 -8.057 1.00 94.38 335 ALA A CA 1
ATOM 2450 C C . ALA A 1 335 ? 4.271 11.515 -8.338 1.00 94.38 335 ALA A C 1
ATOM 2452 O O . ALA A 1 335 ? 5.228 11.335 -7.580 1.00 94.38 335 ALA A O 1
ATOM 2453 N N . VAL A 1 336 ? 4.071 10.797 -9.447 1.00 96.50 336 VAL A N 1
ATOM 2454 C CA . VAL A 1 336 ? 5.128 9.993 -10.079 1.00 96.50 336 VAL A CA 1
ATOM 2455 C C . VAL A 1 336 ? 6.161 10.955 -10.662 1.00 96.50 336 VAL A C 1
ATOM 2457 O O . VAL A 1 336 ? 5.788 11.852 -11.408 1.00 96.50 336 VAL A O 1
ATOM 2460 N N . VAL A 1 337 ? 7.438 10.773 -10.328 1.00 96.00 337 VAL A N 1
ATOM 2461 C CA . VAL A 1 337 ? 8.535 11.676 -10.736 1.00 96.00 337 VAL A CA 1
ATOM 2462 C C . VAL A 1 337 ? 9.611 11.002 -11.583 1.00 96.00 337 VAL A C 1
ATOM 2464 O O . VAL A 1 337 ? 10.442 11.686 -12.162 1.00 96.00 337 VAL A O 1
ATOM 2467 N N . GLN A 1 338 ? 9.649 9.669 -11.612 1.00 97.00 338 GLN A N 1
ATOM 2468 C CA . GLN A 1 338 ? 10.730 8.922 -12.249 1.00 97.00 338 GLN A CA 1
ATOM 2469 C C . GLN A 1 338 ? 10.249 7.525 -12.651 1.00 97.00 338 GLN A C 1
ATOM 2471 O O . GLN A 1 338 ? 9.552 6.853 -11.881 1.00 97.00 338 GLN A O 1
ATOM 2476 N N . LEU A 1 339 ? 10.648 7.089 -13.847 1.00 97.94 339 LEU A N 1
ATOM 2477 C CA . LEU A 1 339 ? 10.614 5.692 -14.272 1.00 97.94 339 LEU A CA 1
ATOM 2478 C C . LEU A 1 339 ? 12.046 5.160 -14.327 1.00 97.94 339 LEU A C 1
ATOM 2480 O O . LEU A 1 339 ? 12.928 5.776 -14.930 1.00 97.94 339 LEU A O 1
ATOM 2484 N N . ALA A 1 340 ? 12.272 3.995 -13.730 1.00 98.19 340 ALA A N 1
ATOM 2485 C CA . ALA A 1 340 ? 13.559 3.310 -13.748 1.00 98.19 340 ALA A CA 1
ATOM 2486 C C . ALA A 1 340 ? 13.399 1.823 -14.076 1.00 98.19 340 ALA A C 1
ATOM 2488 O O . ALA A 1 340 ? 12.295 1.280 -14.065 1.00 98.19 340 ALA A O 1
ATOM 2489 N N . ARG A 1 341 ? 14.517 1.160 -14.360 1.00 97.50 341 ARG A N 1
ATOM 2490 C CA . ARG A 1 341 ? 14.618 -0.287 -14.575 1.00 97.50 341 ARG A CA 1
ATOM 2491 C C . ARG A 1 341 ? 15.664 -0.865 -13.633 1.00 97.50 341 ARG A C 1
ATOM 2493 O O . ARG A 1 341 ? 16.640 -0.177 -13.329 1.00 97.50 341 ARG A O 1
ATOM 2500 N N . LEU A 1 342 ? 15.505 -2.121 -13.224 1.00 97.75 342 LEU A N 1
ATOM 2501 C CA . LEU A 1 342 ? 16.620 -2.872 -12.647 1.00 97.75 342 LEU A CA 1
ATOM 2502 C C . LEU A 1 342 ? 17.616 -3.232 -13.759 1.00 97.75 342 LEU A C 1
ATOM 2504 O O . LEU A 1 342 ? 17.220 -3.571 -14.873 1.00 97.75 342 LEU A O 1
ATOM 2508 N N . VAL A 1 343 ? 18.908 -3.132 -13.457 1.00 96.81 343 VAL A N 1
ATOM 2509 C CA . VAL A 1 343 ? 20.024 -3.453 -14.360 1.00 96.81 343 VAL A CA 1
ATOM 2510 C C . VAL A 1 343 ? 21.133 -4.149 -13.571 1.00 96.81 343 VAL A C 1
ATOM 2512 O O . VAL A 1 343 ? 21.196 -4.026 -12.347 1.00 96.81 343 VAL A O 1
ATOM 2515 N N . ARG A 1 344 ? 22.022 -4.884 -14.244 1.00 96.06 344 ARG A N 1
ATOM 2516 C CA . ARG A 1 344 ? 23.239 -5.387 -13.595 1.00 96.06 344 ARG A CA 1
ATOM 2517 C C . ARG A 1 344 ? 24.276 -4.261 -13.530 1.00 96.06 344 ARG A C 1
ATOM 2519 O O . ARG A 1 344 ? 24.500 -3.587 -14.534 1.00 96.06 344 ARG A O 1
ATOM 2526 N N . GLY A 1 345 ? 24.871 -4.046 -12.360 1.00 93.12 345 GLY A N 1
ATOM 2527 C CA . GLY A 1 345 ? 25.965 -3.094 -12.166 1.00 93.12 345 GLY A CA 1
ATOM 2528 C C . GLY A 1 345 ? 27.261 -3.543 -12.849 1.00 93.12 345 GLY A C 1
ATOM 2529 O O . GLY A 1 345 ? 27.408 -4.706 -13.230 1.00 93.12 345 GLY A O 1
ATOM 2530 N N . ALA A 1 346 ? 28.222 -2.626 -12.996 1.00 90.00 346 ALA A N 1
ATOM 2531 C CA . ALA A 1 346 ? 29.550 -2.935 -13.547 1.00 90.00 346 ALA A CA 1
ATOM 2532 C C . ALA A 1 346 ? 30.387 -3.849 -12.623 1.00 90.00 346 ALA A C 1
ATOM 2534 O O . ALA A 1 346 ? 31.299 -4.531 -13.077 1.00 90.00 346 ALA A O 1
ATOM 2535 N N . ASP A 1 347 ? 30.034 -3.883 -11.340 1.00 89.56 347 ASP A N 1
ATOM 2536 C CA . ASP A 1 347 ? 30.494 -4.804 -10.296 1.00 89.56 347 ASP A CA 1
ATOM 2537 C C . ASP A 1 347 ? 29.748 -6.156 -10.298 1.00 89.56 347 ASP A C 1
ATOM 2539 O O . ASP A 1 347 ? 30.028 -7.028 -9.479 1.00 89.56 347 ASP A O 1
ATOM 2543 N N . GLY A 1 348 ? 28.774 -6.337 -11.195 1.00 89.06 348 GLY A N 1
ATOM 2544 C CA . GLY A 1 348 ? 27.908 -7.511 -11.255 1.00 89.06 348 GLY A CA 1
ATOM 2545 C C . GLY A 1 348 ? 26.714 -7.486 -10.292 1.00 89.06 348 GLY A C 1
ATOM 2546 O O . GLY A 1 348 ? 25.863 -8.378 -10.395 1.00 89.06 348 GLY A O 1
ATOM 2547 N N . ALA A 1 349 ? 26.604 -6.489 -9.406 1.00 92.56 349 ALA A N 1
ATOM 2548 C CA . ALA A 1 349 ? 25.542 -6.387 -8.405 1.00 92.56 349 ALA A CA 1
ATOM 2549 C C . ALA A 1 349 ? 24.179 -6.012 -9.020 1.00 92.56 349 ALA A C 1
ATOM 2551 O O . ALA A 1 349 ? 24.054 -5.771 -10.226 1.00 92.56 349 ALA A O 1
ATOM 2552 N N . LEU A 1 350 ? 23.127 -5.976 -8.195 1.00 97.38 350 LEU A N 1
ATOM 2553 C CA . LEU A 1 350 ? 21.838 -5.423 -8.609 1.00 97.38 350 LEU A CA 1
ATOM 2554 C C . LEU A 1 350 ? 21.901 -3.893 -8.528 1.00 97.38 350 LEU A C 1
ATOM 2556 O O . LEU A 1 350 ? 22.184 -3.331 -7.475 1.00 97.38 350 LEU A O 1
ATOM 2560 N N . ALA A 1 351 ? 21.599 -3.221 -9.633 1.00 97.25 351 ALA A N 1
ATOM 2561 C CA . ALA A 1 351 ? 21.550 -1.770 -9.736 1.00 97.25 351 ALA A CA 1
ATOM 2562 C C . ALA A 1 351 ? 20.216 -1.322 -10.359 1.00 97.25 351 ALA A C 1
ATOM 2564 O O . ALA A 1 351 ? 19.403 -2.136 -10.802 1.00 97.25 351 ALA A O 1
ATOM 2565 N N . ALA A 1 352 ? 19.971 -0.013 -10.384 1.00 97.56 352 ALA A N 1
ATOM 2566 C CA . ALA A 1 352 ? 18.816 0.576 -11.047 1.00 97.56 352 ALA A CA 1
ATOM 2567 C C . ALA A 1 352 ? 19.254 1.754 -11.919 1.00 97.56 352 ALA A C 1
ATOM 2569 O O . ALA A 1 352 ? 20.134 2.525 -11.538 1.00 97.56 352 ALA A O 1
ATOM 2570 N N . LYS A 1 353 ? 18.628 1.893 -13.089 1.00 97.06 353 LYS A N 1
ATOM 2571 C CA . LYS A 1 353 ? 18.878 2.979 -14.040 1.00 97.06 353 LYS A CA 1
ATOM 2572 C C . LYS A 1 353 ? 17.574 3.704 -14.336 1.00 97.06 353 LYS A C 1
ATOM 2574 O O . LYS A 1 353 ? 16.612 3.086 -14.791 1.00 97.06 353 LYS A O 1
ATOM 2579 N N . ALA A 1 354 ? 17.537 5.004 -14.059 1.00 97.50 354 ALA A N 1
ATOM 2580 C CA . ALA A 1 354 ? 16.426 5.856 -14.458 1.00 97.50 354 ALA A CA 1
ATOM 2581 C C . ALA A 1 354 ? 16.413 5.995 -15.989 1.00 97.50 354 ALA A C 1
ATOM 2583 O O . ALA A 1 354 ? 17.445 6.272 -16.597 1.00 97.50 354 ALA A O 1
ATOM 2584 N N . VAL A 1 355 ? 15.247 5.776 -16.599 1.00 96.81 355 VAL A N 1
ATOM 2585 C CA . VAL A 1 355 ? 15.014 5.916 -18.049 1.00 96.81 355 VAL A CA 1
ATOM 2586 C C . VAL A 1 355 ? 14.181 7.156 -18.374 1.00 96.81 355 VAL A C 1
ATOM 2588 O O . VAL A 1 355 ? 14.216 7.646 -19.500 1.00 96.81 355 VAL A O 1
ATOM 2591 N N . LEU A 1 356 ? 13.457 7.694 -17.392 1.00 95.38 356 LEU A N 1
ATOM 2592 C CA . LEU A 1 356 ? 12.667 8.908 -17.537 1.00 95.38 356 LEU A CA 1
ATOM 2593 C C . LEU A 1 356 ? 12.585 9.653 -16.205 1.00 95.38 356 LEU A C 1
ATOM 2595 O O . LEU A 1 356 ? 12.215 9.041 -15.204 1.00 95.38 356 LEU A O 1
ATOM 2599 N N . ASP A 1 357 ? 12.824 10.960 -16.225 1.00 94.69 357 ASP A N 1
ATOM 2600 C CA . ASP A 1 357 ? 12.483 11.874 -15.133 1.00 94.69 357 ASP A CA 1
ATOM 2601 C C . ASP A 1 357 ? 11.306 12.774 -15.538 1.00 94.69 357 ASP A C 1
ATOM 2603 O O . ASP A 1 357 ? 11.132 13.138 -16.704 1.00 94.69 357 ASP A O 1
ATOM 2607 N N . PHE A 1 358 ? 10.481 13.133 -14.559 1.00 90.62 358 PHE A N 1
ATOM 2608 C CA . PHE A 1 358 ? 9.335 14.020 -14.705 1.00 90.62 358 PHE A CA 1
ATOM 2609 C C . PHE A 1 358 ? 9.361 15.074 -13.601 1.00 90.62 358 PHE A C 1
ATOM 2611 O O . PHE A 1 358 ? 9.330 14.735 -12.416 1.00 90.62 358 PHE A O 1
ATOM 2618 N N . ASP A 1 359 ? 9.374 16.349 -13.987 1.00 88.12 359 ASP A N 1
ATOM 2619 C CA . ASP A 1 359 ? 9.185 17.448 -13.044 1.00 88.12 359 ASP A CA 1
ATOM 2620 C C . ASP A 1 359 ? 7.679 17.711 -12.855 1.00 88.12 359 ASP A C 1
ATOM 2622 O O . ASP A 1 359 ? 7.022 18.204 -13.776 1.00 88.12 359 ASP A O 1
ATOM 2626 N N . PRO A 1 360 ? 7.104 17.439 -11.669 1.00 80.50 360 PRO A N 1
ATOM 2627 C CA . PRO A 1 360 ? 5.685 17.643 -11.419 1.00 80.50 360 PRO A CA 1
ATOM 2628 C C . PRO A 1 360 ? 5.311 19.111 -11.138 1.00 80.50 360 PRO A C 1
ATOM 2630 O O . PRO A 1 360 ? 4.136 19.386 -10.888 1.00 80.50 360 PRO A O 1
ATOM 2633 N N . GLN A 1 361 ? 6.271 20.047 -11.145 1.00 79.81 361 GLN A N 1
ATOM 2634 C CA . GLN A 1 361 ? 6.008 21.488 -11.058 1.00 79.81 361 GLN A CA 1
ATOM 2635 C C . GLN A 1 361 ? 5.835 22.117 -12.446 1.00 79.81 361 GLN A C 1
ATOM 2637 O O . GLN A 1 361 ? 4.840 22.805 -12.670 1.00 79.81 361 GLN A O 1
ATOM 2642 N N . THR A 1 362 ? 6.758 21.865 -13.382 1.00 81.94 362 THR A N 1
ATOM 2643 C CA . THR A 1 362 ? 6.662 22.374 -14.767 1.00 81.94 362 THR A CA 1
ATOM 2644 C C . THR A 1 362 ? 5.893 21.456 -15.718 1.00 81.94 362 THR A C 1
ATOM 2646 O O . THR A 1 362 ? 5.392 21.916 -16.742 1.00 81.94 362 THR A O 1
ATOM 2649 N N . GLY A 1 363 ? 5.794 20.160 -15.407 1.00 78.81 363 GLY A N 1
ATOM 2650 C CA . GLY A 1 363 ? 5.284 19.135 -16.318 1.00 78.81 363 GLY A CA 1
ATOM 2651 C C . GLY A 1 363 ? 6.301 18.658 -17.366 1.00 78.81 363 GLY A C 1
ATOM 2652 O O . GLY A 1 363 ? 5.912 17.922 -18.275 1.00 78.81 363 GLY A O 1
ATOM 2653 N N . ALA A 1 364 ? 7.572 19.066 -17.266 1.00 85.81 364 ALA A N 1
ATOM 2654 C CA . ALA A 1 364 ? 8.632 18.663 -18.189 1.00 85.81 364 ALA A CA 1
ATOM 2655 C C . ALA A 1 364 ? 8.963 17.161 -18.087 1.00 85.81 364 ALA A C 1
ATOM 2657 O O . ALA A 1 364 ? 8.897 16.564 -17.009 1.00 85.81 364 ALA A O 1
ATOM 2658 N N . VAL A 1 365 ? 9.337 16.553 -19.219 1.00 90.25 365 VAL A N 1
ATOM 2659 C CA . VAL A 1 365 ? 9.594 15.108 -19.351 1.00 90.25 365 VAL A CA 1
ATOM 2660 C C . VAL A 1 365 ? 11.012 14.880 -19.881 1.00 90.25 365 VAL A C 1
ATOM 2662 O O . VAL A 1 365 ? 11.249 14.860 -21.090 1.00 90.25 365 VAL A O 1
ATOM 2665 N N . GLN A 1 366 ? 11.971 14.668 -18.981 1.00 92.62 366 GLN A N 1
ATOM 2666 C CA . GLN A 1 366 ? 13.355 14.409 -19.364 1.00 92.62 366 GLN A CA 1
ATOM 2667 C C . GLN A 1 366 ? 13.553 12.925 -19.704 1.00 92.62 366 GLN A C 1
ATOM 2669 O O . GLN A 1 366 ? 13.464 12.039 -18.853 1.00 92.62 366 GLN A O 1
ATOM 2674 N N . ARG A 1 367 ? 13.878 12.652 -20.971 1.00 93.25 367 ARG A N 1
ATOM 2675 C CA . ARG A 1 367 ? 14.338 11.330 -21.425 1.00 93.25 367 ARG A CA 1
ATOM 2676 C C . ARG A 1 367 ? 15.769 11.088 -20.963 1.00 93.25 367 ARG A C 1
ATOM 2678 O O . ARG A 1 367 ? 16.629 11.944 -21.165 1.00 93.25 367 ARG A O 1
ATOM 2685 N N . LEU A 1 368 ? 16.022 9.908 -20.406 1.00 94.94 368 LEU A N 1
ATOM 2686 C CA . LEU A 1 368 ? 17.349 9.473 -19.981 1.00 94.94 368 LEU A CA 1
ATOM 2687 C C . LEU A 1 368 ? 17.867 8.337 -20.877 1.00 94.94 368 LEU A C 1
ATOM 2689 O O . LEU A 1 368 ? 17.181 7.839 -21.775 1.00 94.94 368 LEU A O 1
ATOM 2693 N N . GLU A 1 369 ? 19.117 7.945 -20.657 1.00 93.31 369 GLU A N 1
ATOM 2694 C CA . GLU A 1 369 ? 19.765 6.871 -21.408 1.00 93.31 369 GLU A CA 1
ATOM 2695 C C . GLU A 1 369 ? 19.043 5.527 -21.176 1.00 93.31 369 GLU A C 1
ATOM 2697 O O . GLU A 1 369 ? 18.765 5.146 -20.038 1.00 93.31 369 GLU A O 1
ATOM 2702 N N . GLY A 1 370 ? 18.716 4.813 -22.257 1.00 92.25 370 GLY A N 1
ATOM 2703 C CA . GLY A 1 370 ? 17.864 3.617 -22.226 1.00 92.25 370 GLY A CA 1
ATOM 2704 C C . GLY A 1 370 ? 16.357 3.884 -22.369 1.00 92.25 370 GLY A C 1
ATOM 2705 O O . GLY A 1 370 ? 15.591 2.924 -22.462 1.00 92.25 370 GLY A O 1
ATOM 2706 N N . TRP A 1 371 ? 15.903 5.150 -22.454 1.00 94.44 371 TRP A N 1
ATOM 2707 C CA . TRP A 1 371 ? 14.493 5.462 -22.757 1.00 94.44 371 TRP A CA 1
ATOM 2708 C C . TRP A 1 371 ? 14.021 4.812 -24.059 1.00 94.44 371 TRP A C 1
ATOM 2710 O O . TRP A 1 371 ? 12.954 4.211 -24.084 1.00 94.44 371 TRP A O 1
ATOM 2720 N N . ARG A 1 372 ? 14.809 4.927 -25.139 1.00 93.25 372 ARG A N 1
ATOM 2721 C CA . ARG A 1 372 ? 14.423 4.429 -26.471 1.00 93.25 372 ARG A CA 1
ATOM 2722 C C . ARG A 1 372 ? 14.171 2.927 -26.456 1.00 93.25 372 ARG A C 1
ATOM 2724 O O . ARG A 1 372 ? 13.132 2.486 -26.928 1.00 93.25 372 ARG A O 1
ATOM 2731 N N . ASP A 1 373 ? 15.080 2.164 -25.864 1.00 93.94 373 ASP A N 1
ATOM 2732 C CA . ASP A 1 373 ? 15.006 0.702 -25.850 1.00 93.94 373 ASP A CA 1
ATOM 2733 C C . ASP A 1 373 ? 13.850 0.222 -24.960 1.00 93.94 373 ASP A C 1
ATOM 2735 O O . ASP A 1 373 ? 13.133 -0.709 -25.314 1.00 93.94 373 ASP A O 1
ATOM 2739 N N . PHE A 1 374 ? 13.598 0.915 -23.842 1.00 94.81 374 PHE A N 1
ATOM 2740 C CA . PHE A 1 374 ? 12.420 0.701 -22.996 1.00 94.81 374 PHE A CA 1
ATOM 2741 C C . PHE A 1 374 ? 11.104 1.055 -23.714 1.00 94.81 374 PHE A C 1
ATOM 2743 O O . PHE A 1 374 ? 10.135 0.301 -23.636 1.00 94.81 374 PHE A O 1
ATOM 2750 N N . ALA A 1 375 ? 11.069 2.168 -24.450 1.00 95.06 375 ALA A N 1
ATOM 2751 C CA . ALA A 1 375 ? 9.898 2.599 -25.205 1.00 95.06 375 ALA A CA 1
ATOM 2752 C C . ALA A 1 375 ? 9.581 1.660 -26.376 1.00 95.06 375 ALA A C 1
ATOM 2754 O O . ALA A 1 375 ? 8.415 1.338 -26.587 1.00 95.06 375 ALA A O 1
ATOM 2755 N N . VAL A 1 376 ? 10.599 1.161 -27.083 1.00 95.38 376 VAL A N 1
ATOM 2756 C CA . VAL A 1 376 ? 10.440 0.132 -28.121 1.00 95.38 376 VAL A CA 1
ATOM 2757 C C . VAL A 1 376 ? 9.980 -1.194 -27.506 1.00 95.38 376 VAL A C 1
ATOM 2759 O O . VAL A 1 376 ? 9.024 -1.778 -28.005 1.00 95.38 376 VAL A O 1
ATOM 2762 N N . GLN A 1 377 ? 10.585 -1.639 -26.397 1.00 94.25 377 GLN A N 1
ATOM 2763 C CA . GLN A 1 377 ? 10.257 -2.917 -25.746 1.00 94.25 377 GLN A CA 1
ATOM 2764 C C . GLN A 1 377 ? 8.782 -3.038 -25.320 1.00 94.25 377 GLN A C 1
ATOM 2766 O O . GLN A 1 377 ? 8.236 -4.139 -25.352 1.00 94.25 377 GLN A O 1
ATOM 2771 N N . PHE A 1 378 ? 8.142 -1.936 -24.914 1.00 95.81 378 PHE A N 1
ATOM 2772 C CA . PHE A 1 378 ? 6.749 -1.933 -24.439 1.00 95.81 378 PHE A CA 1
ATOM 2773 C C . PHE A 1 378 ? 5.787 -1.132 -25.333 1.00 95.81 378 PHE A C 1
ATOM 2775 O O . PHE A 1 378 ? 4.653 -0.871 -24.930 1.00 95.81 378 PHE A O 1
ATOM 2782 N N . GLU A 1 379 ? 6.224 -0.746 -26.537 1.00 95.69 379 GLU A N 1
ATOM 2783 C CA . GLU A 1 379 ? 5.461 0.068 -27.499 1.00 95.69 379 GLU A CA 1
ATOM 2784 C C . GLU A 1 379 ? 4.866 1.343 -26.865 1.00 95.69 379 GLU A C 1
ATOM 2786 O O . GLU A 1 379 ? 3.672 1.644 -26.973 1.00 95.69 379 GLU A O 1
ATOM 2791 N N . LEU A 1 380 ? 5.701 2.080 -26.130 1.00 94.94 380 LEU A N 1
ATOM 2792 C CA . LEU A 1 380 ? 5.300 3.279 -25.398 1.00 94.94 380 LEU A CA 1
ATOM 2793 C C . LEU A 1 380 ? 5.211 4.498 -26.334 1.00 94.94 380 LEU A C 1
ATOM 2795 O O . LEU A 1 380 ? 6.042 4.651 -27.231 1.00 94.94 380 LEU A O 1
ATOM 2799 N N . PRO A 1 381 ? 4.252 5.418 -26.117 1.00 91.25 381 PRO A N 1
ATOM 2800 C CA . PRO A 1 381 ? 4.189 6.660 -26.881 1.00 91.25 381 PRO A CA 1
ATOM 2801 C C . PRO A 1 381 ? 5.408 7.548 -26.593 1.00 91.25 381 PRO A C 1
ATOM 2803 O O . PRO A 1 381 ? 5.752 7.757 -25.430 1.00 91.25 381 PRO A O 1
ATOM 2806 N N . GLU A 1 382 ? 6.007 8.150 -27.625 1.00 86.81 382 GLU A N 1
ATOM 2807 C CA . GLU A 1 382 ? 7.033 9.191 -27.440 1.00 86.81 382 GLU A CA 1
ATOM 2808 C C . GLU A 1 382 ? 6.498 10.344 -26.563 1.00 86.81 382 GLU A C 1
ATOM 2810 O O . GLU A 1 382 ? 5.320 10.712 -26.690 1.00 86.81 382 GLU A O 1
ATOM 2815 N N . PRO A 1 383 ? 7.325 10.925 -25.673 1.00 83.25 383 PRO A N 1
ATOM 2816 C CA . PRO A 1 383 ? 6.946 12.094 -24.888 1.00 83.25 383 PRO A CA 1
ATOM 2817 C C . PRO A 1 383 ? 6.683 13.331 -25.756 1.00 83.25 383 PRO A C 1
ATOM 2819 O O . PRO A 1 383 ? 7.202 13.436 -26.874 1.00 83.25 383 PRO A O 1
ATOM 2822 N N . PRO A 1 384 ? 5.881 14.292 -25.253 1.00 79.94 384 PRO A N 1
ATOM 2823 C CA . PRO A 1 384 ? 5.749 15.591 -25.901 1.00 79.94 384 PRO A CA 1
ATOM 2824 C C . PRO A 1 384 ? 7.133 16.230 -26.071 1.00 79.94 384 PRO A C 1
ATOM 2826 O O . PRO A 1 384 ? 7.996 16.109 -25.204 1.00 79.94 384 PRO A O 1
ATOM 2829 N N . ARG A 1 385 ? 7.352 16.910 -27.201 1.00 70.31 385 ARG A N 1
ATOM 2830 C CA . ARG A 1 385 ? 8.578 17.690 -27.413 1.00 70.31 385 ARG A CA 1
ATOM 2831 C C . ARG A 1 385 ? 8.539 18.916 -26.505 1.00 70.31 385 ARG A C 1
ATOM 2833 O O . ARG A 1 385 ? 7.527 19.615 -26.501 1.00 70.31 385 ARG A O 1
ATOM 2840 N N . ASP A 1 386 ? 9.630 19.183 -25.793 1.00 57.56 386 ASP A N 1
ATOM 2841 C CA . ASP A 1 386 ? 9.755 20.372 -24.952 1.00 57.56 386 ASP A CA 1
ATOM 2842 C C . ASP A 1 386 ? 9.534 21.643 -25.785 1.00 57.56 386 ASP A C 1
ATOM 2844 O O . ASP A 1 386 ? 10.197 21.876 -26.797 1.00 57.56 386 ASP A O 1
ATOM 2848 N N . SER A 1 387 ? 8.588 22.484 -25.365 1.00 38.97 387 SER A N 1
ATOM 2849 C CA . SER A 1 387 ? 8.203 23.719 -26.067 1.00 38.97 387 SER A CA 1
ATOM 2850 C C . SER A 1 387 ? 9.210 24.868 -25.898 1.00 38.97 387 SER A C 1
ATOM 2852 O O . SER A 1 387 ? 8.939 25.999 -26.292 1.00 38.97 387 SER A O 1
ATOM 2854 N N . THR A 1 388 ? 10.381 24.579 -25.330 1.00 37.06 388 THR A N 1
ATOM 2855 C CA . THR A 1 388 ? 11.437 25.525 -24.944 1.00 37.06 388 THR A CA 1
ATOM 2856 C C . THR A 1 388 ? 12.680 25.454 -25.842 1.00 37.06 388 THR A C 1
ATOM 2858 O O . THR A 1 388 ? 13.726 25.994 -25.489 1.00 37.06 388 THR A O 1
ATOM 2861 N N . SER A 1 389 ? 12.583 24.828 -27.023 1.00 33.66 389 SER A N 1
ATOM 2862 C CA . SER A 1 389 ? 13.693 24.698 -27.983 1.00 33.66 389 SER A CA 1
ATOM 2863 C C . SER A 1 389 ? 13.474 25.426 -29.321 1.00 33.66 389 SER A C 1
ATOM 2865 O O . SER A 1 389 ? 13.967 24.981 -30.360 1.00 33.66 389 SER A O 1
ATOM 2867 N N . THR A 1 390 ? 12.763 26.558 -29.328 1.00 28.45 390 THR A N 1
ATOM 2868 C CA . THR A 1 390 ? 12.771 27.520 -30.448 1.00 28.45 390 THR A CA 1
ATOM 2869 C C . THR A 1 390 ? 14.091 28.296 -30.494 1.00 28.45 390 THR A C 1
ATOM 2871 O O . THR A 1 390 ? 14.154 29.496 -30.230 1.00 28.45 390 THR A O 1
ATOM 2874 N N . VAL A 1 391 ? 15.171 27.608 -30.876 1.00 33.56 391 VAL A N 1
ATOM 2875 C CA . VAL A 1 391 ? 16.401 28.277 -31.319 1.00 33.56 391 VAL A CA 1
ATOM 2876 C C . VAL A 1 391 ? 16.069 29.033 -32.605 1.00 33.56 391 VAL A C 1
ATOM 2878 O O . VAL A 1 391 ? 15.850 28.427 -33.653 1.00 33.56 391 VAL A O 1
ATOM 2881 N N . SER A 1 392 ? 15.992 30.360 -32.515 1.00 31.16 392 SER A N 1
ATOM 2882 C CA . SER A 1 392 ? 15.744 31.215 -33.674 1.00 31.16 392 SER A CA 1
ATOM 2883 C C . SER A 1 392 ? 16.951 31.174 -34.610 1.00 31.16 392 SER A C 1
ATOM 2885 O O . SER A 1 392 ? 17.974 31.806 -34.348 1.00 31.16 392 SER A O 1
ATOM 2887 N N . ALA A 1 393 ? 16.834 30.423 -35.706 1.00 32.19 393 ALA A N 1
ATOM 2888 C CA . ALA A 1 393 ? 17.822 30.374 -36.780 1.00 32.19 393 ALA A CA 1
ATOM 2889 C C . ALA A 1 393 ? 17.750 31.645 -37.651 1.00 32.19 393 ALA A C 1
ATOM 2891 O O . ALA A 1 393 ? 17.450 31.595 -38.844 1.00 32.19 393 ALA A O 1
ATOM 2892 N N . ALA A 1 394 ? 17.995 32.804 -37.035 1.00 30.66 394 ALA A N 1
ATOM 2893 C CA . ALA A 1 394 ? 18.109 34.076 -37.730 1.00 30.66 394 ALA A CA 1
ATOM 2894 C C . ALA A 1 394 ? 19.407 34.095 -38.555 1.00 30.66 394 ALA A C 1
ATOM 2896 O O . ALA A 1 394 ? 20.509 34.092 -38.007 1.00 30.66 394 ALA A O 1
ATOM 2897 N N . VAL A 1 395 ? 19.272 34.090 -39.882 1.00 38.12 395 VAL A N 1
ATOM 2898 C CA . VAL A 1 395 ? 20.407 34.129 -40.813 1.00 38.12 395 VAL A CA 1
ATOM 2899 C C . VAL A 1 395 ? 21.096 35.495 -40.738 1.00 38.12 395 VAL A C 1
ATOM 2901 O O . VAL A 1 395 ? 20.461 36.522 -40.967 1.00 38.12 395 VAL A O 1
ATOM 2904 N N . GLY A 1 396 ? 22.402 35.499 -40.463 1.00 28.73 396 GLY A N 1
ATOM 2905 C CA . GLY A 1 396 ? 23.250 36.692 -40.463 1.00 28.73 396 GLY A CA 1
ATOM 2906 C C . GLY A 1 396 ? 24.624 36.391 -41.064 1.00 28.73 396 GLY A C 1
ATOM 2907 O O . GLY A 1 396 ? 25.302 35.462 -40.630 1.00 28.73 396 GLY A O 1
ATOM 2908 N N . SER A 1 397 ? 25.012 37.155 -42.085 1.00 27.75 397 SER A N 1
ATOM 2909 C CA . SER A 1 397 ? 26.284 36.999 -42.808 1.00 27.75 397 SER A CA 1
ATOM 2910 C C . SER A 1 397 ? 27.502 37.472 -41.991 1.00 27.75 397 SER A C 1
ATOM 2912 O O . SER A 1 397 ? 27.348 38.301 -41.092 1.00 27.75 397 SER A O 1
ATOM 2914 N N . PRO A 1 398 ? 28.721 36.975 -42.288 1.00 34.69 398 PRO A N 1
ATOM 2915 C CA . PRO A 1 398 ? 29.911 37.245 -41.481 1.00 34.69 398 PRO A CA 1
ATOM 2916 C C . PRO A 1 398 ? 30.486 38.658 -41.674 1.00 34.69 398 PRO A C 1
ATOM 2918 O O . PRO A 1 398 ? 30.408 39.237 -42.756 1.00 34.69 398 PRO A O 1
ATOM 2921 N N . ALA A 1 399 ? 31.163 39.152 -40.634 1.00 28.59 399 ALA A N 1
ATOM 2922 C CA . ALA A 1 399 ? 32.023 40.336 -40.657 1.00 28.59 399 ALA A CA 1
ATOM 2923 C C . ALA A 1 399 ? 33.411 40.000 -40.071 1.00 28.59 399 ALA A C 1
ATOM 2925 O O . ALA A 1 399 ? 33.564 39.035 -39.321 1.00 28.59 399 ALA A O 1
ATOM 2926 N N . THR A 1 400 ? 34.437 40.761 -40.453 1.00 26.98 400 THR A N 1
ATOM 2927 C CA . THR A 1 400 ? 35.855 40.367 -40.346 1.00 26.98 400 THR A CA 1
ATOM 2928 C C . THR A 1 400 ? 36.632 41.007 -39.189 1.00 26.98 400 THR A C 1
ATOM 2930 O O . THR A 1 400 ? 36.568 42.216 -39.018 1.00 26.98 400 THR A O 1
ATOM 2933 N N . VAL A 1 401 ? 37.477 40.190 -38.541 1.00 28.11 401 VAL A N 1
ATOM 2934 C CA . VAL A 1 401 ? 38.874 40.467 -38.112 1.00 28.11 401 VAL A CA 1
ATOM 2935 C C . VAL A 1 401 ? 39.186 41.754 -37.322 1.00 28.11 401 VAL A C 1
ATOM 2937 O O . VAL A 1 401 ? 39.143 42.856 -37.855 1.00 28.11 401 VAL A O 1
ATOM 2940 N N . THR A 1 402 ? 39.729 41.593 -36.106 1.00 25.19 402 THR A N 1
ATOM 2941 C CA . THR A 1 402 ? 40.915 42.336 -35.603 1.00 25.19 402 THR A CA 1
ATOM 2942 C C . THR A 1 402 ? 41.581 41.584 -34.430 1.00 25.19 402 THR A C 1
ATOM 2944 O O . THR A 1 402 ? 41.067 40.557 -33.993 1.00 25.19 402 THR A O 1
ATOM 2947 N N . ASP A 1 403 ? 42.756 42.052 -33.993 1.00 25.11 403 ASP A N 1
ATOM 2948 C CA . ASP A 1 403 ? 43.821 41.322 -33.268 1.00 25.11 403 ASP A CA 1
ATOM 2949 C C . ASP A 1 403 ? 44.590 42.350 -32.365 1.00 25.11 403 ASP A C 1
ATOM 2951 O O . ASP A 1 403 ? 44.376 43.550 -32.545 1.00 25.11 403 ASP A O 1
ATOM 2955 N N . THR A 1 404 ? 45.457 42.073 -31.372 1.00 25.48 404 THR A N 1
ATOM 2956 C CA . THR A 1 404 ? 46.200 40.851 -30.975 1.00 25.48 404 THR A CA 1
ATOM 2957 C C . THR A 1 404 ? 46.117 40.591 -29.423 1.00 25.48 404 THR A C 1
ATOM 2959 O O . THR A 1 404 ? 44.976 40.510 -28.970 1.00 25.48 404 THR A O 1
ATOM 2962 N N . PRO A 1 405 ? 47.151 40.394 -28.537 1.00 35.53 405 PRO A N 1
ATOM 2963 C CA . PRO A 1 405 ? 46.970 39.513 -27.357 1.00 35.53 405 PRO A CA 1
ATOM 2964 C C . PRO A 1 405 ? 47.231 40.147 -25.964 1.00 35.53 405 PRO A C 1
ATOM 2966 O O . PRO A 1 405 ? 47.772 41.247 -25.844 1.00 35.53 405 PRO A O 1
ATOM 2969 N N . SER A 1 406 ? 47.027 39.380 -24.877 1.00 26.81 406 SER A N 1
ATOM 2970 C CA . SER A 1 406 ? 47.804 39.575 -23.636 1.00 26.81 406 SER A CA 1
ATOM 2971 C C . SER A 1 406 ? 48.094 38.295 -22.816 1.00 26.81 406 SER A C 1
ATOM 2973 O O . SER A 1 406 ? 47.308 37.359 -22.737 1.00 26.81 406 SER A O 1
ATOM 2975 N N . ARG A 1 407 ? 49.314 38.308 -22.258 1.00 26.08 407 ARG A N 1
ATOM 2976 C CA . ARG A 1 407 ? 50.046 37.423 -21.315 1.00 26.08 407 ARG A CA 1
ATOM 2977 C C . ARG A 1 407 ? 49.197 36.541 -20.368 1.00 26.08 407 ARG A C 1
ATOM 2979 O O . ARG A 1 407 ? 48.228 37.041 -19.819 1.00 26.08 407 ARG A O 1
ATOM 2986 N N . SER A 1 408 ? 49.468 35.258 -20.070 1.00 25.47 408 SER A N 1
ATOM 2987 C CA . SER A 1 408 ? 50.688 34.412 -19.929 1.00 25.47 408 SER A CA 1
ATOM 2988 C C . SER A 1 408 ? 51.264 34.255 -18.499 1.00 25.47 408 SER A C 1
ATOM 2990 O O . SER A 1 408 ? 52.107 35.052 -18.093 1.00 25.47 408 SER A O 1
ATOM 2992 N N . THR A 1 409 ? 50.910 33.154 -17.820 1.00 27.19 409 THR A N 1
ATOM 2993 C CA . THR A 1 409 ? 51.663 32.397 -16.778 1.00 27.19 409 THR A CA 1
ATOM 2994 C C . THR A 1 409 ? 50.848 31.133 -16.425 1.00 27.19 409 THR A C 1
ATOM 2996 O O . THR A 1 409 ? 49.638 31.136 -16.618 1.00 27.19 409 THR A O 1
ATOM 2999 N N . ALA A 1 410 ? 51.362 30.042 -15.846 1.00 26.80 410 ALA A N 1
ATOM 3000 C CA . ALA A 1 410 ? 52.645 29.323 -15.928 1.00 26.80 410 ALA A CA 1
ATOM 3001 C C . ALA A 1 410 ? 52.454 27.976 -15.172 1.00 26.80 410 ALA A C 1
ATOM 3003 O O . ALA A 1 410 ? 51.625 27.905 -14.267 1.00 26.80 410 ALA A O 1
ATOM 3004 N N . LEU A 1 411 ? 53.179 26.905 -15.520 1.00 26.61 411 LEU A N 1
ATOM 3005 C CA . LEU A 1 411 ? 53.024 25.588 -14.868 1.00 26.61 411 LEU A CA 1
ATOM 3006 C C . LEU A 1 411 ? 53.731 25.522 -13.504 1.00 26.61 411 LEU A C 1
ATOM 3008 O O . LEU A 1 411 ? 54.853 26.009 -13.395 1.00 26.61 411 LEU A O 1
ATOM 3012 N N . VAL A 1 412 ? 53.188 24.733 -12.564 1.00 27.17 412 VAL A N 1
ATOM 3013 C CA . VAL A 1 412 ? 53.996 23.856 -11.687 1.00 27.17 412 VAL A CA 1
ATOM 3014 C C . VAL A 1 412 ? 53.275 22.519 -11.464 1.00 27.17 412 VAL A C 1
ATOM 3016 O O . VAL A 1 412 ? 52.120 22.491 -11.048 1.00 27.17 412 VAL A O 1
ATOM 3019 N N . THR A 1 413 ? 53.988 21.408 -11.671 1.00 31.31 413 THR A N 1
ATOM 3020 C CA . THR A 1 413 ? 53.647 20.069 -11.156 1.00 31.31 413 THR A CA 1
ATOM 3021 C C . THR A 1 413 ? 54.877 19.464 -10.460 1.00 31.31 413 THR A C 1
ATOM 3023 O O . THR A 1 413 ? 55.981 19.572 -10.998 1.00 31.31 413 THR A O 1
ATOM 3026 N N . PRO A 1 414 ? 54.743 18.819 -9.286 1.00 28.66 414 PRO A N 1
ATOM 3027 C CA . PRO A 1 414 ? 55.817 18.025 -8.688 1.00 28.66 414 PRO A CA 1
ATOM 3028 C C . PRO A 1 414 ? 55.754 16.546 -9.124 1.00 28.66 414 PRO A C 1
ATOM 3030 O O . PRO A 1 414 ? 54.691 16.030 -9.470 1.00 28.66 414 PRO A O 1
ATOM 3033 N N . LYS A 1 415 ? 56.901 15.849 -9.097 1.00 26.00 415 LYS A N 1
ATOM 3034 C CA . LYS A 1 415 ? 57.051 14.436 -9.499 1.00 26.00 415 LYS A CA 1
ATOM 3035 C C . LYS A 1 415 ? 57.375 13.497 -8.327 1.00 26.00 415 LYS A C 1
ATOM 3037 O O . LYS A 1 415 ? 58.144 13.845 -7.442 1.00 26.00 415 LYS A O 1
ATOM 3042 N N . LEU A 1 416 ? 56.831 12.284 -8.449 1.00 31.30 416 LEU A N 1
ATOM 3043 C CA . LEU A 1 416 ? 57.351 10.949 -8.091 1.00 31.30 416 LEU A CA 1
ATOM 3044 C C . LEU A 1 416 ? 58.704 10.786 -7.361 1.00 31.30 416 LEU A C 1
ATOM 3046 O O . LEU A 1 416 ? 59.734 11.285 -7.807 1.00 31.30 416 LEU A O 1
ATOM 3050 N N . GLY A 1 417 ? 58.704 9.823 -6.428 1.00 25.14 417 GLY A N 1
ATOM 3051 C CA . GLY A 1 417 ? 59.836 8.959 -6.056 1.00 25.14 417 GLY A CA 1
ATOM 3052 C C . GLY A 1 417 ? 59.517 8.100 -4.813 1.00 25.14 417 GLY A C 1
ATOM 3053 O O . GLY A 1 417 ? 58.655 8.492 -4.037 1.00 25.14 417 GLY A O 1
ATOM 3054 N N . HIS A 1 418 ? 60.144 6.947 -4.531 1.00 27.50 418 HIS A N 1
ATOM 3055 C CA . HIS A 1 418 ? 60.859 5.973 -5.382 1.00 27.50 418 HIS A CA 1
ATOM 3056 C C . HIS A 1 418 ? 61.229 4.732 -4.520 1.00 27.50 418 HIS A C 1
ATOM 3058 O O . HIS A 1 418 ? 61.895 4.931 -3.510 1.00 27.50 418 HIS A O 1
ATOM 3064 N N . ALA A 1 419 ? 60.850 3.489 -4.879 1.00 27.88 419 ALA A N 1
ATOM 3065 C CA . ALA A 1 419 ? 61.461 2.230 -4.376 1.00 27.88 419 ALA A CA 1
ATOM 3066 C C . ALA A 1 419 ? 60.871 0.956 -5.036 1.00 27.88 419 ALA A C 1
ATOM 3068 O O . ALA A 1 419 ? 59.705 0.934 -5.420 1.00 27.88 419 ALA A O 1
ATOM 3069 N N . GLY A 1 420 ? 61.674 -0.113 -5.097 1.00 23.86 420 GLY A N 1
ATOM 3070 C CA . GLY A 1 420 ? 61.293 -1.524 -5.324 1.00 23.86 420 GLY A CA 1
ATOM 3071 C C . GLY A 1 420 ? 62.174 -2.421 -4.423 1.00 23.86 420 GLY A C 1
ATOM 3072 O O . GLY A 1 420 ? 62.663 -1.883 -3.427 1.00 23.86 420 GLY A O 1
ATOM 3073 N N . PRO A 1 421 ? 62.498 -3.698 -4.754 1.00 42.62 421 PRO A N 1
ATOM 3074 C CA . PRO A 1 421 ? 62.115 -4.467 -5.953 1.00 42.62 421 PRO A CA 1
ATOM 3075 C C . PRO A 1 421 ? 61.739 -5.967 -5.728 1.00 42.62 421 PRO A C 1
ATOM 3077 O O . PRO A 1 421 ? 62.124 -6.581 -4.741 1.00 42.62 421 PRO A O 1
ATOM 3080 N N . GLY A 1 422 ? 61.139 -6.596 -6.753 1.00 26.61 422 GLY A N 1
ATOM 3081 C CA . GLY A 1 422 ? 61.194 -8.056 -7.006 1.00 26.61 422 GLY A CA 1
ATOM 3082 C C . GLY A 1 422 ? 60.292 -8.984 -6.161 1.00 26.61 422 GLY A C 1
ATOM 3083 O O . GLY A 1 422 ? 59.753 -8.575 -5.144 1.00 26.61 422 GLY A O 1
ATOM 3084 N N . SER A 1 423 ? 60.086 -10.257 -6.537 1.00 27.72 423 SER A N 1
ATOM 3085 C CA . SER A 1 423 ? 60.333 -10.924 -7.838 1.00 27.72 423 SER A CA 1
ATOM 3086 C C . SER A 1 423 ? 59.728 -12.342 -7.878 1.00 27.72 423 SER A C 1
ATOM 3088 O O . SER A 1 423 ? 60.018 -13.096 -6.954 1.00 27.72 423 SER A O 1
ATOM 3090 N N . ARG A 1 424 ? 59.083 -12.739 -8.999 1.00 26.75 424 ARG A N 1
ATOM 3091 C CA . ARG A 1 424 ? 58.596 -14.116 -9.317 1.00 26.75 424 ARG A CA 1
ATOM 3092 C C . ARG A 1 424 ? 57.486 -14.627 -8.359 1.00 26.75 424 ARG A C 1
ATOM 3094 O O . ARG A 1 424 ? 57.460 -14.235 -7.203 1.00 26.75 424 ARG A O 1
ATOM 3101 N N . SER A 1 425 ? 56.523 -15.463 -8.746 1.00 26.73 425 SER A N 1
ATOM 3102 C CA . SER A 1 425 ? 56.029 -15.960 -10.054 1.00 26.73 425 SER A CA 1
ATOM 3103 C C . SER A 1 425 ? 54.539 -16.399 -9.838 1.00 26.73 425 SER A C 1
ATOM 3105 O O . SER A 1 425 ? 53.923 -15.828 -8.942 1.00 26.73 425 SER A O 1
ATOM 3107 N N . ASP A 1 426 ? 53.815 -17.277 -10.552 1.00 26.94 426 ASP A N 1
ATOM 3108 C CA . ASP A 1 426 ? 54.126 -18.285 -11.585 1.00 26.94 426 ASP A CA 1
ATOM 3109 C C . ASP A 1 426 ? 52.878 -18.646 -12.450 1.00 26.94 426 ASP A C 1
ATOM 3111 O O . ASP A 1 426 ? 52.003 -17.802 -12.645 1.00 26.94 426 ASP A O 1
ATOM 3115 N N . SER A 1 427 ? 52.824 -19.859 -13.016 1.00 28.34 427 SER A N 1
ATOM 3116 C CA . SER A 1 427 ? 51.858 -20.369 -14.009 1.00 28.34 427 SER A CA 1
ATOM 3117 C C . SER A 1 427 ? 50.371 -20.498 -13.615 1.00 28.34 427 SER A C 1
ATOM 3119 O O . SER A 1 427 ? 50.027 -20.874 -12.499 1.00 28.34 427 SER A O 1
ATOM 3121 N N . GLU A 1 428 ? 49.526 -20.303 -14.635 1.00 28.31 428 GLU A N 1
ATOM 3122 C CA . GLU A 1 428 ? 48.364 -21.112 -15.073 1.00 28.31 428 GLU A CA 1
ATOM 3123 C C . GLU A 1 428 ? 47.648 -22.086 -14.110 1.00 28.31 428 GLU A C 1
ATOM 3125 O O . GLU A 1 428 ? 48.267 -22.947 -13.493 1.00 28.31 428 GLU A O 1
ATOM 3130 N N . LEU A 1 429 ? 46.308 -22.122 -14.211 1.00 28.81 429 LEU A N 1
ATOM 3131 C CA . LEU A 1 429 ? 45.571 -23.389 -14.378 1.00 28.81 429 LEU A CA 1
ATOM 3132 C C . LEU A 1 429 ? 44.180 -23.160 -15.007 1.00 28.81 429 LEU A C 1
ATOM 3134 O O . LEU A 1 429 ? 43.259 -22.655 -14.365 1.00 28.81 429 LEU A O 1
ATOM 3138 N N . LEU A 1 430 ? 44.020 -23.551 -16.274 1.00 27.86 430 LEU A N 1
ATOM 3139 C CA . LEU A 1 430 ? 42.718 -23.688 -16.935 1.00 27.86 430 LEU A CA 1
ATOM 3140 C C . LEU A 1 430 ? 42.139 -25.073 -16.623 1.00 27.86 430 LEU A C 1
ATOM 3142 O O . LEU A 1 430 ? 42.805 -26.076 -16.867 1.00 27.86 430 LEU A O 1
ATOM 3146 N N . HIS A 1 431 ? 40.882 -25.144 -16.176 1.00 30.22 431 HIS A N 1
ATOM 3147 C CA . HIS A 1 431 ? 40.129 -26.401 -16.139 1.00 30.22 431 HIS A CA 1
ATOM 3148 C C . HIS A 1 431 ? 38.760 -26.268 -16.810 1.00 30.22 431 HIS A C 1
ATOM 3150 O O . HIS A 1 431 ? 38.101 -25.231 -16.750 1.00 30.22 431 HIS A O 1
ATOM 3156 N N . SER A 1 432 ? 38.378 -27.337 -17.501 1.00 27.30 432 SER A N 1
ATOM 3157 C CA . SER A 1 432 ? 37.276 -27.403 -18.454 1.00 27.30 432 SER A CA 1
ATOM 3158 C C . SER A 1 432 ? 35.974 -27.916 -17.837 1.00 27.30 432 SER A C 1
ATOM 3160 O O . SER A 1 432 ? 35.976 -28.791 -16.973 1.00 27.30 432 SER A O 1
ATOM 3162 N N . CYS A 1 433 ? 34.848 -27.419 -18.352 1.00 24.95 433 CYS A N 1
ATOM 3163 C CA . CYS A 1 433 ? 33.538 -28.050 -18.193 1.00 24.95 433 CYS A CA 1
ATOM 3164 C C . CYS A 1 433 ? 33.181 -28.808 -19.484 1.00 24.95 433 CYS A C 1
ATOM 3166 O O . CYS A 1 433 ? 33.284 -28.209 -20.556 1.00 24.95 433 CYS A O 1
ATOM 3168 N N . PRO A 1 434 ? 32.749 -30.078 -19.416 1.00 33.81 434 PRO A N 1
ATOM 3169 C CA . PRO A 1 434 ? 32.052 -30.742 -20.511 1.00 33.81 434 PRO A CA 1
ATOM 3170 C C . PRO A 1 434 ? 30.544 -30.441 -20.469 1.00 33.81 434 PRO A C 1
ATOM 3172 O O . PRO A 1 434 ? 29.970 -30.177 -19.411 1.00 33.81 434 PRO A O 1
ATOM 3175 N N . GLU A 1 435 ? 29.897 -30.511 -21.628 1.00 27.50 435 GLU A N 1
ATOM 3176 C CA . GLU A 1 435 ? 28.445 -30.381 -21.778 1.00 27.50 435 GLU A CA 1
ATOM 3177 C C . GLU A 1 435 ? 27.700 -31.634 -21.281 1.00 27.50 435 GLU A C 1
ATOM 3179 O O . GLU A 1 435 ? 28.244 -32.741 -21.277 1.00 27.50 435 GLU A O 1
ATOM 3184 N N . LEU A 1 436 ? 26.411 -31.485 -20.959 1.00 28.00 436 LEU A N 1
ATOM 3185 C CA . LEU A 1 436 ? 25.454 -32.594 -20.981 1.00 28.00 436 LEU A CA 1
ATOM 3186 C C . LEU A 1 436 ? 24.223 -32.189 -21.792 1.00 28.00 436 LEU A C 1
ATOM 3188 O O . LEU A 1 436 ? 23.596 -31.164 -21.526 1.00 28.00 436 LEU A O 1
ATOM 3192 N N . ALA A 1 437 ? 23.918 -33.005 -22.799 1.00 27.69 437 ALA A N 1
ATOM 3193 C CA . ALA A 1 437 ? 22.869 -32.762 -23.778 1.00 27.69 437 ALA A CA 1
ATOM 3194 C C . ALA A 1 437 ? 21.509 -33.356 -23.365 1.00 27.69 437 ALA A C 1
ATOM 3196 O O . ALA A 1 437 ? 21.350 -33.995 -22.324 1.00 27.69 437 ALA A O 1
ATOM 3197 N N . GLU A 1 438 ? 20.517 -33.115 -24.215 1.00 28.30 438 GLU A N 1
ATOM 3198 C CA . GLU A 1 438 ? 19.108 -33.452 -24.033 1.00 28.30 438 GLU A CA 1
ATOM 3199 C C . GLU A 1 438 ? 18.834 -34.955 -23.830 1.00 28.30 438 GLU A C 1
ATOM 3201 O O . GLU A 1 438 ? 19.360 -35.805 -24.545 1.00 28.30 438 GLU A O 1
ATOM 3206 N N . THR A 1 439 ? 17.842 -35.275 -22.991 1.00 28.50 439 THR A N 1
ATOM 3207 C CA . THR A 1 439 ? 16.958 -36.425 -23.251 1.00 28.50 439 THR A CA 1
ATOM 3208 C C . THR A 1 439 ? 15.509 -36.049 -22.976 1.00 28.50 439 THR A C 1
ATOM 3210 O O . THR A 1 439 ? 15.095 -35.924 -21.823 1.00 28.50 439 THR A O 1
ATOM 3213 N N . SER A 1 440 ? 14.716 -35.907 -24.034 1.00 26.27 440 SER A N 1
ATOM 3214 C CA . SER A 1 440 ? 13.271 -35.709 -23.956 1.00 26.27 440 SER A CA 1
ATOM 3215 C C . SER A 1 440 ? 12.542 -37.061 -23.945 1.00 26.27 440 SER A C 1
ATOM 3217 O O . SER A 1 440 ? 12.786 -37.936 -24.776 1.00 26.27 440 SER A O 1
ATOM 3219 N N . ARG A 1 441 ? 11.623 -37.259 -22.990 1.00 28.61 441 ARG A N 1
ATOM 3220 C CA . ARG A 1 441 ? 10.687 -38.396 -22.976 1.00 28.61 441 ARG A CA 1
ATOM 3221 C C . ARG A 1 441 ? 9.291 -37.920 -22.601 1.00 28.61 441 ARG A C 1
ATOM 3223 O O . ARG A 1 441 ? 9.075 -37.404 -21.509 1.00 28.61 441 ARG A O 1
ATOM 3230 N N . VAL A 1 442 ? 8.345 -38.115 -23.515 1.00 29.27 442 VAL A N 1
ATOM 3231 C CA . VAL A 1 442 ? 6.924 -37.830 -23.292 1.00 29.27 442 VAL A CA 1
ATOM 3232 C C . VAL A 1 442 ? 6.324 -38.945 -22.436 1.00 29.27 442 VAL A C 1
ATOM 3234 O O . VAL A 1 442 ? 6.366 -40.110 -22.825 1.00 29.27 442 VAL A O 1
ATOM 3237 N N . ALA A 1 443 ? 5.744 -38.587 -21.291 1.00 28.73 443 ALA A N 1
ATOM 3238 C CA . ALA A 1 443 ? 4.966 -39.498 -20.458 1.00 28.73 443 ALA A CA 1
ATOM 3239 C C . ALA A 1 443 ? 3.468 -39.208 -20.632 1.00 28.73 443 ALA A C 1
ATOM 3241 O O . ALA A 1 443 ? 2.984 -38.137 -20.265 1.00 28.73 443 ALA A O 1
ATOM 3242 N N . THR A 1 444 ? 2.722 -40.159 -21.193 1.00 29.19 444 THR A N 1
ATOM 3243 C CA . THR A 1 444 ? 1.259 -40.083 -21.298 1.00 29.19 444 THR A CA 1
ATOM 3244 C C . THR A 1 444 ? 0.618 -40.297 -19.928 1.00 29.19 444 THR A C 1
ATOM 3246 O O . THR A 1 444 ? 0.718 -41.389 -19.370 1.00 29.19 444 THR A O 1
ATOM 3249 N N . LEU A 1 445 ? -0.056 -39.276 -19.396 1.00 32.06 445 LEU A N 1
ATOM 3250 C CA . LEU A 1 445 ? -0.769 -39.354 -18.119 1.00 32.06 445 LEU A CA 1
ATOM 3251 C C . LEU A 1 445 ? -2.235 -39.761 -18.315 1.00 32.06 445 LEU A C 1
ATOM 3253 O O . LEU A 1 445 ? -2.988 -39.111 -19.039 1.00 32.06 445 LEU A O 1
ATOM 3257 N N . THR A 1 446 ? -2.640 -40.823 -17.624 1.00 32.75 446 THR A N 1
ATOM 3258 C CA . THR A 1 446 ? -4.032 -41.276 -17.497 1.00 32.75 446 THR A CA 1
ATOM 3259 C C . THR A 1 446 ? -4.854 -40.249 -16.699 1.00 32.75 446 THR A C 1
ATOM 3261 O O . THR A 1 446 ? -4.342 -39.723 -15.707 1.00 32.75 446 THR A O 1
ATOM 3264 N N . PRO A 1 447 ? -6.117 -39.948 -17.061 1.00 34.28 447 PRO A N 1
ATOM 3265 C CA . PRO A 1 447 ? -6.939 -39.012 -16.292 1.00 34.28 447 PRO A CA 1
ATOM 3266 C C . PRO A 1 447 ? -7.263 -39.544 -14.879 1.00 34.28 447 PRO A C 1
ATOM 3268 O O . PRO A 1 447 ? -7.510 -40.743 -14.722 1.00 34.28 447 PRO A O 1
ATOM 3271 N N . PRO A 1 448 ? -7.307 -38.674 -13.849 1.00 33.91 448 PRO A N 1
ATOM 3272 C CA . PRO A 1 448 ? -7.651 -39.068 -12.484 1.00 33.91 448 PRO A CA 1
ATOM 3273 C C . PRO A 1 448 ? -9.151 -39.397 -12.329 1.00 33.91 448 PRO A C 1
ATOM 3275 O O . PRO A 1 448 ? -9.979 -38.916 -13.110 1.00 33.91 448 PRO A O 1
ATOM 3278 N N . PRO A 1 449 ? -9.535 -40.188 -11.307 1.00 32.81 449 PRO A N 1
ATOM 3279 C CA . PRO A 1 449 ? -10.933 -40.511 -11.035 1.00 32.81 449 PRO A CA 1
ATOM 3280 C C . PRO A 1 449 ? -11.740 -39.273 -10.609 1.00 32.81 449 PRO A C 1
ATOM 3282 O O . PRO A 1 449 ? -11.223 -38.345 -9.988 1.00 32.81 449 PRO A O 1
ATOM 3285 N N . LYS A 1 450 ? -13.043 -39.274 -10.917 1.00 30.98 450 LYS A N 1
ATOM 3286 C CA . LYS A 1 450 ? -13.961 -38.190 -10.537 1.00 30.98 450 LYS A CA 1
ATOM 3287 C C . LYS A 1 450 ? -14.203 -38.196 -9.025 1.00 30.98 450 LYS A C 1
ATOM 3289 O O . LYS A 1 450 ? -14.806 -39.135 -8.510 1.00 30.98 450 LYS A O 1
ATOM 3294 N N . TRP A 1 451 ? -13.806 -37.128 -8.335 1.00 29.16 451 TRP A N 1
ATOM 3295 C CA . TRP A 1 451 ? -14.203 -36.897 -6.944 1.00 29.16 451 TRP A CA 1
ATOM 3296 C C . TRP A 1 451 ? -15.719 -36.663 -6.858 1.00 29.16 451 TRP A C 1
ATOM 3298 O O . TRP A 1 451 ? -16.253 -35.793 -7.547 1.00 29.16 451 TRP A O 1
ATOM 3308 N N . GLN A 1 452 ? -16.405 -37.412 -5.995 1.00 29.28 452 GLN A N 1
ATOM 3309 C CA . GLN A 1 452 ? -17.750 -37.067 -5.530 1.00 29.28 452 GLN A CA 1
ATOM 3310 C C . GLN A 1 452 ? -17.637 -36.205 -4.267 1.00 29.28 452 GLN A C 1
ATOM 3312 O O . GLN A 1 452 ? -16.785 -36.457 -3.416 1.00 29.28 452 GLN A O 1
ATOM 3317 N N . VAL A 1 453 ? -18.491 -35.186 -4.157 1.00 30.62 453 VAL A N 1
ATOM 3318 C CA . VAL A 1 453 ? -18.545 -34.277 -3.003 1.00 30.62 453 VAL A CA 1
ATOM 3319 C C . VAL A 1 453 ? -19.657 -34.748 -2.060 1.00 30.62 453 VAL A C 1
ATOM 3321 O O . VAL A 1 453 ? -20.804 -34.819 -2.504 1.00 30.62 453 VAL A O 1
ATOM 3324 N N . PRO A 1 454 ? -19.371 -35.054 -0.780 1.00 29.06 454 PRO A N 1
ATOM 3325 C CA . PRO A 1 454 ? -20.415 -35.318 0.206 1.00 29.06 454 PRO A CA 1
ATOM 3326 C C . PRO A 1 454 ? -21.251 -34.058 0.456 1.00 29.06 454 PRO A C 1
ATOM 3328 O O . PRO A 1 454 ? -20.697 -32.982 0.690 1.00 29.06 454 PRO A O 1
ATOM 3331 N N . GLN A 1 455 ? -22.578 -34.182 0.442 1.00 27.50 455 GLN A N 1
ATOM 3332 C CA . GLN A 1 455 ? -23.454 -33.104 0.901 1.00 27.50 455 GLN A CA 1
ATOM 3333 C C . GLN A 1 455 ? -23.368 -33.004 2.429 1.00 27.50 455 GLN A C 1
ATOM 3335 O O . GLN A 1 455 ? -23.673 -33.959 3.137 1.00 27.50 455 GLN A O 1
ATOM 3340 N N . LEU A 1 456 ? -22.954 -31.840 2.928 1.00 27.28 456 LEU A N 1
ATOM 3341 C CA . LEU A 1 456 ? -23.051 -31.476 4.340 1.00 27.28 456 LEU A CA 1
ATOM 3342 C C . LEU A 1 456 ? -24.348 -30.695 4.550 1.00 27.28 456 LEU A C 1
ATOM 3344 O O . LEU A 1 456 ? -24.445 -29.531 4.161 1.00 27.28 456 LEU A O 1
ATOM 3348 N N . GLU A 1 457 ? -25.342 -31.341 5.156 1.00 25.66 457 GLU A N 1
ATOM 3349 C CA . GLU A 1 457 ? -26.545 -30.657 5.626 1.00 25.66 457 GLU A CA 1
ATOM 3350 C C . GLU A 1 457 ? -26.215 -29.786 6.846 1.00 25.66 457 GLU A C 1
ATOM 3352 O O . GLU A 1 457 ? -25.456 -30.174 7.737 1.00 25.66 457 GLU A O 1
ATOM 3357 N N . TRP A 1 458 ? -26.774 -28.577 6.875 1.00 25.34 458 TRP A N 1
ATOM 3358 C CA . TRP A 1 458 ? -26.512 -27.584 7.913 1.00 25.34 458 TRP A CA 1
ATOM 3359 C C . TRP A 1 458 ? -27.657 -27.620 8.927 1.00 25.34 458 TRP A C 1
ATOM 3361 O O . TRP A 1 458 ? -28.783 -27.271 8.580 1.00 25.34 458 TRP A O 1
ATOM 3371 N N . ASN A 1 459 ? -27.391 -28.070 10.157 1.00 30.12 459 ASN A N 1
ATOM 3372 C CA . ASN A 1 459 ? -28.418 -28.290 11.182 1.00 30.12 459 ASN A CA 1
ATOM 3373 C C . ASN A 1 459 ? -28.360 -27.211 12.290 1.00 30.12 459 ASN A C 1
ATOM 3375 O O . ASN A 1 459 ? -27.460 -27.264 13.133 1.00 30.12 459 ASN A O 1
ATOM 3379 N N . PRO A 1 460 ? -29.279 -26.224 12.308 1.00 30.39 460 PRO A N 1
ATOM 3380 C CA . PRO A 1 460 ? -29.274 -25.141 13.283 1.00 30.39 460 PRO A CA 1
ATOM 3381 C C . PRO A 1 460 ? -30.162 -25.469 14.495 1.00 30.39 460 PRO A C 1
ATOM 3383 O O . PRO A 1 460 ? -31.371 -25.250 14.465 1.00 30.39 460 PRO A O 1
ATOM 3386 N N . VAL A 1 461 ? -29.561 -25.921 15.599 1.00 33.25 461 VAL A N 1
ATOM 3387 C CA . VAL A 1 461 ? -30.265 -26.074 16.886 1.00 33.25 461 VAL A CA 1
ATOM 3388 C C . VAL A 1 461 ? -29.613 -25.198 17.949 1.00 33.25 461 VAL A C 1
ATOM 3390 O O . VAL A 1 461 ? -28.535 -25.499 18.456 1.00 33.25 461 VAL A O 1
ATOM 3393 N N . GLY A 1 462 ? -30.295 -24.109 18.301 1.00 30.33 462 GLY A N 1
ATOM 3394 C CA . GLY A 1 462 ? -30.032 -23.361 19.523 1.00 30.33 462 GLY A CA 1
ATOM 3395 C C . GLY A 1 462 ? -31.062 -23.740 20.577 1.00 30.33 462 GLY A C 1
ATOM 3396 O O . GLY A 1 462 ? -32.169 -23.213 20.553 1.00 30.33 462 GLY A O 1
ATOM 3397 N N . GLU A 1 463 ? -30.701 -24.612 21.517 1.00 29.36 463 GLU A N 1
ATOM 3398 C CA . GLU A 1 463 ? -31.540 -24.901 22.682 1.00 29.36 463 GLU A CA 1
ATOM 3399 C C . GLU A 1 463 ? -30.699 -25.025 23.960 1.00 29.36 463 GLU A C 1
ATOM 3401 O O . GLU A 1 463 ? -29.486 -25.239 23.921 1.00 29.36 463 GLU A O 1
ATOM 3406 N N . ARG A 1 464 ? -31.326 -24.765 25.110 1.00 35.44 464 ARG A N 1
ATOM 3407 C CA . ARG A 1 464 ? -30.629 -24.563 26.387 1.00 35.44 464 ARG A CA 1
ATOM 3408 C C . ARG A 1 464 ? -30.397 -25.894 27.093 1.00 35.44 464 ARG A C 1
ATOM 3410 O O . ARG A 1 464 ? -31.350 -26.636 27.292 1.00 35.44 464 ARG A O 1
ATOM 3417 N N . ASN A 1 465 ? -29.199 -26.093 27.639 1.00 29.95 465 ASN A N 1
ATOM 3418 C CA . ASN A 1 465 ? -29.001 -26.987 28.779 1.00 29.95 465 ASN A 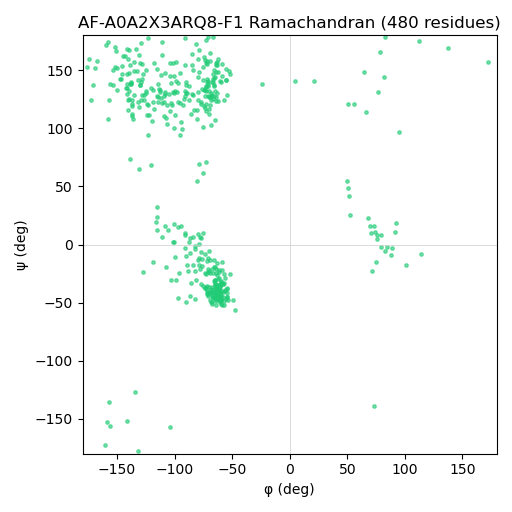CA 1
ATOM 3419 C C . ASN A 1 465 ? -28.306 -26.242 29.926 1.00 29.95 465 ASN A C 1
ATOM 3421 O O . ASN A 1 465 ? -27.336 -25.514 29.723 1.00 29.95 465 ASN A O 1
ATOM 3425 N N . GLN A 1 466 ? -28.863 -26.400 31.125 1.00 29.38 466 GLN A N 1
ATOM 3426 C CA . GLN A 1 466 ? -28.284 -25.983 32.406 1.00 29.38 466 GLN A CA 1
ATOM 3427 C C . GLN A 1 466 ? -27.753 -27.240 33.132 1.00 29.38 466 GLN A C 1
ATOM 3429 O O . GLN A 1 466 ? -27.595 -28.282 32.503 1.00 29.38 466 GLN A O 1
ATOM 3434 N N . VAL A 1 467 ? -27.624 -27.164 34.467 1.00 31.27 467 VAL A N 1
ATOM 3435 C CA . VAL A 1 467 ? -27.436 -28.294 35.405 1.00 31.27 467 VAL A CA 1
ATOM 3436 C C . VAL A 1 467 ? -25.999 -28.873 35.422 1.00 31.27 467 VAL A C 1
ATOM 3438 O O . VAL A 1 467 ? -25.466 -29.223 34.377 1.00 31.27 467 VAL A O 1
ATOM 3441 N N . PRO A 1 468 ? -25.372 -29.080 36.601 1.00 33.97 468 PRO A N 1
ATOM 3442 C CA . PRO A 1 468 ? -25.406 -28.255 37.812 1.00 33.97 468 PRO A CA 1
ATOM 3443 C C . PRO A 1 468 ? -23.989 -27.988 38.386 1.00 33.97 468 PRO A C 1
ATOM 3445 O O . PRO A 1 468 ? -22.974 -28.456 37.878 1.00 33.97 468 PRO A O 1
ATOM 3448 N N . SER A 1 469 ? -23.912 -27.287 39.518 1.00 35.41 469 SER A N 1
ATOM 3449 C CA . SER A 1 469 ? -22.705 -27.237 40.355 1.00 35.41 469 SER A CA 1
ATOM 3450 C C . SER A 1 469 ? -22.427 -28.584 41.044 1.00 35.41 469 SER A C 1
ATOM 3452 O O . SER A 1 469 ? -23.289 -29.077 41.774 1.00 35.41 469 SER A O 1
ATOM 3454 N N . GLY A 1 470 ? -21.215 -29.129 40.905 1.00 26.66 470 GLY A N 1
ATOM 3455 C CA . GLY A 1 470 ? -20.754 -30.307 41.651 1.00 26.66 470 GLY A CA 1
ATOM 3456 C C . GLY A 1 470 ? -19.227 -30.362 41.734 1.00 26.66 470 GLY A C 1
ATOM 3457 O O . GLY A 1 470 ? -18.550 -30.306 40.713 1.00 26.66 470 GLY A O 1
ATOM 3458 N N . SER A 1 471 ? -18.677 -30.435 42.948 1.00 29.17 471 SER A N 1
ATOM 3459 C CA . SER A 1 471 ? -17.232 -30.366 43.209 1.00 29.17 471 SER A CA 1
ATOM 3460 C C . SER A 1 471 ? -16.619 -31.743 43.477 1.00 29.17 471 SER A C 1
ATOM 3462 O O . SER A 1 471 ? -16.968 -32.372 44.476 1.00 29.17 471 SER A O 1
ATOM 3464 N N . VAL A 1 472 ? -15.648 -32.169 42.663 1.00 29.83 472 VAL A N 1
ATOM 3465 C CA . VAL A 1 472 ? -14.779 -33.324 42.952 1.00 29.83 472 VAL A CA 1
ATOM 3466 C C . VAL A 1 472 ? -13.343 -33.008 42.526 1.00 29.83 472 VAL A C 1
ATOM 3468 O O . VAL A 1 472 ? -13.100 -32.675 41.370 1.00 29.83 472 VAL A O 1
ATOM 3471 N N . ASN A 1 473 ? -12.392 -33.147 43.454 1.00 30.83 473 ASN A N 1
ATOM 3472 C CA . ASN A 1 473 ? -10.960 -33.213 43.152 1.00 30.83 473 ASN A CA 1
ATOM 3473 C C . ASN A 1 473 ? -10.561 -34.677 42.932 1.00 30.83 473 ASN A C 1
ATOM 3475 O O . ASN A 1 473 ? -10.805 -35.495 43.817 1.00 30.83 473 ASN A O 1
ATOM 3479 N N . VAL A 1 474 ? -9.851 -34.980 41.844 1.00 28.28 474 VAL A N 1
ATOM 3480 C CA . VAL A 1 474 ? -8.937 -36.132 41.765 1.00 28.28 474 VAL A CA 1
ATOM 3481 C C . VAL A 1 474 ? -7.663 -35.681 41.048 1.00 28.28 474 VAL A C 1
ATOM 3483 O O . VAL A 1 474 ? -7.721 -34.913 40.089 1.00 28.28 474 VAL A O 1
ATOM 3486 N N . LEU A 1 475 ? -6.517 -36.132 41.552 1.00 28.77 475 LEU A N 1
ATOM 3487 C CA . LEU A 1 475 ? -5.181 -35.902 41.005 1.00 28.77 475 LEU A CA 1
ATOM 3488 C C . LEU A 1 475 ? -4.607 -37.217 40.453 1.00 28.77 475 LEU A C 1
ATOM 3490 O O . LEU A 1 475 ? -5.008 -38.289 40.897 1.00 28.77 475 LEU A O 1
ATOM 3494 N N . ALA A 1 476 ? -3.574 -37.068 39.619 1.00 30.05 476 ALA A N 1
ATOM 3495 C CA . ALA A 1 476 ? -2.573 -38.070 39.234 1.00 30.05 476 ALA A CA 1
ATOM 3496 C C . ALA A 1 476 ? -2.901 -39.098 38.122 1.00 30.05 476 ALA A C 1
ATOM 3498 O O . ALA A 1 476 ? -4.010 -39.597 37.978 1.00 30.05 476 ALA A O 1
ATOM 3499 N N . ASP A 1 477 ? -1.823 -39.372 37.378 1.00 28.25 477 ASP A N 1
ATOM 3500 C CA . ASP A 1 477 ? -1.422 -40.571 36.631 1.00 28.25 477 ASP A CA 1
ATOM 3501 C C . ASP A 1 477 ? -2.327 -41.195 35.551 1.00 28.25 477 ASP A C 1
ATOM 3503 O O . ASP A 1 477 ? -3.376 -41.776 35.809 1.00 28.25 477 ASP A O 1
ATOM 3507 N N . ILE A 1 478 ? -1.780 -41.262 34.327 1.00 31.70 478 ILE A N 1
ATOM 3508 C CA . ILE A 1 478 ? -1.018 -42.448 33.879 1.00 31.70 478 ILE A CA 1
ATOM 3509 C C . ILE A 1 478 ? 0.012 -42.041 32.804 1.00 31.70 478 ILE A C 1
ATOM 3511 O O . ILE A 1 478 ? -0.184 -41.076 32.066 1.00 31.70 478 ILE A O 1
ATOM 3515 N N . GLN A 1 479 ? 1.137 -42.762 32.739 1.00 32.72 479 GLN A N 1
ATOM 3516 C CA . GLN A 1 479 ? 2.216 -42.550 31.767 1.00 32.72 479 GLN A CA 1
ATOM 3517 C C . GLN A 1 479 ? 2.149 -43.527 30.580 1.00 32.72 479 GLN A C 1
ATOM 3519 O O . GLN A 1 479 ? 2.031 -44.731 30.785 1.00 32.72 479 GLN A O 1
ATOM 3524 N N . GLY A 1 480 ? 2.450 -43.017 29.381 1.00 29.17 480 GLY A N 1
ATOM 3525 C CA . GLY A 1 480 ? 3.292 -43.718 28.401 1.00 29.17 480 GLY A CA 1
ATOM 3526 C C . GLY A 1 480 ? 2.665 -44.781 27.485 1.00 29.17 480 GLY A C 1
ATOM 3527 O O . GLY A 1 480 ? 1.487 -45.106 27.566 1.00 29.17 480 GLY A O 1
ATOM 3528 N N . VAL A 1 481 ? 3.547 -45.317 26.627 1.00 33.34 481 VAL A N 1
ATOM 3529 C CA . VAL A 1 481 ? 3.317 -46.258 25.509 1.00 33.34 481 VAL A CA 1
ATOM 3530 C C . VAL A 1 481 ? 2.496 -45.659 24.346 1.00 33.34 481 VAL A C 1
ATOM 3532 O O . VAL A 1 481 ? 1.317 -45.359 24.496 1.00 33.34 481 VAL A O 1
ATOM 3535 N N . GLY A 1 482 ? 3.070 -45.487 23.150 1.00 35.59 482 GLY A N 1
ATOM 3536 C CA . GLY A 1 482 ? 4.455 -45.762 22.728 1.00 35.59 482 GLY A CA 1
ATOM 3537 C C . GLY A 1 482 ? 4.740 -45.293 21.305 1.00 35.59 482 GLY A C 1
ATOM 3538 O O . GLY A 1 482 ? 3.817 -44.716 20.690 1.00 35.59 482 GLY A O 1
#

Radius of gyration: 31.58 Å; Cα contacts (8 Å, |Δi|>4): 774; chains: 1; bounding box: 104×89×86 Å

Organism: NCBI:txid2051

Nearest PDB structures (foldseek):
  8rjf-assembly1_C  TM=7.441E-01  e=2.859E-34  Caulobacter vibrioides NA1000
  4ihq-assembly1_A  TM=7.265E-01  e=1.891E-28  Sulfolobus acidocaldarius DSM 639
  2oap-assembly1_2  TM=7.849E-01  e=4.039E-27  Archaeoglobus fulgidus DSM 4304
  8rkd-assembly1_B  TM=7.033E-01  e=6.004E-28  Caulobacter vibrioides NA1000
  2oap-assembly1_1  TM=6.693E-01  e=1.814E-26  Archaeoglobus fulgidus DSM 4304

InterPro domains:
  IPR001482 Type II/IV secretion system domain [PF00437] (49-303)
  IPR022399 TadA-like conjugal transfer-associated ATPase [TIGR03819] (15-332)
  IPR027417 P-loop containing nucleoside triphosphate hydrolase [G3DSA:3.40.50.300] (148-379)
  IPR027417 P-loop containing nucleoside triphosphate hydrolase [SSF52540] (49-333)

Secondary structure (DSSP, 8-state):
--HHHHHHHHHTT--HHHHHHHHS-TT--HHHHHHHHHHHHHHHTT--HHHHHHHTSTT--EEEEEETTEEEEESSS-EEEPTT---S-HHHHHHHHHHHHHHTT---BTTB-EEEEE-TTS-EEEEE-TTTTTTS-EEEEEPPPSSPPPHHHHHHTTSS-TTHHHHHHHHHHTT--EEEE-STTS-HHHHHHHHHTTS-TTS-EEEEESS-----S-SSEEEEE-B---TTS-S-B-HHHHHHHHGGG--SEEEES---STHHHHHHHHHHTT-TT-EEEE--SSSTTHHHHHHHHHHHTT--HHHHHHHHHHH-SEEEEEEEEE-TTS-EEEEEEEEEEEEE-TTSSEEEEEEEEE-TTT--EEE-TTHHHHHHHTTPPPPPPPTT-------------------------------------------PPPP---------PPPPPPPPPPP---------------------------

Foldseek 3Di:
DDLVQLLVCVVVVDDSLVSLVVPDPPPDDPVNSVVSSQSNLCVLLLHDPLRSVVLPPAQWFKWKDLAQQWIWTDSQFDIDTDPRHGLPHLVSQLSSLQSNQVQQVHGDDPVRQWDWGAHPQRWTWTKGAPPVSPPHIIIMTGHFDPAADALVVCCVLLQAPPQRSQVLLLCLVVLAEEEEEAAPPLCSLNVVLNSVLSHDQPFAEEEEECRDRRHHNHDHYHYDHWDAADPVRPDGGDSLNVLVVVLVVPGLEYEYAEQDAQNLVSLLVSLVVNSGSYYHYYYDHDQFCVQVRLCVRCVRNVHDQLVSQVSQQSRHLKYFYKDWDADPVRTIGIHGFWIKHWDQDPVRGIGIDTQWGADSVVRDIDGDPCVVVSCVVSVRDDDDDPPPPCPPPDDDDDDDDDDDDDDDDDDDDDDDDDDDDYDDDDDDDDDDDDDDDDDDDDDDDDDDDDDDDDDDDDDDDDDDDDDDDDDDDDDDDDDDDD